Protein AF-0000000084745357 (afdb_homodimer)

InterPro domains:
  IPR002685 Glycosyl transferase, family 15 [PF01793] (7-299)
  IPR002685 Glycosyl transferase, family 15 [PIRSF018153] (13-343)
  IPR002685 Glycosyl transferase, family 15 [PTHR31121] (17-340)
  IPR029044 Nucleotide-diphospho-sugar transferases [G3DSA:3.90.550.10] (4-346)
  IPR029044 Nucleotide-diphospho-sugar transferases [SSF53448] (21-340)

Radius of gyration: 29.24 Å; Cα contacts (8 Å, |Δi|>4): 1306; chains: 2; bounding box: 62×88×60 Å

Organism: Rhizopus delemar (strain RA 99-880 / ATCC MYA-4621 / FGSC 9543 / NRRL 43880) (NCBI:txid246409)

Foldseek 3Di:
DPPPPPFDWDDDPDPQPDQPPADDAQEAAEEEDDQVLQVLVLVALLQCCVQDCVRRQGEYEYEYQDDHDPVSSCSVCNNGSHTYTYYHDDCVLQDDDPLDDQVLLQVQLVVCVVVPPVCSNPPNLLSVQLNLQAPRCVPPVNVRGFKYKAAYGQKHWFFHDPDDVVVVCVVLVAFKEAAFKFADDCQQQVCVLVLVVVLCVVCVVQFDQLPDLFALLVLQDVPSRPDGRRIWGPVSTMMGTSCLCVDPSSNSLSVSVVSVPSSRSGPDGNGVSVGVSCRTHHTLSRYAHQQLIWMDDPPAIRDHPPPPCSCVPTGPDDNVRHCCPPPRTSNVVSCVSSVHDSVVRDDDDD/DPPPPPFDWDDDPDPQPDQPPADDAQEAAEEEDDQVLQVLVLVALLQCCVQDCVRHQGEYEYEYQDFHDPVSSCSVCNNGSHTYTYYHDDCVLQDDDPLDDQVLLQVQLVVCVVVPPVCSNPPNLLSVQLNLQAPRCVPPVNVRGFKYKAAYGQKHWFFHDPDDVVVVCVVLVAFKEAAFKFADDCQQQVCVLVLVVVLCVVCVVQFDQLPDLFALLVLQDVPSRPDGRRIWGPVSTMMGTSCLCVDPSSNSLSVSVVSVPSSRSGPDGNGVSVGVSCRTHHTLSNYAYQQLIWMDDPPATRDHPPPPCSCVPTGPDDNVRHCCPPPRTSNVVSCVSSVHDSVVRDDDDD

Secondary structure (DSSP, 8-state):
------------------GGGS---SEEEEEE--GGGHHHHHHHHHHHIIIIITTT---EEEEESSPPPHHHHHHHHHH-SS-EEEEEPPGGGGS--TTS-HHHHHHHHHHHHHTT-TTTT-HHHHHHHHHHHHTGGGSGGGTT-SEEEE--TTEEE-B---S-HHHHHHHTT--EEES-EEEPPGGG-TTHHHHHHHHHHH-GGGS--TTSTT--HHHH-SSTTSS---EEE-TTSEEEEHHHHTSHHHHHHHHHHHHHTHHHHS---HHHHHHHHHHHH--GGGEEE-TTS-EEETTEEE---SSHHIIIIIB-S-GGG-GGGSTTBSHHHHHHHHT--GGGG-----/------------------GGGS---SEEEEEE--GGGHHHHHHHHHHHIIIIITTT---EEEEESSPPPHHHHHHHHHH-SS-EEEEEPPGGGSS--TTS-HHHHHHHHHHHHHTT-TTTT-HHHHHHHHHHHHTGGGSGGGTT-SEEEE--TTEEE-B---S-HHHHHHHTT--EEES-EEEPPGGG-TTHHHHHHHHHHH-GGGS--TTSTT--HHHH-SSTTSS---EEE-TTSEEEEHHHHTSHHHHHHHHHHHHHTHHHHS---HHHHHHHHHHHH--GGGEEE-TTS-EEETTEEE---SSHHIIIIIB-S-GGG-GGGSTTBSHHHHHHHHT--GGGG-----

Nearest PDB structures (foldseek):
  1s4p-assembly1_B  TM=9.508E-01  e=7.522E-42  Saccharomyces cerevisiae
  1s4n-assembly1_A  TM=9.508E-01  e=8.460E-42  Saccharomyces cerevisiae
  7bop-assembly6_F  TM=9.083E-01  e=1.177E-39  Aspergillus fumigatus A1163
  5a07-assembly1_B  TM=9.280E-01  e=5.493E-35  Saccharomyces cerevisiae S288C
  5a08-assembly1_B  TM=9.053E-01  e=1.978E-33  Saccharomyces cerevisiae S288C

Structure (mmCIF, N/CA/C/O backbone):
data_AF-0000000084745357-model_v1
#
loop_
_entity.id
_entity.type
_entity.pdbx_description
1 polymer 'Uncharacterized protein'
#
loop_
_atom_site.group_PDB
_atom_site.id
_atom_site.type_symbol
_atom_site.label_atom_id
_atom_site.label_alt_id
_atom_site.label_comp_id
_atom_site.label_asym_id
_atom_site.label_entity_id
_atom_site.label_seq_id
_atom_site.pdbx_PDB_ins_code
_atom_site.Cartn_x
_atom_site.Cartn_y
_atom_site.Cartn_z
_atom_site.occupancy
_atom_site.B_iso_or_equiv
_atom_site.auth_seq_id
_atom_site.auth_comp_id
_atom_site.auth_asym_id
_atom_site.auth_atom_id
_atom_site.pdbx_PDB_model_num
ATOM 1 N N . MET A 1 1 ? -33.281 -32.812 -10.891 1 24.47 1 MET A N 1
ATOM 2 C CA . MET A 1 1 ? -33.156 -31.734 -11.875 1 24.47 1 MET A CA 1
ATOM 3 C C . MET A 1 1 ? -32.375 -30.562 -11.297 1 24.47 1 MET A C 1
ATOM 5 O O . MET A 1 1 ? -32.906 -29.797 -10.484 1 24.47 1 MET A O 1
ATOM 9 N N . LEU A 1 2 ? -31.062 -30.672 -11.086 1 25.7 2 LEU A N 1
ATOM 10 C CA . LEU A 1 2 ? -30.219 -29.812 -10.273 1 25.7 2 LEU A CA 1
ATOM 11 C C . LEU A 1 2 ? -30.188 -28.391 -10.836 1 25.7 2 LEU A C 1
ATOM 13 O O . LEU A 1 2 ? -29.875 -28.188 -12.008 1 25.7 2 LEU A O 1
ATOM 17 N N . ARG A 1 3 ? -30.922 -27.406 -10.273 1 32.28 3 ARG A N 1
ATOM 18 C CA . ARG A 1 3 ? -31.078 -26.016 -10.711 1 32.28 3 ARG A CA 1
ATOM 19 C C . ARG A 1 3 ? -29.734 -25.391 -11.047 1 32.28 3 ARG A C 1
ATOM 21 O O . ARG A 1 3 ? -28.812 -25.406 -10.227 1 32.28 3 ARG A O 1
ATOM 28 N N . LYS A 1 4 ? -29.328 -25.203 -12.234 1 35.97 4 LYS A N 1
ATOM 29 C CA . LYS A 1 4 ? -28.203 -24.469 -12.805 1 35.97 4 LYS A CA 1
ATOM 30 C C . LYS A 1 4 ? -28.047 -23.094 -12.156 1 35.97 4 LYS A C 1
ATOM 32 O O . LYS A 1 4 ? -28.891 -22.219 -12.336 1 35.97 4 LYS A O 1
ATOM 37 N N . LYS A 1 5 ? -27.281 -23.109 -10.891 1 45.12 5 LYS A N 1
ATOM 38 C CA . LYS A 1 5 ? -27.125 -21.797 -10.266 1 45.12 5 LYS A CA 1
ATOM 39 C C . LYS A 1 5 ? -26.562 -20.781 -11.25 1 45.12 5 LYS A C 1
ATOM 41 O O . LYS A 1 5 ? -25.484 -20.969 -11.812 1 45.12 5 LYS A O 1
ATOM 46 N N . ASN A 1 6 ? -27.297 -19.812 -11.773 1 35.53 6 ASN A N 1
ATOM 47 C CA . ASN A 1 6 ? -26.969 -18.734 -12.703 1 35.53 6 ASN A CA 1
ATOM 48 C C . ASN A 1 6 ? -26.125 -17.641 -12.039 1 35.53 6 ASN A C 1
ATOM 50 O O . ASN A 1 6 ? -26.594 -16.984 -11.109 1 35.53 6 ASN A O 1
ATOM 54 N N . TYR A 1 7 ? -24.844 -17.734 -12 1 42.81 7 TYR A N 1
ATOM 55 C CA . TYR A 1 7 ? -23.938 -16.734 -11.445 1 42.81 7 TYR A CA 1
ATOM 56 C C . TYR A 1 7 ? -23.922 -15.477 -12.32 1 42.81 7 TYR A C 1
ATOM 58 O O . TYR A 1 7 ? -23.328 -15.477 -13.398 1 42.81 7 TYR A O 1
ATOM 66 N N . THR A 1 8 ? -24.875 -14.633 -12.211 1 40.97 8 THR A N 1
ATOM 67 C CA . THR A 1 8 ? -24.875 -13.375 -12.961 1 40.97 8 THR A CA 1
ATOM 68 C C . THR A 1 8 ? -23.906 -12.383 -12.328 1 40.97 8 THR A C 1
ATOM 70 O O . THR A 1 8 ? -23.656 -12.422 -11.117 1 40.97 8 THR A O 1
ATOM 73 N N . ALA A 1 9 ? -23.219 -11.609 -13.156 1 45.03 9 ALA A N 1
ATOM 74 C CA . ALA A 1 9 ? -22.375 -10.492 -12.719 1 45.03 9 ALA A CA 1
ATOM 75 C C . ALA A 1 9 ? -23.141 -9.578 -11.766 1 45.03 9 ALA A C 1
ATOM 77 O O . ALA A 1 9 ? -24.344 -9.352 -11.938 1 45.03 9 ALA A O 1
ATOM 78 N N . TYR A 1 10 ? -22.453 -9.289 -10.727 1 41.81 10 TYR A N 1
ATOM 79 C CA . TYR A 1 10 ? -23.062 -8.328 -9.812 1 41.81 10 TYR A CA 1
ATOM 80 C C . TYR A 1 10 ? -23.234 -6.969 -10.484 1 41.81 10 TYR A C 1
ATOM 82 O O . TYR A 1 10 ? -22.312 -6.48 -11.141 1 41.81 10 TYR A O 1
ATOM 90 N N . GLN A 1 11 ? -24.453 -6.551 -10.797 1 41.78 11 GLN A N 1
ATOM 91 C CA . GLN A 1 11 ? -24.75 -5.312 -11.508 1 41.78 11 GLN A CA 1
ATOM 92 C C . GLN A 1 11 ? -24.906 -4.148 -10.531 1 41.78 11 GLN A C 1
ATOM 94 O O . GLN A 1 11 ? -25.75 -4.18 -9.641 1 41.78 11 GLN A O 1
ATOM 99 N N . TYR A 1 12 ? -23.75 -3.688 -10.023 1 40.94 12 TYR A N 1
ATOM 100 C CA . TYR A 1 12 ? -24 -2.369 -9.453 1 40.94 12 TYR A CA 1
ATOM 101 C C . TYR A 1 12 ? -23.812 -1.276 -10.5 1 40.94 12 TYR A C 1
ATOM 103 O O . TYR A 1 12 ? -23.016 -1.438 -11.43 1 40.94 12 TYR A O 1
ATOM 111 N N . ASP A 1 13 ? -24.734 -0.299 -10.625 1 40.41 13 ASP A N 1
ATOM 112 C CA . ASP A 1 13 ? -24.734 0.846 -11.531 1 40.41 13 ASP A CA 1
ATOM 113 C C . ASP A 1 13 ? -23.438 1.636 -11.414 1 40.41 13 ASP A C 1
ATOM 115 O O . ASP A 1 13 ? -23.391 2.686 -10.773 1 40.41 13 ASP A O 1
ATOM 119 N N . TYR A 1 14 ? -22.422 0.856 -11.227 1 42.53 14 TYR A N 1
ATOM 120 C CA . TYR A 1 14 ? -21.219 1.679 -11.227 1 42.53 14 TYR A CA 1
ATOM 121 C C . TYR A 1 14 ? -20.797 2.041 -12.648 1 42.53 14 TYR A C 1
ATOM 123 O O . TYR A 1 14 ? -21.062 1.291 -13.586 1 42.53 14 TYR A O 1
ATOM 131 N N . ASP A 1 15 ? -20.641 3.322 -13 1 41.53 15 ASP A N 1
ATOM 132 C CA . ASP A 1 15 ? -20.188 3.809 -14.305 1 41.53 15 ASP A CA 1
ATOM 133 C C . ASP A 1 15 ? -18.969 3.029 -14.781 1 41.53 15 ASP A C 1
ATOM 135 O O . ASP A 1 15 ? -17.828 3.428 -14.531 1 41.53 15 ASP A O 1
ATOM 139 N N . HIS A 1 16 ? -19.078 1.844 -14.906 1 45.94 16 HIS A N 1
ATOM 140 C CA . HIS A 1 16 ? -17.969 1.136 -15.547 1 45.94 16 HIS A CA 1
ATOM 141 C C . HIS A 1 16 ? -17.875 1.487 -17.031 1 45.94 16 HIS A C 1
ATOM 143 O O . HIS A 1 16 ? -18.891 1.687 -17.688 1 45.94 16 HIS A O 1
ATOM 149 N N . PRO A 1 17 ? -16.734 2.053 -17.516 1 44.88 17 PRO A N 1
ATOM 150 C CA . PRO A 1 17 ? -16.656 2.264 -18.953 1 44.88 17 PRO A CA 1
ATOM 151 C C . PRO A 1 17 ? -17.266 1.112 -19.75 1 44.88 17 PRO A C 1
ATOM 153 O O . PRO A 1 17 ? -17.141 -0.049 -19.359 1 44.88 17 PRO A O 1
ATOM 156 N N . LYS A 1 18 ? -18.141 1.463 -20.656 1 44.28 18 LYS A N 1
ATOM 157 C CA . LYS A 1 18 ? -18.75 0.538 -21.594 1 44.28 18 LYS A CA 1
ATOM 158 C C . LYS A 1 18 ? -17.703 -0.309 -22.312 1 44.28 18 LYS A C 1
ATOM 160 O O . LYS A 1 18 ? -16.703 0.218 -22.797 1 44.28 18 LYS A O 1
ATOM 165 N N . ASP A 1 19 ? -17.531 -1.67 -22.125 1 47.41 19 ASP A N 1
ATOM 166 C CA . ASP A 1 19 ? -16.734 -2.816 -22.547 1 47.41 19 ASP A CA 1
ATOM 167 C C . ASP A 1 19 ? -16.266 -2.645 -24 1 47.41 19 ASP A C 1
ATOM 169 O O . ASP A 1 19 ? -15.203 -3.156 -24.375 1 47.41 19 ASP A O 1
ATOM 173 N N . GLY A 1 20 ? -16.953 -1.926 -24.75 1 49.44 20 GLY A N 1
ATOM 174 C CA . GLY A 1 20 ? -16.875 -2.23 -26.172 1 49.44 20 GLY A CA 1
ATOM 175 C C . GLY A 1 20 ? -15.555 -1.825 -26.797 1 49.44 20 GLY A C 1
ATOM 176 O O . GLY A 1 20 ? -15.203 -2.297 -27.875 1 49.44 20 GLY A O 1
ATOM 177 N N . SER A 1 21 ? -14.852 -0.792 -26.266 1 58.69 21 SER A N 1
ATOM 178 C CA . SER A 1 21 ? -13.75 -0.306 -27.094 1 58.69 21 SER A CA 1
ATOM 179 C C . SER A 1 21 ? -12.422 -0.918 -26.656 1 58.69 21 SER A C 1
ATOM 181 O O . SER A 1 21 ? -11.43 -0.851 -27.391 1 58.69 21 SER A O 1
ATOM 183 N N . ILE A 1 22 ? -12.367 -1.578 -25.516 1 68.94 22 ILE A N 1
ATOM 184 C CA . ILE A 1 22 ? -11.078 -2.115 -25.109 1 68.94 22 ILE A CA 1
ATOM 185 C C . ILE A 1 22 ? -10.992 -3.594 -25.484 1 68.94 22 ILE A C 1
ATOM 187 O O . ILE A 1 22 ? -11.875 -4.379 -25.141 1 68.94 22 ILE A O 1
ATOM 191 N N . GLN A 1 23 ? -10.109 -3.945 -26.391 1 80.19 23 GLN A N 1
ATOM 192 C CA . GLN A 1 23 ? -9.859 -5.336 -26.75 1 80.19 23 GLN A CA 1
ATOM 193 C C . GLN A 1 23 ? -9.273 -6.117 -25.578 1 80.19 23 GLN A C 1
ATOM 195 O O . GLN A 1 23 ? -8.211 -5.773 -25.062 1 80.19 23 GLN A O 1
ATOM 200 N N . ARG A 1 24 ? -10.086 -7.004 -25.016 1 90.56 24 ARG A N 1
ATOM 201 C CA . ARG A 1 24 ? -9.656 -7.855 -23.906 1 90.56 24 ARG A CA 1
ATOM 202 C C . ARG A 1 24 ? -9.648 -9.328 -24.312 1 90.56 24 ARG A C 1
ATOM 204 O O . ARG A 1 24 ? -10.406 -9.734 -25.203 1 90.56 24 ARG A O 1
ATOM 211 N N . GLU A 1 25 ? -8.766 -10.047 -23.672 1 95.75 25 GLU A N 1
ATOM 212 C CA . GLU A 1 25 ? -8.844 -11.5 -23.75 1 95.75 25 GLU A CA 1
ATOM 213 C C . GLU A 1 25 ? -9.93 -12.047 -22.828 1 95.75 25 GLU A C 1
ATOM 215 O O . GLU A 1 25 ? -10.477 -11.312 -22.016 1 95.75 25 GLU A O 1
ATOM 220 N N . ASN A 1 26 ? -10.289 -13.273 -23.094 1 97.44 26 ASN A N 1
ATOM 221 C CA . ASN A 1 26 ? -11.25 -13.93 -22.219 1 97.44 26 ASN A CA 1
ATOM 222 C C . ASN A 1 26 ? -10.578 -14.438 -20.938 1 97.44 26 ASN A C 1
ATOM 224 O O . ASN A 1 26 ? -10.25 -15.617 -20.828 1 97.44 26 ASN A O 1
ATOM 228 N N . ALA A 1 27 ? -10.422 -13.516 -19.969 1 98.56 27 ALA A N 1
ATOM 229 C CA . ALA A 1 27 ? -9.633 -13.797 -18.781 1 98.56 27 ALA A CA 1
ATOM 230 C C . ALA A 1 27 ? -10.234 -13.117 -17.547 1 98.56 27 ALA A C 1
ATOM 232 O O . ALA A 1 27 ? -11.125 -12.273 -17.672 1 98.56 27 ALA A O 1
ATOM 233 N N . ALA A 1 28 ? -9.82 -13.562 -16.391 1 98.56 28 ALA A N 1
ATOM 234 C CA . ALA A 1 28 ? -10.312 -12.992 -15.141 1 98.56 28 ALA A CA 1
ATOM 235 C C . ALA A 1 28 ? -9.289 -13.164 -14.016 1 98.56 28 ALA A C 1
ATOM 237 O O . ALA A 1 28 ? -8.422 -14.039 -14.094 1 98.56 28 ALA A O 1
ATOM 238 N N . PHE A 1 29 ? -9.398 -12.266 -13.047 1 98.75 29 PHE A N 1
ATOM 239 C CA . PHE A 1 29 ? -8.789 -12.547 -11.75 1 98.75 29 PHE A CA 1
ATOM 240 C C . PHE A 1 29 ? -9.625 -13.555 -10.969 1 98.75 29 PHE A C 1
ATOM 242 O O . PHE A 1 29 ? -10.852 -13.492 -10.984 1 98.75 29 PHE A O 1
ATOM 249 N N . VAL A 1 30 ? -8.992 -14.484 -10.328 1 98.88 30 VAL A N 1
ATOM 250 C CA . VAL A 1 30 ? -9.711 -15.422 -9.477 1 98.88 30 VAL A CA 1
ATOM 251 C C . VAL A 1 30 ? -9.156 -15.367 -8.062 1 98.88 30 VAL A C 1
ATOM 253 O O . VAL A 1 30 ? -7.938 -15.32 -7.867 1 98.88 30 VAL A O 1
ATOM 256 N N . LEU A 1 31 ? -10.047 -15.305 -7.094 1 98.69 31 LEU A N 1
ATOM 257 C CA . LEU A 1 31 ? -9.68 -15.18 -5.688 1 98.69 31 LEU A CA 1
ATOM 258 C C . LEU A 1 31 ? -10.508 -16.125 -4.824 1 98.69 31 LEU A C 1
ATOM 260 O O . LEU A 1 31 ? -11.734 -16.156 -4.926 1 98.69 31 LEU A O 1
ATOM 264 N N . LEU A 1 32 ? -9.836 -16.906 -4.043 1 98.62 32 LEU A N 1
ATOM 265 C CA . LEU A 1 32 ? -10.477 -17.625 -2.939 1 98.62 32 LEU A CA 1
ATOM 266 C C . LEU A 1 32 ? -10.359 -16.828 -1.641 1 98.62 32 LEU A C 1
ATOM 268 O O . LEU A 1 32 ? -9.266 -16.703 -1.083 1 98.62 32 LEU A O 1
ATOM 272 N N . VAL A 1 33 ? -11.531 -16.312 -1.117 1 98.5 33 VAL A N 1
ATOM 273 C CA . VAL A 1 33 ? -11.484 -15.375 -0.003 1 98.5 33 VAL A CA 1
ATOM 274 C C . VAL A 1 33 ? -12.648 -15.633 0.949 1 98.5 33 VAL A C 1
ATOM 276 O O . VAL A 1 33 ? -13.625 -16.281 0.574 1 98.5 33 VAL A O 1
ATOM 279 N N . ARG A 1 34 ? -12.5 -15.195 2.115 1 98.12 34 ARG A N 1
ATOM 280 C CA . ARG A 1 34 ? -13.555 -15.148 3.119 1 98.12 34 ARG A CA 1
ATOM 281 C C . ARG A 1 34 ? -14.086 -13.727 3.291 1 98.12 34 ARG A C 1
ATOM 283 O O . ARG A 1 34 ? -13.438 -12.766 2.861 1 98.12 34 ARG A O 1
ATOM 290 N N . ASN A 1 35 ? -15.25 -13.617 3.916 1 98.31 35 ASN A N 1
ATOM 291 C CA . ASN A 1 35 ? -15.797 -12.289 4.156 1 98.31 35 ASN A CA 1
ATOM 292 C C . ASN A 1 35 ? -14.859 -11.438 5.008 1 98.31 35 ASN A C 1
ATOM 294 O O . ASN A 1 35 ? -14.742 -10.234 4.785 1 98.31 35 ASN A O 1
ATOM 298 N N . GLU A 1 36 ? -14.141 -12.062 5.949 1 97.5 36 GLU A N 1
ATOM 299 C CA . GLU A 1 36 ? -13.273 -11.344 6.883 1 97.5 36 GLU A CA 1
ATOM 300 C C . GLU A 1 36 ? -12.039 -10.805 6.184 1 97.5 36 GLU A C 1
ATOM 302 O O . GLU A 1 36 ? -11.305 -9.984 6.746 1 97.5 36 GLU A O 1
ATOM 307 N N . ASP A 1 37 ? -11.789 -11.188 4.922 1 98 37 ASP A N 1
ATOM 308 C CA . ASP A 1 37 ? -10.625 -10.742 4.172 1 98 37 ASP A CA 1
ATOM 309 C C . ASP A 1 37 ? -10.883 -9.398 3.494 1 98 37 ASP A C 1
ATOM 311 O O . ASP A 1 37 ? -10 -8.859 2.82 1 98 37 ASP A O 1
ATOM 315 N N . LEU A 1 38 ? -12 -8.828 3.646 1 98.25 38 LEU A N 1
ATOM 316 C CA . LEU A 1 38 ? -12.492 -7.719 2.842 1 98.25 38 LEU A CA 1
ATOM 317 C C . LEU A 1 38 ? -11.516 -6.547 2.877 1 98.25 38 LEU A C 1
ATOM 319 O O . LEU A 1 38 ? -11.109 -6.039 1.83 1 98.25 38 LEU A O 1
ATOM 323 N N . ASN A 1 39 ? -11.102 -6.117 4.023 1 96 39 ASN A N 1
ATOM 324 C CA . ASN A 1 39 ? -10.289 -4.91 4.137 1 96 39 ASN A CA 1
ATOM 325 C C . ASN A 1 39 ? -8.922 -5.098 3.486 1 96 39 ASN A C 1
ATOM 327 O O . ASN A 1 39 ? -8.484 -4.254 2.699 1 96 39 ASN A O 1
ATOM 331 N N . ASP A 1 40 ? -8.273 -6.18 3.766 1 96.88 40 ASP A N 1
ATOM 332 C CA . ASP A 1 40 ? -6.98 -6.469 3.156 1 96.88 40 ASP A CA 1
ATOM 333 C C . ASP A 1 40 ? -7.117 -6.66 1.647 1 96.88 40 ASP A C 1
ATOM 335 O O . ASP A 1 40 ? -6.238 -6.246 0.884 1 96.88 40 ASP A O 1
ATOM 339 N N . LEU A 1 41 ? -8.156 -7.289 1.315 1 98.44 41 LEU A N 1
ATOM 340 C CA . LEU A 1 41 ? -8.414 -7.523 -0.102 1 98.44 41 LEU A CA 1
ATOM 341 C C . LEU A 1 41 ? -8.594 -6.203 -0.847 1 98.44 41 LEU A C 1
ATOM 343 O O . LEU A 1 41 ? -8.086 -6.043 -1.961 1 98.44 41 LEU A O 1
ATOM 347 N N . ARG A 1 42 ? -9.289 -5.262 -0.304 1 98.19 42 ARG A N 1
ATOM 348 C CA . ARG A 1 42 ? -9.547 -3.992 -0.974 1 98.19 42 ARG A CA 1
ATOM 349 C C . ARG A 1 42 ? -8.25 -3.223 -1.209 1 98.19 42 ARG A C 1
ATOM 351 O O . ARG A 1 42 ? -8.102 -2.551 -2.23 1 98.19 42 ARG A O 1
ATOM 358 N N . GLU A 1 43 ? -7.375 -3.326 -0.292 1 97.31 43 GLU A N 1
ATOM 359 C CA . GLU A 1 43 ? -6.066 -2.717 -0.516 1 97.31 43 GLU A CA 1
ATOM 360 C C . GLU A 1 43 ? -5.359 -3.35 -1.71 1 97.31 43 GLU A C 1
ATOM 362 O O . GLU A 1 43 ? -4.801 -2.645 -2.555 1 97.31 43 GLU A O 1
ATOM 367 N N . THR A 1 44 ? -5.398 -4.664 -1.747 1 98.31 44 THR A N 1
ATOM 368 C CA . THR A 1 44 ? -4.797 -5.398 -2.855 1 98.31 44 THR A CA 1
ATOM 369 C C . THR A 1 44 ? -5.465 -5.027 -4.176 1 98.31 44 THR A C 1
ATOM 371 O O . THR A 1 44 ? -4.781 -4.762 -5.168 1 98.31 44 THR A O 1
ATOM 374 N N . MET A 1 45 ? -6.766 -4.996 -4.176 1 98.44 45 MET A N 1
ATOM 375 C CA . MET A 1 45 ? -7.52 -4.668 -5.379 1 98.44 45 MET A CA 1
ATOM 376 C C . MET A 1 45 ? -7.164 -3.271 -5.883 1 98.44 45 MET A C 1
ATOM 378 O O . MET A 1 45 ? -7.008 -3.061 -7.086 1 98.44 45 MET A O 1
ATOM 382 N N . GLN A 1 46 ? -7.062 -2.361 -4.945 1 98.19 46 GLN A N 1
ATOM 383 C CA . GLN A 1 46 ? -6.738 -0.998 -5.352 1 98.19 46 GLN A CA 1
ATOM 384 C C . GLN A 1 46 ? -5.379 -0.939 -6.039 1 98.19 46 GLN A C 1
ATOM 386 O O . GLN A 1 46 ? -5.219 -0.267 -7.059 1 98.19 46 GLN A O 1
ATOM 391 N N . MET A 1 47 ? -4.426 -1.628 -5.52 1 97.69 47 MET A N 1
ATOM 392 C CA . MET A 1 47 ? -3.102 -1.658 -6.137 1 97.69 47 MET A CA 1
ATOM 393 C C . MET A 1 47 ? -3.162 -2.295 -7.52 1 97.69 47 MET A C 1
ATOM 395 O O . MET A 1 47 ? -2.535 -1.804 -8.461 1 97.69 47 MET A O 1
ATOM 399 N N . LEU A 1 48 ? -3.904 -3.363 -7.594 1 98.12 48 LEU A N 1
ATOM 400 C CA . LEU A 1 48 ? -4.031 -4.059 -8.867 1 98.12 48 LEU A CA 1
ATOM 401 C C . LEU A 1 48 ? -4.703 -3.172 -9.906 1 98.12 48 LEU A C 1
ATOM 403 O O . LEU A 1 48 ? -4.281 -3.135 -11.062 1 98.12 48 LEU A O 1
ATOM 407 N N . GLU A 1 49 ? -5.773 -2.471 -9.492 1 97.69 49 GLU A N 1
ATOM 408 C CA . GLU A 1 49 ? -6.43 -1.5 -10.367 1 97.69 49 GLU A CA 1
ATOM 409 C C . GLU A 1 49 ? -5.453 -0.415 -10.812 1 97.69 49 GLU A C 1
ATOM 411 O O . GLU A 1 49 ? -5.387 -0.084 -12 1 97.69 49 GLU A O 1
ATOM 416 N N . ASP A 1 50 ? -4.664 0.02 -9.906 1 97.5 50 ASP A N 1
ATOM 417 C CA . ASP A 1 50 ? -3.734 1.112 -10.18 1 97.5 50 ASP A CA 1
ATOM 418 C C . ASP A 1 50 ? -2.637 0.669 -11.148 1 97.5 50 ASP A C 1
ATOM 420 O O . ASP A 1 50 ? -2.283 1.404 -12.07 1 97.5 50 ASP A O 1
ATOM 424 N N . ARG A 1 51 ? -2.119 -0.531 -10.875 1 97.44 51 ARG A N 1
ATOM 425 C CA . ARG A 1 51 ? -0.976 -1.015 -11.648 1 97.44 51 ARG A CA 1
ATOM 426 C C . ARG A 1 51 ? -1.405 -1.482 -13.031 1 97.44 51 ARG A C 1
ATOM 428 O O . ARG A 1 51 ? -0.63 -1.404 -13.984 1 97.44 51 ARG A O 1
ATOM 435 N N . PHE A 1 52 ? -2.65 -1.918 -13.156 1 96.44 52 PHE A N 1
ATOM 436 C CA . PHE A 1 52 ? -2.971 -2.654 -14.375 1 96.44 52 PHE A CA 1
ATOM 437 C C . PHE A 1 52 ? -4.43 -2.449 -14.758 1 96.44 52 PHE A C 1
ATOM 439 O O . PHE A 1 52 ? -4.727 -1.894 -15.82 1 96.44 52 PHE A O 1
ATOM 446 N N . ASN A 1 53 ? -5.441 -2.748 -13.922 1 97.5 53 ASN A N 1
ATOM 447 C CA . ASN A 1 53 ? -6.746 -3.189 -14.398 1 97.5 53 ASN A CA 1
ATOM 448 C C . ASN A 1 53 ? -7.668 -2.008 -14.695 1 97.5 53 ASN A C 1
ATOM 450 O O . ASN A 1 53 ? -8.695 -2.164 -15.359 1 97.5 53 ASN A O 1
ATOM 454 N N . LYS A 1 54 ? -7.301 -0.865 -14.188 1 94.56 54 LYS A N 1
ATOM 455 C CA . LYS A 1 54 ? -8.094 0.304 -14.555 1 94.56 54 LYS A CA 1
ATOM 456 C C . LYS A 1 54 ? -8.07 0.539 -16.062 1 94.56 54 LYS A C 1
ATOM 458 O O . LYS A 1 54 ? -8.992 1.138 -16.625 1 94.56 54 LYS A O 1
ATOM 463 N N . LYS A 1 55 ? -7.086 0.011 -16.688 1 91.75 55 LYS A N 1
ATOM 464 C CA . LYS A 1 55 ? -6.898 0.194 -18.125 1 91.75 55 LYS A CA 1
ATOM 465 C C . LYS A 1 55 ? -7.656 -0.867 -18.922 1 91.75 55 LYS A C 1
ATOM 467 O O . LYS A 1 55 ? -8.047 -0.63 -20.062 1 91.75 55 LYS A O 1
ATOM 472 N N . TYR A 1 56 ? -7.891 -2.023 -18.344 1 94.81 56 TYR A N 1
ATOM 473 C CA . TYR A 1 56 ? -8.344 -3.143 -19.156 1 94.81 56 TYR A CA 1
ATOM 474 C C . TYR A 1 56 ? -9.688 -3.666 -18.672 1 94.81 56 TYR A C 1
ATOM 476 O O . TYR A 1 56 ? -10.391 -4.371 -19.391 1 94.81 56 TYR A O 1
ATOM 484 N N . HIS A 1 57 ? -10.047 -3.48 -17.406 1 96.25 57 HIS A N 1
ATOM 485 C CA . HIS A 1 57 ? -11.359 -3.752 -16.844 1 96.25 57 HIS A CA 1
ATOM 486 C C . HIS A 1 57 ? -11.672 -5.242 -16.875 1 96.25 57 HIS A C 1
ATOM 488 O O . HIS A 1 57 ? -12.789 -5.641 -17.203 1 96.25 57 HIS A O 1
ATOM 494 N N . TYR A 1 58 ? -10.688 -6.062 -16.641 1 97.56 58 TYR A N 1
ATOM 495 C CA . TYR A 1 58 ? -10.93 -7.492 -16.516 1 97.56 58 TYR A CA 1
ATOM 496 C C . TYR A 1 58 ? -11.805 -7.797 -15.305 1 97.56 58 TYR A C 1
ATOM 498 O O . TYR A 1 58 ? -11.75 -7.086 -14.297 1 97.56 58 TYR A O 1
ATOM 506 N N . PRO A 1 59 ? -12.539 -8.852 -15.352 1 97.75 59 PRO A N 1
ATOM 507 C CA . PRO A 1 59 ? -13.445 -9.195 -14.25 1 97.75 59 PRO A CA 1
ATOM 508 C C . PRO A 1 59 ? -12.719 -9.875 -13.086 1 97.75 59 PRO A C 1
ATOM 510 O O . PRO A 1 59 ? -11.633 -10.43 -13.266 1 97.75 59 PRO A O 1
ATOM 513 N N . TYR A 1 60 ? -13.383 -9.773 -11.93 1 98.5 60 TYR A N 1
ATOM 514 C CA . TYR A 1 60 ? -13 -10.5 -10.727 1 98.5 60 TYR A CA 1
ATOM 515 C C . TYR A 1 60 ? -13.977 -11.633 -10.438 1 98.5 60 TYR A C 1
ATOM 517 O O . TYR A 1 60 ? -15.195 -11.422 -10.438 1 98.5 60 TYR A O 1
ATOM 525 N N . VAL A 1 61 ? -13.453 -12.805 -10.227 1 98.75 61 VAL A N 1
ATOM 526 C CA . VAL A 1 61 ? -14.242 -13.93 -9.734 1 98.75 61 VAL A CA 1
ATOM 527 C C . VAL A 1 61 ? -13.867 -14.234 -8.289 1 98.75 61 VAL A C 1
ATOM 529 O O . VAL A 1 61 ? -12.773 -14.742 -8.016 1 98.75 61 VAL A O 1
ATOM 532 N N . PHE A 1 62 ? -14.805 -13.953 -7.406 1 98.8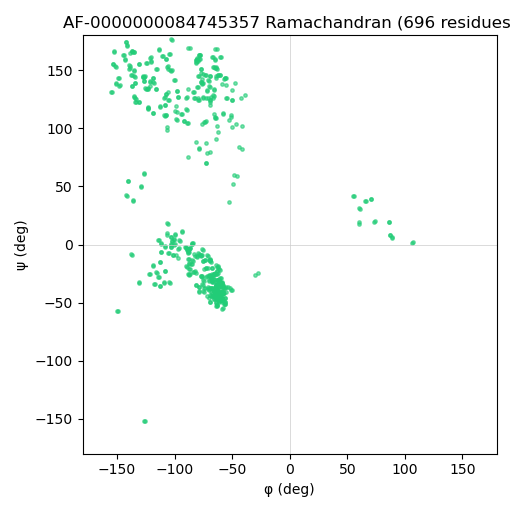1 62 PHE A N 1
ATOM 533 C CA . PHE A 1 62 ? -14.609 -14.25 -5.992 1 98.81 62 PHE A CA 1
ATOM 534 C C . PHE A 1 62 ? -15.258 -15.586 -5.629 1 98.81 62 PHE A C 1
ATOM 536 O O . PHE A 1 62 ? -16.438 -15.797 -5.891 1 98.81 62 PHE A O 1
ATOM 543 N N . LEU A 1 63 ? -14.508 -16.438 -5.047 1 98.75 63 LEU A N 1
ATOM 544 C CA . LEU A 1 63 ? -15.008 -17.734 -4.586 1 98.75 63 LEU A CA 1
ATOM 545 C C . LEU A 1 63 ? -14.852 -17.859 -3.072 1 98.75 63 LEU A C 1
ATOM 547 O O . LEU A 1 63 ? -13.875 -17.375 -2.498 1 98.75 63 LEU A O 1
ATOM 551 N N . ASN A 1 64 ? -15.781 -18.484 -2.422 1 98.38 64 ASN A N 1
ATOM 552 C CA . ASN A 1 64 ? -15.844 -18.656 -0.974 1 98.38 64 ASN A CA 1
ATOM 553 C C . ASN A 1 64 ? -16.531 -19.969 -0.587 1 98.38 64 ASN A C 1
ATOM 555 O O . ASN A 1 64 ? -17.438 -20.422 -1.274 1 98.38 64 ASN A O 1
ATOM 559 N N . ASN A 1 65 ? -16.016 -20.578 0.477 1 97.12 65 ASN A N 1
ATOM 560 C CA . ASN A 1 65 ? -16.688 -21.781 0.954 1 97.12 65 ASN A CA 1
ATOM 561 C C . ASN A 1 65 ? -17.953 -21.422 1.748 1 97.12 65 ASN A C 1
ATOM 563 O O . ASN A 1 65 ? -18.734 -22.312 2.092 1 97.12 65 ASN A O 1
ATOM 567 N N . GLU A 1 66 ? -18.156 -20.188 2.045 1 97.12 66 GLU A N 1
ATOM 568 C CA . GLU A 1 66 ? -19.359 -19.641 2.678 1 97.12 66 GLU A CA 1
ATOM 569 C C . GLU A 1 66 ? -20.016 -18.578 1.802 1 97.12 66 GLU A C 1
ATOM 571 O O . GLU A 1 66 ? -19.375 -18.031 0.897 1 97.12 66 GLU A O 1
ATOM 576 N N . PRO A 1 67 ? -21.312 -18.312 2.09 1 97.5 67 PRO A N 1
ATOM 577 C CA . PRO A 1 67 ? -21.938 -17.234 1.321 1 97.5 67 PRO A CA 1
ATOM 578 C C . PRO A 1 67 ? -21.297 -15.867 1.569 1 97.5 67 PRO A C 1
ATOM 580 O O . PRO A 1 67 ? -20.922 -15.555 2.705 1 97.5 67 PRO A O 1
ATOM 583 N N . PHE A 1 68 ? -21.219 -15.078 0.551 1 98.12 68 PHE A N 1
ATOM 584 C CA . PHE A 1 68 ? -20.719 -13.711 0.686 1 98.12 68 PHE A CA 1
ATOM 585 C C . PHE A 1 68 ? -21.797 -12.812 1.298 1 98.12 68 PHE A C 1
ATOM 587 O O . PHE A 1 68 ? -22.984 -12.938 0.977 1 98.12 68 PHE A O 1
ATOM 594 N N . ASP A 1 69 ? -21.391 -11.953 2.166 1 96.75 69 ASP A N 1
ATOM 595 C CA . ASP A 1 69 ? -22.359 -11.008 2.703 1 96.75 69 ASP A CA 1
ATOM 596 C C . ASP A 1 69 ? -22.484 -9.773 1.813 1 96.75 69 ASP A C 1
ATOM 598 O O . ASP A 1 69 ? -21.734 -9.633 0.845 1 96.75 69 ASP A O 1
ATOM 602 N N . ASP A 1 70 ? -23.453 -8.945 2.041 1 96.88 70 ASP A N 1
ATOM 603 C CA . ASP A 1 70 ? -23.766 -7.789 1.207 1 96.88 70 ASP A CA 1
ATOM 604 C C . ASP A 1 70 ? -22.625 -6.773 1.229 1 96.88 70 ASP A C 1
ATOM 606 O O . ASP A 1 70 ? -22.297 -6.18 0.2 1 96.88 70 ASP A O 1
ATOM 610 N N . LYS A 1 71 ? -22.031 -6.605 2.33 1 96.25 71 LYS A N 1
ATOM 611 C CA . LYS A 1 71 ? -20.938 -5.648 2.439 1 96.25 71 LYS A CA 1
ATOM 612 C C . LYS A 1 71 ? -19.766 -6.043 1.543 1 96.25 71 LYS A C 1
ATOM 614 O O . LYS A 1 71 ? -19.203 -5.203 0.838 1 96.25 71 LYS A O 1
ATOM 619 N N . PHE A 1 72 ? -19.438 -7.312 1.64 1 98.12 72 PHE A N 1
ATOM 620 C CA . PHE A 1 72 ? -18.328 -7.805 0.816 1 98.12 72 PHE A CA 1
ATOM 621 C C . PHE A 1 72 ? -18.594 -7.52 -0.659 1 98.12 72 PHE A C 1
ATOM 623 O O . PHE A 1 72 ? -17.734 -6.977 -1.353 1 98.12 72 PHE A O 1
ATOM 630 N N . ARG A 1 73 ? -19.766 -7.867 -1.141 1 97.75 73 ARG A N 1
ATOM 631 C CA . ARG A 1 73 ? -20.125 -7.699 -2.545 1 97.75 73 ARG A CA 1
ATOM 632 C C . ARG A 1 73 ? -20.109 -6.227 -2.941 1 97.75 73 ARG A C 1
ATOM 634 O O . ARG A 1 73 ? -19.547 -5.859 -3.975 1 97.75 73 ARG A O 1
ATOM 641 N N . GLU A 1 74 ? -20.672 -5.391 -2.123 1 96.56 74 GLU A N 1
ATOM 642 C CA . GLU A 1 74 ? -20.781 -3.967 -2.418 1 96.56 74 GLU A CA 1
ATOM 643 C C . GLU A 1 74 ? -19.391 -3.314 -2.5 1 96.56 74 GLU A C 1
ATOM 645 O O . GLU A 1 74 ? -19.094 -2.609 -3.463 1 96.56 74 GLU A O 1
ATOM 650 N N . TYR A 1 75 ? -18.578 -3.607 -1.549 1 97.19 75 TYR A N 1
ATOM 651 C CA . TYR A 1 75 ? -17.297 -2.922 -1.431 1 97.19 75 TYR A CA 1
ATOM 652 C C . TYR A 1 75 ? -16.312 -3.424 -2.477 1 97.19 75 TYR A C 1
ATOM 654 O O . TYR A 1 75 ? -15.469 -2.662 -2.969 1 97.19 75 TYR A O 1
ATOM 662 N N . THR A 1 76 ? -16.359 -4.684 -2.803 1 98.31 76 THR A N 1
ATOM 663 C CA . THR A 1 76 ? -15.469 -5.188 -3.836 1 98.31 76 THR A CA 1
ATOM 664 C C . THR A 1 76 ? -15.938 -4.746 -5.219 1 98.31 76 THR A C 1
ATOM 666 O O . THR A 1 76 ? -15.125 -4.344 -6.059 1 98.31 76 THR A O 1
ATOM 669 N N . THR A 1 77 ? -17.219 -4.77 -5.457 1 97.75 77 THR A N 1
ATOM 670 C CA . THR A 1 77 ? -17.75 -4.301 -6.734 1 97.75 77 THR A CA 1
ATOM 671 C C . THR A 1 77 ? -17.5 -2.807 -6.906 1 97.75 77 THR A C 1
ATOM 673 O O . THR A 1 77 ? -17.156 -2.35 -7.996 1 97.75 77 THR A O 1
ATOM 676 N N . GLY A 1 78 ? -17.688 -2.096 -5.852 1 95.69 78 GLY A N 1
ATOM 677 C CA . GLY A 1 78 ? -17.516 -0.652 -5.898 1 95.69 78 GLY A CA 1
ATOM 678 C C . GLY A 1 78 ? -16.109 -0.237 -6.316 1 95.69 78 GLY A C 1
ATOM 679 O O . GLY A 1 78 ? -15.938 0.782 -6.988 1 95.69 78 GLY A O 1
ATOM 680 N N . LEU A 1 79 ? -15.148 -1.004 -5.941 1 96.31 79 LEU A N 1
ATOM 681 C CA . LEU A 1 79 ? -13.75 -0.663 -6.203 1 96.31 79 LEU A CA 1
ATOM 682 C C . LEU A 1 79 ? -13.305 -1.218 -7.551 1 96.31 79 LEU A C 1
ATOM 684 O O . LEU A 1 79 ? -12.289 -0.784 -8.094 1 96.31 79 LEU A O 1
ATOM 688 N N . SER A 1 80 ? -14 -2.205 -8.102 1 96.69 80 SER A N 1
ATOM 689 C CA . SER A 1 80 ? -13.602 -2.9 -9.32 1 96.69 80 SER A CA 1
ATOM 690 C C . SER A 1 80 ? -13.961 -2.09 -10.562 1 96.69 80 SER A C 1
ATOM 692 O O . SER A 1 80 ? -15.055 -1.525 -10.648 1 96.69 80 SER A O 1
ATOM 694 N N . SER A 1 81 ? -13.008 -2.025 -11.492 1 95.44 81 SER A N 1
ATOM 695 C CA . SER A 1 81 ? -13.312 -1.43 -12.789 1 95.44 81 SER A CA 1
ATOM 696 C C . SER A 1 81 ? -14.008 -2.432 -13.711 1 95.44 81 SER A C 1
ATOM 698 O O . SER A 1 81 ? -14.672 -2.043 -14.672 1 95.44 81 SER A O 1
ATOM 700 N N . GLY A 1 82 ? -13.828 -3.746 -13.5 1 95.56 82 GLY A N 1
ATOM 701 C CA . GLY A 1 82 ? -14.461 -4.805 -14.266 1 95.56 82 GLY A CA 1
ATOM 702 C C . GLY A 1 82 ? -15.633 -5.449 -13.547 1 95.56 82 GLY A C 1
ATOM 703 O O . GLY A 1 82 ? -15.906 -5.133 -12.391 1 95.56 82 GLY A O 1
ATOM 704 N N . LYS A 1 83 ? -16.266 -6.34 -14.234 1 95.12 83 LYS A N 1
ATOM 705 C CA . LYS A 1 83 ? -17.375 -7.09 -13.648 1 95.12 83 LYS A CA 1
ATOM 706 C C . LYS A 1 83 ? -16.906 -7.945 -12.477 1 95.12 83 LYS A C 1
ATOM 708 O O . LYS A 1 83 ? -15.742 -8.352 -12.43 1 95.12 83 LYS A O 1
ATOM 713 N N . THR A 1 84 ? -17.828 -8.156 -11.547 1 98 84 THR A N 1
ATOM 714 C CA . THR A 1 84 ? -17.516 -9.023 -10.414 1 98 84 THR A CA 1
ATOM 715 C C . THR A 1 84 ? -18.484 -10.195 -10.352 1 98 84 THR A C 1
ATOM 717 O O . THR A 1 84 ? -19.672 -10.047 -10.609 1 98 84 THR A O 1
ATOM 720 N N . TYR A 1 85 ? -17.906 -11.344 -10.102 1 98.12 85 TYR A N 1
ATOM 721 C CA . TYR A 1 85 ? -18.672 -12.57 -9.898 1 98.12 85 TYR A CA 1
ATOM 722 C C . TYR A 1 85 ? -18.438 -13.133 -8.5 1 98.12 85 TYR A C 1
ATOM 724 O O . TYR A 1 85 ? -17.312 -13.109 -8 1 98.12 85 TYR A O 1
ATOM 732 N N . TYR A 1 86 ? -19.531 -13.609 -7.914 1 98.44 86 TYR A N 1
ATOM 733 C CA . TYR A 1 86 ? -19.453 -14.195 -6.582 1 98.44 86 TYR A CA 1
ATOM 734 C C . TYR A 1 86 ? -19.984 -15.625 -6.586 1 98.44 86 TYR A C 1
ATOM 736 O O . TYR A 1 86 ? -21.141 -15.867 -6.961 1 98.44 86 TYR A O 1
ATOM 744 N N . GLY A 1 87 ? -19.094 -16.562 -6.246 1 98.31 87 GLY A N 1
ATOM 745 C CA . GLY A 1 87 ? -19.484 -17.969 -6.246 1 98.31 87 GLY A CA 1
ATOM 746 C C . GLY A 1 87 ? -19.188 -18.672 -4.934 1 98.31 87 GLY A C 1
ATOM 747 O O . GLY A 1 87 ? -18.188 -18.375 -4.277 1 98.31 87 GLY A O 1
ATOM 748 N N . GLN A 1 88 ? -20.031 -19.562 -4.566 1 97.5 88 GLN A N 1
ATOM 749 C CA . GLN A 1 88 ? -19.828 -20.438 -3.422 1 97.5 88 GLN A CA 1
ATOM 750 C C . GLN A 1 88 ? -19.344 -21.812 -3.863 1 97.5 88 GLN A C 1
ATOM 752 O O . GLN A 1 88 ? -19.828 -22.344 -4.867 1 97.5 88 GLN A O 1
ATOM 757 N N . LEU A 1 89 ? -18.469 -22.344 -3.107 1 97.62 89 LEU A N 1
ATOM 758 C CA . LEU A 1 89 ? -17.969 -23.688 -3.412 1 97.62 89 LEU A CA 1
ATOM 759 C C . LEU A 1 89 ? -19.016 -24.75 -3.107 1 97.62 89 LEU A C 1
ATOM 761 O O . LEU A 1 89 ? -19.75 -24.641 -2.125 1 97.62 89 LEU A O 1
ATOM 765 N N . THR A 1 90 ? -19.047 -25.797 -3.887 1 95 90 THR A N 1
ATOM 766 C CA . THR A 1 90 ? -19.891 -26.953 -3.578 1 95 90 THR A CA 1
ATOM 767 C C . THR A 1 90 ? -19.25 -27.828 -2.512 1 95 90 THR A C 1
ATOM 769 O O . THR A 1 90 ? -18.031 -27.75 -2.285 1 95 90 THR A O 1
ATOM 772 N N . PRO A 1 91 ? -20.016 -28.656 -1.927 1 92.25 91 PRO A N 1
ATOM 773 C CA . PRO A 1 91 ? -19.438 -29.547 -0.918 1 92.25 91 PRO A CA 1
ATOM 774 C C . PRO A 1 91 ? -18.312 -30.422 -1.48 1 92.25 91 PRO A C 1
ATOM 776 O O . PRO A 1 91 ? -17.328 -30.672 -0.799 1 92.25 91 PRO A O 1
ATOM 779 N N . GLU A 1 92 ? -18.438 -30.875 -2.668 1 92.56 92 GLU A N 1
ATOM 780 C CA . GLU A 1 92 ? -17.438 -31.719 -3.301 1 92.56 92 GLU A CA 1
ATOM 781 C C . GLU A 1 92 ? -16.094 -31 -3.396 1 92.56 92 GLU A C 1
ATOM 783 O O . GLU A 1 92 ? -15.039 -31.641 -3.295 1 92.56 92 GLU A O 1
ATOM 788 N N . MET A 1 93 ? -16.094 -29.719 -3.488 1 95.62 93 MET A N 1
ATOM 789 C CA . MET A 1 93 ? -14.891 -28.922 -3.691 1 95.62 93 MET A CA 1
ATOM 790 C C . MET A 1 93 ? -14.203 -28.625 -2.363 1 95.62 93 MET A C 1
ATOM 792 O O . MET A 1 93 ? -13.031 -28.25 -2.34 1 95.62 93 MET A O 1
ATOM 796 N N . TRP A 1 94 ? -14.984 -28.828 -1.278 1 96.31 94 TRP A N 1
ATOM 797 C CA . TRP A 1 94 ? -14.461 -28.359 0.006 1 96.31 94 TRP A CA 1
ATOM 798 C C . TRP A 1 94 ? -14.828 -29.344 1.12 1 96.31 94 TRP A C 1
ATOM 800 O O . TRP A 1 94 ? -15.367 -28.938 2.154 1 96.31 94 TRP A O 1
ATOM 810 N N . THR A 1 95 ? -14.727 -30.578 0.923 1 94.88 95 THR A N 1
ATOM 811 C CA . THR A 1 95 ? -14.945 -31.625 1.922 1 94.88 95 THR A CA 1
ATOM 812 C C . THR A 1 95 ? -13.938 -32.75 1.75 1 94.88 95 THR A C 1
ATOM 814 O O . THR A 1 95 ? -13.156 -32.75 0.796 1 94.88 95 THR A O 1
ATOM 817 N N . TYR A 1 96 ? -13.977 -33.656 2.752 1 97.25 96 TYR A N 1
ATOM 818 C CA . TYR A 1 96 ? -13.188 -34.875 2.625 1 97.25 96 TYR A CA 1
ATOM 819 C C . TYR A 1 96 ? -13.805 -35.812 1.594 1 97.25 96 TYR A C 1
ATOM 821 O O . TYR A 1 96 ? -14.992 -36.125 1.668 1 97.25 96 TYR A O 1
ATOM 829 N N . PRO A 1 97 ? -12.977 -36.188 0.659 1 96.81 97 PRO A N 1
ATOM 830 C CA . PRO A 1 97 ? -13.492 -37.25 -0.184 1 96.81 97 PRO A CA 1
ATOM 831 C C . PRO A 1 97 ? -13.719 -38.562 0.592 1 96.81 97 PRO A C 1
ATOM 833 O O . PRO A 1 97 ? -13.164 -38.75 1.682 1 96.81 97 PRO A O 1
ATOM 836 N N . ASP A 1 98 ? -14.406 -39.5 -0.033 1 96.38 98 ASP A N 1
ATOM 837 C CA . ASP A 1 98 ? -14.828 -40.719 0.656 1 96.38 98 ASP A CA 1
ATOM 838 C C . ASP A 1 98 ? -13.648 -41.656 0.911 1 96.38 98 ASP A C 1
ATOM 840 O O . ASP A 1 98 ? -13.688 -42.469 1.828 1 96.38 98 ASP A O 1
ATOM 844 N N . TRP A 1 99 ? -12.625 -41.5 0.203 1 97.75 99 TRP A N 1
ATOM 845 C CA . TRP A 1 99 ? -11.508 -42.438 0.315 1 97.75 99 TRP A CA 1
ATOM 846 C C . TRP A 1 99 ? -10.5 -41.969 1.351 1 97.75 99 TRP A C 1
ATOM 848 O O . TRP A 1 99 ? -9.5 -42.625 1.615 1 97.75 99 TRP A O 1
ATOM 858 N N . ILE A 1 100 ? -10.703 -40.812 1.961 1 98.31 100 ILE A N 1
ATOM 859 C CA . ILE A 1 100 ? -9.789 -40.281 2.953 1 98.31 100 ILE A CA 1
ATOM 860 C C . ILE A 1 100 ? -10.172 -40.781 4.344 1 98.31 100 ILE A C 1
ATOM 862 O O . ILE A 1 100 ? -11.336 -40.656 4.746 1 98.31 100 ILE A O 1
ATOM 866 N N . ASP A 1 101 ? -9.297 -41.344 5.055 1 98.31 101 ASP A N 1
ATOM 867 C CA . ASP A 1 101 ? -9.43 -41.656 6.477 1 98.31 101 ASP A CA 1
ATOM 868 C C . ASP A 1 101 ? -9.258 -40.406 7.324 1 98.31 101 ASP A C 1
ATOM 870 O O . ASP A 1 101 ? -8.133 -39.938 7.555 1 98.31 101 ASP A O 1
ATOM 874 N N . GLN A 1 102 ? -10.336 -39.906 7.805 1 97.94 102 GLN A N 1
ATOM 875 C CA . GLN A 1 102 ? -10.336 -38.625 8.477 1 97.94 102 GLN A CA 1
ATOM 876 C C . GLN A 1 102 ? -9.578 -38.688 9.797 1 97.94 102 GLN A C 1
ATOM 878 O O . GLN A 1 102 ? -9 -37.688 10.242 1 97.94 102 GLN A O 1
ATOM 883 N N . GLU A 1 103 ? -9.562 -39.844 10.414 1 98.19 103 GLU A N 1
ATOM 884 C CA . GLU A 1 103 ? -8.789 -40 11.641 1 98.19 103 GLU A CA 1
ATOM 885 C C . GLU A 1 103 ? -7.289 -39.969 11.359 1 98.19 103 GLU A C 1
ATOM 887 O O . GLU A 1 103 ? -6.531 -39.312 12.094 1 98.19 103 GLU A O 1
ATOM 892 N N . LYS A 1 104 ? -6.93 -40.688 10.359 1 98.19 104 LYS A N 1
ATOM 893 C CA . LYS A 1 104 ? -5.531 -40.625 9.945 1 98.19 104 LYS A CA 1
ATOM 894 C C . LYS A 1 104 ? -5.121 -39.219 9.586 1 98.19 104 LYS A C 1
ATOM 896 O O . LYS A 1 104 ? -4.031 -38.75 9.953 1 98.19 104 LYS A O 1
ATOM 901 N N . ALA A 1 105 ? -5.953 -38.531 8.906 1 98.44 105 ALA A N 1
ATOM 902 C CA . ALA A 1 105 ? -5.699 -37.125 8.523 1 98.44 105 ALA A CA 1
ATOM 903 C C . ALA A 1 105 ? -5.555 -36.25 9.758 1 98.44 105 ALA A C 1
ATOM 905 O O . ALA A 1 105 ? -4.625 -35.438 9.844 1 98.44 105 ALA A O 1
ATOM 906 N N . ARG A 1 106 ? -6.441 -36.375 10.695 1 98.25 106 ARG A N 1
ATOM 907 C CA . ARG A 1 106 ? -6.41 -35.594 11.922 1 98.25 106 ARG A CA 1
ATOM 908 C C . ARG A 1 106 ? -5.102 -35.812 12.68 1 98.25 106 ARG A C 1
ATOM 910 O O . ARG A 1 106 ? -4.453 -34.844 13.094 1 98.25 106 ARG A O 1
ATOM 917 N N . LEU A 1 107 ? -4.742 -37.062 12.82 1 98.25 107 LEU A N 1
ATOM 918 C CA . LEU A 1 107 ? -3.529 -37.406 13.547 1 98.25 107 LEU A CA 1
ATOM 919 C C . LEU A 1 107 ? -2.297 -36.844 12.859 1 98.25 107 LEU A C 1
ATOM 921 O O . LEU A 1 107 ? -1.354 -36.406 13.523 1 98.25 107 LEU A O 1
ATOM 925 N N . SER A 1 108 ? -2.303 -36.875 11.602 1 97.81 108 SER A N 1
ATOM 926 C CA . SER A 1 108 ? -1.198 -36.312 10.836 1 97.81 108 SER A CA 1
ATOM 927 C C . SER A 1 108 ? -1.092 -34.781 11.055 1 97.81 108 SER A C 1
ATOM 929 O O . SER A 1 108 ? 0.005 -34.281 11.25 1 97.81 108 SER A O 1
ATOM 931 N N . ARG A 1 109 ? -2.195 -34.094 11.094 1 98.06 109 ARG A N 1
ATOM 932 C CA . ARG A 1 109 ? -2.197 -32.656 11.352 1 98.06 109 ARG A CA 1
ATOM 933 C C . ARG A 1 109 ? -1.649 -32.344 12.734 1 98.06 109 ARG A C 1
ATOM 935 O O . ARG A 1 109 ? -0.854 -31.422 12.906 1 98.06 109 ARG A O 1
ATOM 942 N N . GLU A 1 110 ? -2.035 -33.125 13.648 1 98.12 110 GLU A N 1
ATOM 943 C CA . GLU A 1 110 ? -1.565 -32.938 15.016 1 98.12 110 GLU A CA 1
ATOM 944 C C . GLU A 1 110 ? -0.055 -33.125 15.117 1 98.12 110 GLU A C 1
ATOM 946 O O . GLU A 1 110 ? 0.634 -32.375 15.781 1 98.12 110 GLU A O 1
ATOM 951 N N . LYS A 1 111 ? 0.383 -34.156 14.508 1 97.88 111 LYS A N 1
ATOM 952 C CA . LYS A 1 111 ? 1.815 -34.438 14.5 1 97.88 111 LYS A CA 1
ATOM 953 C C . LYS A 1 111 ? 2.598 -33.312 13.844 1 97.88 111 LYS A C 1
ATOM 955 O O . LYS A 1 111 ? 3.594 -32.844 14.391 1 97.88 111 LYS A O 1
ATOM 960 N N . MET A 1 112 ? 2.182 -32.844 12.734 1 97.81 112 MET A N 1
ATOM 961 C CA . MET A 1 112 ? 2.859 -31.766 12.008 1 97.81 112 MET A CA 1
ATOM 962 C C . MET A 1 112 ? 2.828 -30.469 12.805 1 97.81 112 MET A C 1
ATOM 964 O O . MET A 1 112 ? 3.801 -29.719 12.805 1 97.81 112 MET A O 1
ATOM 968 N N . ASN A 1 113 ? 1.701 -30.25 13.414 1 97.44 113 ASN A N 1
ATOM 969 C CA . ASN A 1 113 ? 1.615 -29.094 14.297 1 97.44 113 ASN A CA 1
ATOM 970 C C . ASN A 1 113 ? 2.645 -29.172 15.422 1 97.44 113 ASN A C 1
ATOM 972 O O . ASN A 1 113 ? 3.328 -28.188 15.711 1 97.44 113 ASN A O 1
ATOM 976 N N . ALA A 1 114 ? 2.752 -30.312 16.047 1 97.62 114 ALA A N 1
ATOM 977 C CA . ALA A 1 114 ? 3.688 -30.531 17.141 1 97.62 114 ALA A CA 1
ATOM 978 C C . ALA A 1 114 ? 5.133 -30.359 16.688 1 97.62 114 ALA A C 1
ATOM 980 O O . ALA A 1 114 ? 5.984 -29.906 17.438 1 97.62 114 ALA A O 1
ATOM 981 N N . GLU A 1 115 ? 5.379 -30.656 15.461 1 96.75 115 GLU A N 1
ATOM 982 C CA . GLU A 1 115 ? 6.727 -30.578 14.898 1 96.75 115 GLU A CA 1
ATOM 983 C C . GLU A 1 115 ? 7.02 -29.172 14.352 1 96.75 115 GLU A C 1
ATOM 985 O O . GLU A 1 115 ? 8.109 -28.922 13.836 1 96.75 115 GLU A O 1
ATOM 990 N N . GLY A 1 116 ? 6.043 -28.297 14.32 1 95 116 GLY A N 1
ATOM 991 C CA . GLY A 1 116 ? 6.254 -26.922 13.938 1 95 116 GLY A CA 1
ATOM 992 C C . GLY A 1 116 ? 6.18 -26.703 12.438 1 95 116 GLY A C 1
ATOM 993 O O . GLY A 1 116 ? 6.723 -25.719 11.922 1 95 116 GLY A O 1
ATOM 994 N N . VAL A 1 117 ? 5.586 -27.609 11.758 1 93.38 117 VAL A N 1
ATOM 995 C CA . VAL A 1 117 ? 5.406 -27.438 10.32 1 93.38 117 VAL A CA 1
ATOM 996 C C . VAL A 1 117 ? 4.457 -26.266 10.055 1 93.38 117 VAL A C 1
ATOM 998 O O . VAL A 1 117 ? 3.379 -26.188 10.641 1 93.38 117 VAL A O 1
ATOM 1001 N N . ILE A 1 118 ? 4.902 -25.328 9.195 1 91 118 ILE A N 1
ATOM 1002 C CA . ILE A 1 118 ? 4.102 -24.141 8.875 1 91 118 ILE A CA 1
ATOM 1003 C C . ILE A 1 118 ? 2.721 -24.578 8.391 1 91 118 ILE A C 1
ATOM 1005 O O . ILE A 1 118 ? 2.605 -25.406 7.477 1 91 118 ILE A O 1
ATOM 1009 N N . TYR A 1 119 ? 1.657 -24.094 8.984 1 92.19 119 TYR A N 1
ATOM 1010 C CA . TYR A 1 119 ? 0.257 -24.391 8.703 1 92.19 119 TYR A CA 1
ATOM 1011 C C . TYR A 1 119 ? -0.034 -25.875 8.906 1 92.19 119 TYR A C 1
ATOM 1013 O O . TYR A 1 119 ? -1.018 -26.391 8.375 1 92.19 119 TYR A O 1
ATOM 1021 N N . GLY A 1 120 ? 0.768 -26.562 9.578 1 95 120 GLY A N 1
ATOM 1022 C CA . GLY A 1 120 ? 0.667 -28 9.742 1 95 120 GLY A CA 1
ATOM 1023 C C . GLY A 1 120 ? -0.604 -28.438 10.445 1 95 120 GLY A C 1
ATOM 1024 O O . GLY A 1 120 ? -1.125 -29.531 10.18 1 95 120 GLY A O 1
ATOM 1025 N N . GLY A 1 121 ? -1.098 -27.594 11.312 1 96.19 121 GLY A N 1
ATOM 1026 C CA . GLY A 1 121 ? -2.27 -27.969 12.086 1 96.19 121 GLY A CA 1
ATOM 1027 C C . GLY A 1 121 ? -3.568 -27.469 11.484 1 96.19 121 GLY A C 1
ATOM 1028 O O . GLY A 1 121 ? -4.648 -27.75 12.008 1 96.19 121 GLY A O 1
ATOM 1029 N N . LEU A 1 122 ? -3.551 -26.844 10.359 1 96.5 122 LEU A N 1
ATOM 1030 C CA . LEU A 1 122 ? -4.715 -26.141 9.844 1 96.5 122 LEU A CA 1
ATOM 1031 C C . LEU A 1 122 ? -5.465 -26.984 8.828 1 96.5 122 LEU A C 1
ATOM 1033 O O . LEU A 1 122 ? -5.012 -27.156 7.688 1 96.5 122 LEU A O 1
ATOM 1037 N N . GLU A 1 123 ? -6.586 -27.484 9.195 1 97.44 123 GLU A N 1
ATOM 1038 C CA . GLU A 1 123 ? -7.422 -28.297 8.32 1 97.44 123 GLU A CA 1
ATOM 1039 C C . GLU A 1 123 ? -7.883 -27.5 7.098 1 97.44 123 GLU A C 1
ATOM 1041 O O . GLU A 1 123 ? -7.898 -28.016 5.98 1 97.44 123 GLU A O 1
ATOM 1046 N N . SER A 1 124 ? -8.273 -26.25 7.34 1 96.19 124 SER A N 1
ATOM 1047 C CA . SER A 1 124 ? -8.75 -25.406 6.246 1 96.19 124 SER A CA 1
ATOM 1048 C C . SER A 1 124 ? -7.68 -25.234 5.176 1 96.19 124 SER A C 1
ATOM 1050 O O . SER A 1 124 ? -7.996 -25.109 3.99 1 96.19 124 SER A O 1
ATOM 1052 N N . TYR A 1 125 ? -6.496 -25.219 5.664 1 97.25 125 TYR A N 1
ATOM 1053 C CA . TYR A 1 125 ? -5.391 -25.078 4.723 1 97.25 125 TYR A CA 1
ATOM 1054 C C . TYR A 1 125 ? -5.316 -26.281 3.791 1 97.25 125 TYR A C 1
ATOM 1056 O O . TYR A 1 125 ? -4.996 -26.141 2.607 1 97.25 125 TYR A O 1
ATOM 1064 N N . ARG A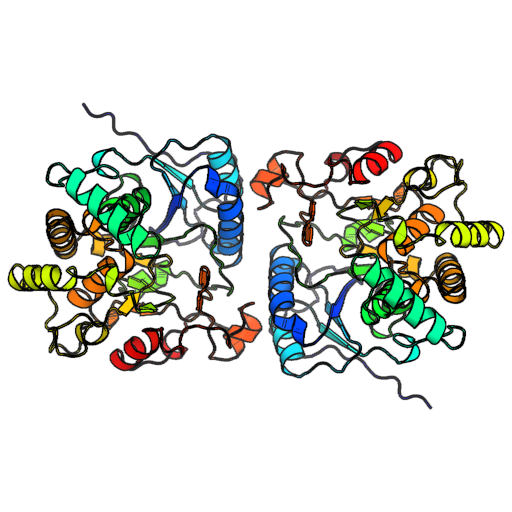 1 126 ? -5.605 -27.531 4.27 1 98 126 ARG A N 1
ATOM 1065 C CA . ARG A 1 126 ? -5.621 -28.734 3.432 1 98 126 ARG A CA 1
ATOM 1066 C C . ARG A 1 126 ? -6.699 -28.625 2.359 1 98 126 ARG A C 1
ATOM 1068 O O . ARG A 1 126 ? -6.453 -28.953 1.193 1 98 126 ARG A O 1
ATOM 1075 N N . HIS A 1 127 ? -7.836 -28.172 2.781 1 98 127 HIS A N 1
ATOM 1076 C CA . HIS A 1 127 ? -8.93 -28 1.836 1 98 127 HIS A CA 1
ATOM 1077 C C . HIS A 1 127 ? -8.57 -26.969 0.762 1 98 127 HIS A C 1
ATOM 1079 O O . HIS A 1 127 ? -8.859 -27.172 -0.419 1 98 127 HIS A O 1
ATOM 1085 N N . MET A 1 128 ? -7.973 -25.922 1.191 1 98.12 128 MET A N 1
ATOM 1086 C CA . MET A 1 128 ? -7.578 -24.875 0.251 1 98.12 128 MET A CA 1
ATOM 1087 C C . MET A 1 128 ? -6.605 -25.406 -0.789 1 98.12 128 MET A C 1
ATOM 1089 O O . MET A 1 128 ? -6.777 -25.188 -1.987 1 98.12 128 MET A O 1
ATOM 1093 N N . CYS A 1 129 ? -5.613 -26.156 -0.351 1 98.44 129 CYS A N 1
ATOM 1094 C CA . CYS A 1 129 ? -4.605 -26.703 -1.254 1 98.44 129 CYS A CA 1
ATOM 1095 C C . CYS A 1 129 ? -5.234 -27.656 -2.26 1 98.44 129 CYS A C 1
ATOM 1097 O O . CYS A 1 129 ? -4.91 -27.625 -3.449 1 98.44 129 CYS A O 1
ATOM 1099 N N . ARG A 1 130 ? -6.102 -28.5 -1.829 1 98.62 130 ARG A N 1
ATOM 1100 C CA . ARG A 1 130 ? -6.805 -29.422 -2.715 1 98.62 130 ARG A CA 1
ATOM 1101 C C . ARG A 1 130 ? -7.676 -28.672 -3.711 1 98.62 130 ARG A C 1
ATOM 1103 O O . ARG A 1 130 ? -7.676 -28.984 -4.906 1 98.62 130 ARG A O 1
ATOM 1110 N N . PHE A 1 131 ? -8.367 -27.672 -3.186 1 98.69 131 PHE A N 1
ATOM 1111 C CA . PHE A 1 131 ? -9.242 -26.859 -4.023 1 98.69 131 PHE A CA 1
ATOM 1112 C C . PHE A 1 131 ? -8.445 -26.156 -5.117 1 98.69 131 PHE A C 1
ATOM 1114 O O . PHE A 1 131 ? -8.812 -26.234 -6.297 1 98.69 131 PHE A O 1
ATOM 1121 N N . GLN A 1 132 ? -7.348 -25.5 -4.75 1 98.69 132 GLN A N 1
ATOM 1122 C CA . GLN A 1 132 ? -6.52 -24.766 -5.691 1 98.69 132 GLN A CA 1
ATOM 1123 C C . GLN A 1 132 ? -5.875 -25.688 -6.711 1 98.69 132 GLN A C 1
ATOM 1125 O O . GLN A 1 132 ? -5.602 -25.297 -7.844 1 98.69 132 GLN A O 1
ATOM 1130 N N . SER A 1 133 ? -5.703 -26.938 -6.324 1 98.75 133 SER A N 1
ATOM 1131 C CA . SER A 1 133 ? -5.02 -27.891 -7.195 1 98.75 133 SER A CA 1
ATOM 1132 C C . SER A 1 133 ? -5.992 -28.547 -8.172 1 98.75 133 SER A C 1
ATOM 1134 O O . SER A 1 133 ? -5.605 -28.938 -9.273 1 98.75 133 SER A O 1
ATOM 1136 N N . GLY A 1 134 ? -7.281 -28.594 -7.754 1 98.5 134 GLY A N 1
ATOM 1137 C CA . GLY A 1 134 ? -8.086 -29.5 -8.57 1 98.5 134 GLY A CA 1
ATOM 1138 C C . GLY A 1 134 ? -9.445 -28.922 -8.914 1 98.5 134 GLY A C 1
ATOM 1139 O O . GLY A 1 134 ? -10.164 -29.484 -9.75 1 98.5 134 GLY A O 1
ATOM 1140 N N . PHE A 1 135 ? -9.828 -27.797 -8.328 1 98.44 135 PHE A N 1
ATOM 1141 C CA . PHE A 1 135 ? -11.266 -27.562 -8.414 1 98.44 135 PHE A CA 1
ATOM 1142 C C . PHE A 1 135 ? -11.562 -26.156 -8.891 1 98.44 135 PHE A C 1
ATOM 1144 O O . PHE A 1 135 ? -12.586 -25.906 -9.523 1 98.44 135 PHE A O 1
ATOM 1151 N N . PHE A 1 136 ? -10.719 -25.125 -8.562 1 98.44 136 PHE A N 1
ATOM 1152 C CA . PHE A 1 136 ? -11.109 -23.75 -8.852 1 98.44 136 PHE A CA 1
ATOM 1153 C C . PHE A 1 136 ? -11.391 -23.578 -10.336 1 98.44 136 PHE A C 1
ATOM 1155 O O . PHE A 1 136 ? -12.336 -22.875 -10.711 1 98.44 136 PHE A O 1
ATOM 1162 N N . PHE A 1 137 ? -10.656 -24.219 -11.258 1 98.38 137 PHE A N 1
ATOM 1163 C CA . PHE A 1 137 ? -10.773 -24.047 -12.695 1 98.38 137 PHE A CA 1
ATOM 1164 C C . PHE A 1 137 ? -11.969 -24.828 -13.242 1 98.38 137 PHE A C 1
ATOM 1166 O O . PHE A 1 137 ? -12.312 -24.703 -14.422 1 98.38 137 PHE A O 1
ATOM 1173 N N . ARG A 1 138 ? -12.562 -25.609 -12.414 1 97.06 138 ARG A N 1
ATOM 1174 C CA . ARG A 1 138 ? -13.742 -26.375 -12.789 1 97.06 138 ARG A CA 1
ATOM 1175 C C . ARG A 1 138 ? -15.016 -25.719 -12.258 1 97.06 138 ARG A C 1
ATOM 1177 O O . ARG A 1 138 ? -16.125 -26.156 -12.555 1 97.06 138 ARG A O 1
ATOM 1184 N N . HIS A 1 139 ? -14.859 -24.734 -11.43 1 97.62 139 HIS A N 1
ATOM 1185 C CA . HIS A 1 139 ? -16.031 -24 -10.953 1 97.62 139 HIS A CA 1
ATOM 1186 C C . HIS A 1 139 ? -16.828 -23.422 -12.117 1 97.62 139 HIS A C 1
ATOM 1188 O O . HIS A 1 139 ? -16.25 -22.922 -13.078 1 97.62 139 HIS A O 1
ATOM 1194 N N . PRO A 1 140 ? -18.156 -23.422 -12.023 1 97.25 140 PRO A N 1
ATOM 1195 C CA . PRO A 1 140 ? -18.984 -22.938 -13.133 1 97.25 140 PRO A CA 1
ATOM 1196 C C . PRO A 1 140 ? -18.641 -21.516 -13.57 1 97.25 140 PRO A C 1
ATOM 1198 O O . PRO A 1 140 ? -18.641 -21.219 -14.766 1 97.25 140 PRO A O 1
ATOM 1201 N N . LEU A 1 141 ? -18.297 -20.656 -12.664 1 97.75 141 LEU A N 1
ATOM 1202 C CA . LEU A 1 141 ? -17.984 -19.266 -12.984 1 97.75 141 LEU A CA 1
ATOM 1203 C C . LEU A 1 141 ? -16.703 -19.172 -13.805 1 97.75 141 LEU A C 1
ATOM 1205 O O . LEU A 1 141 ? -16.5 -18.219 -14.555 1 97.75 141 LEU A O 1
ATOM 1209 N N . MET A 1 142 ? -15.836 -20.172 -13.664 1 98.25 142 MET A N 1
ATOM 1210 C CA . MET A 1 142 ? -14.531 -20.125 -14.328 1 98.25 142 MET A CA 1
ATOM 1211 C C . MET A 1 142 ? -14.617 -20.703 -15.734 1 98.25 142 MET A C 1
ATOM 1213 O O . MET A 1 142 ? -13.719 -20.5 -16.547 1 98.25 142 MET A O 1
ATOM 1217 N N . LYS A 1 143 ? -15.672 -21.359 -16.078 1 96.88 143 LYS A N 1
ATOM 1218 C CA . LYS A 1 143 ? -15.812 -22.094 -17.344 1 96.88 143 LYS A CA 1
ATOM 1219 C C . LYS A 1 143 ? -15.812 -21.141 -18.531 1 96.88 143 LYS A C 1
ATOM 1221 O O . LYS A 1 143 ? -15.469 -21.531 -19.641 1 96.88 143 LYS A O 1
ATOM 1226 N N . GLN A 1 144 ? -16.172 -19.984 -18.344 1 96.25 144 GLN A N 1
ATOM 1227 C CA . GLN A 1 144 ? -16.344 -19.031 -19.453 1 96.25 144 GLN A CA 1
ATOM 1228 C C . GLN A 1 144 ? -15 -18.422 -19.844 1 96.25 144 GLN A C 1
ATOM 1230 O O . GLN A 1 144 ? -14.906 -17.734 -20.859 1 96.25 144 GLN A O 1
ATOM 1235 N N . PHE A 1 145 ? -13.953 -18.656 -19.047 1 98.31 145 PHE A N 1
ATOM 1236 C CA . PHE A 1 145 ? -12.703 -17.938 -19.281 1 98.31 145 PHE A CA 1
ATOM 1237 C C . PHE A 1 145 ? -11.648 -18.859 -19.875 1 98.31 145 PHE A C 1
ATOM 1239 O O . PHE A 1 145 ? -11.734 -20.078 -19.75 1 98.31 145 PHE A O 1
ATOM 1246 N N . ASP A 1 146 ? -10.648 -18.234 -20.516 1 98.56 146 ASP A N 1
ATOM 1247 C CA . ASP A 1 146 ? -9.531 -18.969 -21.109 1 98.56 146 ASP A CA 1
ATOM 1248 C C . ASP A 1 146 ? -8.273 -18.844 -20.25 1 98.56 146 ASP A C 1
ATOM 1250 O O . ASP A 1 146 ? -7.434 -19.734 -20.25 1 98.56 146 ASP A O 1
ATOM 1254 N N . TYR A 1 147 ? -8.102 -17.672 -19.578 1 98.81 147 TYR A N 1
ATOM 1255 C CA . TYR A 1 147 ? -6.949 -17.406 -18.734 1 98.81 147 TYR A CA 1
ATOM 1256 C C . TYR A 1 147 ? -7.383 -16.875 -17.375 1 98.81 147 TYR A C 1
ATOM 1258 O O . TYR A 1 147 ? -8.492 -16.359 -17.234 1 98.81 147 TYR A O 1
ATOM 1266 N N . TYR A 1 148 ? -6.52 -17.078 -16.422 1 98.81 148 TYR A N 1
ATOM 1267 C CA . TYR A 1 148 ? -6.781 -16.516 -15.102 1 98.81 148 TYR A CA 1
ATOM 1268 C C . TYR A 1 148 ? -5.504 -15.953 -14.484 1 98.81 148 TYR A C 1
ATOM 1270 O O . TYR A 1 148 ? -4.398 -16.328 -14.883 1 98.81 148 TYR A O 1
ATOM 1278 N N . TRP A 1 149 ? -5.645 -15.031 -13.633 1 98.88 149 TRP A N 1
ATOM 1279 C CA . TRP A 1 149 ? -4.637 -14.531 -12.711 1 98.88 149 TRP A CA 1
ATOM 1280 C C . TRP A 1 149 ? -5.082 -14.727 -11.266 1 98.88 149 TRP A C 1
ATOM 1282 O O . TRP A 1 149 ? -6.051 -14.117 -10.812 1 98.88 149 TRP A O 1
ATOM 1292 N N . ARG A 1 150 ? -4.375 -15.594 -10.555 1 98.81 150 ARG A N 1
ATOM 1293 C CA . ARG A 1 150 ? -4.684 -15.805 -9.148 1 98.81 150 ARG A CA 1
ATOM 1294 C C . ARG A 1 150 ? -4.188 -14.641 -8.297 1 98.81 150 ARG A C 1
ATOM 1296 O O . ARG A 1 150 ? -3.014 -14.273 -8.359 1 98.81 150 ARG A O 1
ATOM 1303 N N . VAL A 1 151 ? -5.086 -14.062 -7.508 1 98.38 151 VAL A N 1
ATOM 1304 C CA . VAL A 1 151 ? -4.773 -12.945 -6.613 1 98.38 151 VAL A CA 1
ATOM 1305 C C . VAL A 1 151 ? -5.215 -13.289 -5.191 1 98.38 151 VAL A C 1
ATOM 1307 O O . VAL A 1 151 ? -6.25 -13.93 -4.996 1 98.38 151 VAL A O 1
ATOM 1310 N N . GLU A 1 152 ? -4.434 -12.922 -4.281 1 97.44 152 GLU A N 1
ATOM 1311 C CA . GLU A 1 152 ? -4.738 -13.125 -2.869 1 97.44 152 GLU A CA 1
ATOM 1312 C C . GLU A 1 152 ? -4.793 -11.805 -2.117 1 97.44 152 GLU A C 1
ATOM 1314 O O . GLU A 1 152 ? -4.258 -10.797 -2.582 1 97.44 152 GLU A O 1
ATOM 1319 N N . PRO A 1 153 ? -5.504 -11.812 -0.958 1 97.31 153 PRO A N 1
ATOM 1320 C CA . PRO A 1 153 ? -5.332 -10.656 -0.078 1 97.31 153 PRO A CA 1
ATOM 1321 C C . PRO A 1 153 ? -3.928 -10.578 0.518 1 97.31 153 PRO A C 1
ATOM 1323 O O . PRO A 1 153 ? -3.172 -11.547 0.462 1 97.31 153 PRO A O 1
ATOM 1326 N N . HIS A 1 154 ? -3.512 -9.477 0.998 1 96.25 154 HIS A N 1
ATOM 1327 C CA . HIS A 1 154 ? -2.266 -9.266 1.725 1 96.25 154 HIS A CA 1
ATOM 1328 C C . HIS A 1 154 ? -1.066 -9.305 0.783 1 96.25 154 HIS A C 1
ATOM 1330 O O . HIS A 1 154 ? 0.046 -9.633 1.202 1 96.25 154 HIS A O 1
ATOM 1336 N N . VAL A 1 155 ? -1.305 -9.109 -0.484 1 98.12 155 VAL A N 1
ATOM 1337 C CA . VAL A 1 155 ? -0.186 -9.039 -1.419 1 98.12 155 VAL A CA 1
ATOM 1338 C C . VAL A 1 155 ? -0.04 -7.617 -1.949 1 98.12 155 VAL A C 1
ATOM 1340 O O . VAL A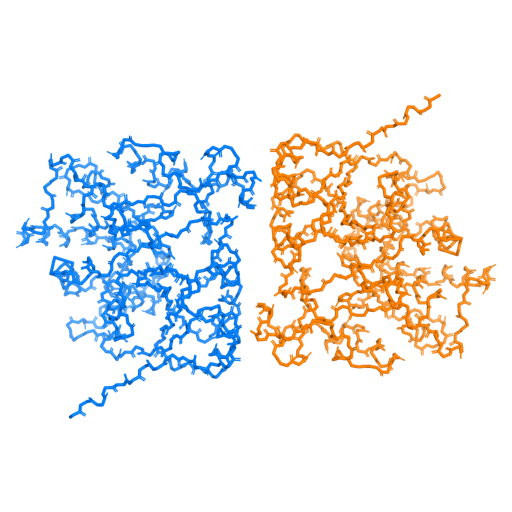 1 155 ? -0.944 -6.793 -1.79 1 98.12 155 VAL A O 1
ATOM 1343 N N . LYS A 1 156 ? 1.127 -7.32 -2.512 1 97.75 156 LYS A N 1
ATOM 1344 C CA . LYS A 1 156 ? 1.373 -6.012 -3.113 1 97.75 156 LYS A CA 1
ATOM 1345 C C . LYS A 1 156 ? 1.889 -6.152 -4.543 1 97.75 156 LYS A C 1
ATOM 1347 O O . LYS A 1 156 ? 2.668 -7.059 -4.84 1 97.75 156 LYS A O 1
ATOM 1352 N N . PHE A 1 157 ? 1.475 -5.246 -5.359 1 97.88 157 PHE A N 1
ATOM 1353 C CA . PHE A 1 157 ? 1.996 -5.016 -6.703 1 97.88 157 PHE A CA 1
ATOM 1354 C C . PHE A 1 157 ? 2.717 -3.676 -6.777 1 97.88 157 PHE A C 1
ATOM 1356 O O . PHE A 1 157 ? 2.09 -2.619 -6.668 1 97.88 157 PHE A O 1
ATOM 1363 N N . ASN A 1 158 ? 3.992 -3.729 -7.105 1 97.06 158 ASN A N 1
ATOM 1364 C CA . ASN A 1 158 ? 4.793 -2.535 -6.852 1 97.06 158 ASN A CA 1
ATOM 1365 C C . ASN A 1 158 ? 5.242 -1.876 -8.156 1 97.06 158 ASN A C 1
ATOM 1367 O O . ASN A 1 158 ? 5.883 -0.823 -8.133 1 97.06 158 ASN A O 1
ATOM 1371 N N . CYS A 1 159 ? 4.984 -2.518 -9.281 1 97.62 159 CYS A N 1
ATOM 1372 C CA . CYS A 1 159 ? 5.438 -1.976 -10.562 1 97.62 159 CYS A CA 1
ATOM 1373 C C . CYS A 1 159 ? 4.262 -1.733 -11.5 1 97.62 159 CYS A C 1
ATOM 1375 O O . CYS A 1 159 ? 3.35 -2.559 -11.586 1 97.62 159 CYS A O 1
ATOM 1377 N N . ASP A 1 160 ? 4.309 -0.654 -12.211 1 96.19 160 ASP A N 1
ATOM 1378 C CA . ASP A 1 160 ? 3.305 -0.404 -13.234 1 96.19 160 ASP A CA 1
ATOM 1379 C C . ASP A 1 160 ? 3.406 -1.431 -14.367 1 96.19 160 ASP A C 1
ATOM 1381 O O . ASP A 1 160 ? 4.508 -1.763 -14.812 1 96.19 160 ASP A O 1
ATOM 1385 N N . ILE A 1 161 ? 2.299 -1.933 -14.719 1 95.12 161 ILE A N 1
ATOM 1386 C CA . ILE A 1 161 ? 2.205 -2.885 -15.82 1 95.12 161 ILE A CA 1
ATOM 1387 C C . ILE A 1 161 ? 1.563 -2.213 -17.031 1 95.12 161 ILE A C 1
ATOM 1389 O O . ILE A 1 161 ? 0.35 -1.995 -17.062 1 95.12 161 ILE A O 1
ATOM 1393 N N . ASP A 1 162 ? 2.279 -1.991 -18.094 1 90.88 162 ASP A N 1
ATOM 1394 C CA . ASP A 1 162 ? 1.806 -1.189 -19.219 1 90.88 162 ASP A CA 1
ATOM 1395 C C . ASP A 1 162 ? 1.455 -2.074 -20.422 1 90.88 162 ASP A C 1
ATOM 1397 O O . ASP A 1 162 ? 1.49 -1.621 -21.562 1 90.88 162 ASP A O 1
ATOM 1401 N N . TYR A 1 163 ? 1.274 -3.301 -20.188 1 93.69 163 TYR A N 1
ATOM 1402 C CA . TYR A 1 163 ? 0.817 -4.25 -21.203 1 93.69 163 TYR A CA 1
ATOM 1403 C C . TYR A 1 163 ? -0.24 -5.188 -20.625 1 93.69 163 TYR A C 1
ATOM 1405 O O . TYR A 1 163 ? -0.497 -5.176 -19.422 1 93.69 163 TYR A O 1
ATOM 1413 N N . ASP A 1 164 ? -0.886 -5.871 -21.5 1 96.19 164 ASP A N 1
ATOM 1414 C CA . ASP A 1 164 ? -1.886 -6.844 -21.078 1 96.19 164 ASP A CA 1
ATOM 1415 C C . ASP A 1 164 ? -1.271 -8.234 -20.922 1 96.19 164 ASP A C 1
ATOM 1417 O O . ASP A 1 164 ? -1.001 -8.906 -21.922 1 96.19 164 ASP A O 1
ATOM 1421 N N . PRO A 1 165 ? -1.087 -8.695 -19.688 1 97.56 165 PRO A N 1
ATOM 1422 C CA . PRO A 1 165 ? -0.453 -10 -19.484 1 97.56 165 PRO A CA 1
ATOM 1423 C C . PRO A 1 165 ? -1.253 -11.141 -20.109 1 97.56 165 PRO A C 1
ATOM 1425 O O . PRO A 1 165 ? -0.672 -12.125 -20.578 1 97.56 165 PRO A O 1
ATOM 1428 N N . PHE A 1 166 ? -2.564 -11 -20.172 1 98.25 166 PHE A N 1
ATOM 1429 C CA . PHE A 1 166 ? -3.385 -12.047 -20.781 1 98.25 166 PHE A CA 1
ATOM 1430 C C . PHE A 1 166 ? -3.176 -12.094 -22.281 1 98.25 166 PHE A C 1
ATOM 1432 O O . PHE A 1 166 ? -3.184 -13.164 -22.891 1 98.25 166 PHE A O 1
ATOM 1439 N N . ARG A 1 167 ? -3.018 -10.969 -22.875 1 96.31 167 ARG A N 1
ATOM 1440 C CA . ARG A 1 167 ? -2.689 -10.93 -24.297 1 96.31 167 ARG A CA 1
ATOM 1441 C C . ARG A 1 167 ? -1.336 -11.578 -24.562 1 96.31 167 ARG A C 1
ATOM 1443 O O . ARG A 1 167 ? -1.174 -12.312 -25.547 1 96.31 167 ARG A O 1
ATOM 1450 N N . VAL A 1 168 ? -0.388 -11.328 -23.703 1 96.25 168 VAL A N 1
ATOM 1451 C CA . VAL A 1 168 ? 0.935 -11.93 -23.812 1 96.25 168 VAL A CA 1
ATOM 1452 C C . VAL A 1 168 ? 0.817 -13.453 -23.75 1 96.25 168 VAL A C 1
ATOM 1454 O O . VAL A 1 168 ? 1.429 -14.172 -24.531 1 96.25 168 VAL A O 1
ATOM 1457 N N . MET A 1 169 ? 0.014 -13.922 -22.812 1 98.19 169 MET A N 1
ATOM 1458 C CA . MET A 1 169 ? -0.212 -15.359 -22.688 1 98.19 169 MET A CA 1
ATOM 1459 C C . MET A 1 169 ? -0.723 -15.938 -24 1 98.19 169 MET A C 1
ATOM 1461 O O . MET A 1 169 ? -0.232 -16.969 -24.469 1 98.19 169 MET A O 1
ATOM 1465 N N . LYS A 1 170 ? -1.653 -15.281 -24.562 1 96.69 170 LYS A N 1
ATOM 1466 C CA . LYS A 1 170 ? -2.283 -15.766 -25.797 1 96.69 170 LYS A CA 1
ATOM 1467 C C . LYS A 1 170 ? -1.321 -15.68 -26.969 1 96.69 170 LYS A C 1
ATOM 1469 O O . LYS A 1 170 ? -1.107 -16.672 -27.672 1 96.69 170 LYS A O 1
ATOM 1474 N N . GLU A 1 171 ? -0.69 -14.57 -27.172 1 95.75 171 GLU A N 1
ATOM 1475 C CA . GLU A 1 171 ? 0.132 -14.312 -28.344 1 95.75 171 GLU A CA 1
ATOM 1476 C C . GLU A 1 171 ? 1.383 -15.188 -28.344 1 95.75 171 GLU A C 1
ATOM 1478 O O . GLU A 1 171 ? 1.859 -15.602 -29.406 1 95.75 171 GLU A O 1
ATOM 1483 N N . LYS A 1 172 ? 1.877 -15.508 -27.172 1 95.94 172 LYS A N 1
ATOM 1484 C CA . LYS A 1 172 ? 3.1 -16.297 -27.094 1 95.94 172 LYS A CA 1
ATOM 1485 C C . LYS A 1 172 ? 2.785 -17.766 -26.812 1 95.94 172 LYS A C 1
ATOM 1487 O O . LYS A 1 172 ? 3.693 -18.578 -26.594 1 95.94 172 LYS A O 1
ATOM 1492 N N . ASP A 1 173 ? 1.527 -18.094 -26.766 1 96.5 173 ASP A N 1
ATOM 1493 C CA . ASP A 1 173 ? 1.055 -19.438 -26.5 1 96.5 173 ASP A CA 1
ATOM 1494 C C . ASP A 1 173 ? 1.608 -19.969 -25.188 1 96.5 173 ASP A C 1
ATOM 1496 O O . ASP A 1 173 ? 2.098 -21.094 -25.109 1 96.5 173 ASP A O 1
ATOM 1500 N N . LEU A 1 174 ? 1.621 -19.094 -24.188 1 98.38 174 LEU A N 1
ATOM 1501 C CA . LEU A 1 174 ? 2.059 -19.453 -22.844 1 98.38 174 LEU A CA 1
ATOM 1502 C C . LEU A 1 174 ? 0.973 -20.234 -22.109 1 98.38 174 LEU A C 1
ATOM 1504 O O . LEU A 1 174 ? -0.215 -20.062 -22.391 1 98.38 174 LEU A O 1
ATOM 1508 N N . LYS A 1 175 ? 1.445 -21.109 -21.188 1 98.81 175 LYS A N 1
ATOM 1509 C CA . LYS A 1 175 ? 0.503 -21.906 -20.406 1 98.81 175 LYS A CA 1
ATOM 1510 C C . LYS A 1 175 ? 0.591 -21.547 -18.922 1 98.81 175 LYS A C 1
ATOM 1512 O O . LYS A 1 175 ? -0.364 -21.75 -18.172 1 98.81 175 LYS A O 1
ATOM 1517 N N . TYR A 1 176 ? 1.727 -21.016 -18.5 1 98.88 176 TYR A N 1
ATOM 1518 C CA . TYR A 1 176 ? 1.934 -20.734 -17.078 1 98.88 176 TYR A CA 1
ATOM 1519 C C . TYR A 1 176 ? 2.887 -19.562 -16.906 1 98.88 176 TYR A C 1
ATOM 1521 O O . TYR A 1 176 ? 3.871 -19.438 -17.625 1 98.88 176 TYR A O 1
ATOM 1529 N N . GLY A 1 177 ? 2.555 -18.719 -15.969 1 98.81 177 GLY A N 1
ATOM 1530 C CA . GLY A 1 177 ? 3.4 -17.594 -15.602 1 98.81 177 GLY A CA 1
ATOM 1531 C C . GLY A 1 177 ? 3.549 -17.422 -14.102 1 98.81 177 GLY A C 1
ATOM 1532 O O . GLY A 1 177 ? 2.598 -17.641 -13.352 1 98.81 177 GLY A O 1
ATOM 1533 N N . PHE A 1 178 ? 4.797 -16.969 -13.695 1 98.69 178 PHE A N 1
ATOM 1534 C CA . PHE A 1 178 ? 5.074 -16.844 -12.273 1 98.69 178 PHE A CA 1
ATOM 1535 C C . PHE A 1 178 ? 5.844 -15.555 -11.992 1 98.69 178 PHE A C 1
ATOM 1537 O O . PHE A 1 178 ? 6.352 -14.914 -12.914 1 98.69 178 PHE A O 1
ATOM 1544 N N . ALA A 1 179 ? 5.867 -15.18 -10.703 1 98.19 179 ALA A N 1
ATOM 1545 C CA . ALA A 1 179 ? 6.637 -14.016 -10.289 1 98.19 179 ALA A CA 1
ATOM 1546 C C . ALA A 1 179 ? 7.754 -14.406 -9.328 1 98.19 179 ALA A C 1
ATOM 1548 O O . ALA A 1 179 ? 8.82 -13.789 -9.32 1 98.19 179 ALA A O 1
ATOM 1549 N N . ILE A 1 180 ? 7.469 -15.43 -8.5 1 98.5 180 ILE A N 1
ATOM 1550 C CA . ILE A 1 180 ? 8.43 -15.891 -7.504 1 98.5 180 ILE A CA 1
ATOM 1551 C C . ILE A 1 180 ? 8.5 -17.422 -7.527 1 98.5 180 ILE A C 1
ATOM 1553 O O . ILE A 1 180 ? 7.48 -18.094 -7.719 1 98.5 180 ILE A O 1
ATOM 1557 N N . SER A 1 181 ? 9.633 -17.938 -7.422 1 98.5 181 SER A N 1
ATOM 1558 C CA . SER A 1 181 ? 9.844 -19.359 -7.18 1 98.5 181 SER A CA 1
ATOM 1559 C C . SER A 1 181 ? 10.742 -19.594 -5.973 1 98.5 181 SER A C 1
ATOM 1561 O O . SER A 1 181 ? 11.648 -18.797 -5.707 1 98.5 181 SER A O 1
ATOM 1563 N N . LEU A 1 182 ? 10.461 -20.641 -5.238 1 97.69 182 LEU A N 1
ATOM 1564 C CA . LEU A 1 182 ? 11.117 -20.906 -3.961 1 97.69 182 LEU A CA 1
ATOM 1565 C C . LEU A 1 182 ? 11.367 -22.391 -3.779 1 97.69 182 LEU A C 1
ATOM 1567 O O . LEU A 1 182 ? 10.891 -23.203 -4.57 1 97.69 182 LEU A O 1
ATOM 1571 N N . THR A 1 183 ? 12.062 -22.625 -2.701 1 97.38 183 THR A N 1
ATOM 1572 C CA . THR A 1 183 ? 12.242 -24.016 -2.266 1 97.38 183 THR A CA 1
ATOM 1573 C C . THR A 1 183 ? 11.234 -24.375 -1.172 1 97.38 183 THR A C 1
ATOM 1575 O O . THR A 1 183 ? 11.062 -23.609 -0.214 1 97.38 183 THR A O 1
ATOM 1578 N N . GLU A 1 184 ? 10.617 -25.484 -1.354 1 95.38 184 GLU A N 1
ATOM 1579 C CA . GLU A 1 184 ? 9.656 -25.984 -0.376 1 95.38 184 GLU A CA 1
ATOM 1580 C C . GLU A 1 184 ? 10.359 -26.609 0.82 1 95.38 184 GLU A C 1
ATOM 1582 O O . GLU A 1 184 ? 11.523 -27 0.726 1 95.38 184 GLU A O 1
ATOM 1587 N N . TYR A 1 185 ? 9.594 -26.703 1.933 1 93.94 185 TYR A N 1
ATOM 1588 C CA . TYR A 1 185 ? 10.047 -27.516 3.062 1 93.94 185 TYR A CA 1
ATOM 1589 C C . TYR A 1 185 ? 9.773 -28.984 2.82 1 93.94 185 TYR A C 1
ATOM 1591 O O . TYR A 1 185 ? 8.625 -29.391 2.6 1 93.94 185 TYR A O 1
ATOM 1599 N N . GLY A 1 186 ? 10.773 -29.766 2.93 1 95.19 186 GLY A N 1
ATOM 1600 C CA . GLY A 1 186 ? 10.664 -31.172 2.611 1 95.19 186 GLY A CA 1
ATOM 1601 C C . GLY A 1 186 ? 9.648 -31.906 3.465 1 95.19 186 GLY A C 1
ATOM 1602 O O . GLY A 1 186 ? 8.969 -32.812 2.988 1 95.19 186 GLY A O 1
ATOM 1603 N N . ASN A 1 187 ? 9.492 -31.484 4.672 1 96.06 187 ASN A N 1
ATOM 1604 C CA . ASN A 1 187 ? 8.609 -32.188 5.602 1 96.06 187 ASN A CA 1
ATOM 1605 C C . ASN A 1 187 ? 7.141 -31.891 5.309 1 96.06 187 ASN A C 1
ATOM 1607 O O . ASN A 1 187 ? 6.25 -32.5 5.895 1 96.06 187 ASN A O 1
ATOM 1611 N N . THR A 1 188 ? 6.824 -31.031 4.367 1 97.25 188 THR A N 1
ATOM 1612 C CA . THR A 1 188 ? 5.445 -30.766 3.982 1 97.25 188 THR A CA 1
ATOM 1613 C C . THR A 1 188 ? 4.98 -31.75 2.914 1 97.25 188 THR A C 1
ATOM 1615 O O . THR A 1 188 ? 3.781 -31.953 2.725 1 97.25 188 THR A O 1
ATOM 1618 N N . VAL A 1 189 ? 6.008 -32.344 2.223 1 97.81 189 VAL A N 1
ATOM 1619 C CA . VAL A 1 189 ? 5.625 -33.156 1.067 1 97.81 189 VAL A CA 1
ATOM 1620 C C . VAL A 1 189 ? 6.492 -34.406 0.999 1 97.81 189 VAL A C 1
ATOM 1622 O O . VAL A 1 189 ? 7.059 -34.719 -0.051 1 97.81 189 VAL A O 1
ATOM 1625 N N . PRO A 1 190 ? 6.547 -35.156 2.006 1 97 190 PRO A N 1
ATOM 1626 C CA . PRO A 1 190 ? 7.527 -36.25 2.039 1 97 190 PRO A CA 1
ATOM 1627 C C . PRO A 1 190 ? 7.254 -37.312 0.991 1 97 190 PRO A C 1
ATOM 1629 O O . PRO A 1 190 ? 8.18 -37.969 0.52 1 97 190 PRO A O 1
ATOM 1632 N N . THR A 1 191 ? 6.012 -37.562 0.584 1 98.25 191 THR A N 1
ATOM 1633 C CA . THR A 1 191 ? 5.734 -38.656 -0.328 1 98.25 191 THR A CA 1
ATOM 1634 C C . THR A 1 191 ? 5.234 -38.156 -1.673 1 98.25 191 THR A C 1
ATOM 1636 O O . THR A 1 191 ? 4.816 -38.938 -2.529 1 98.25 191 THR A O 1
ATOM 1639 N N . LEU A 1 192 ? 5.203 -36.844 -1.863 1 98.75 192 LEU A N 1
ATOM 1640 C CA . LEU A 1 192 ? 4.645 -36.25 -3.082 1 98.75 192 LEU A CA 1
ATOM 1641 C C . LEU A 1 192 ? 5.383 -36.781 -4.312 1 98.75 192 LEU A C 1
ATOM 1643 O O . LEU A 1 192 ? 4.754 -37.25 -5.266 1 98.75 192 LEU A O 1
ATOM 1647 N N . TRP A 1 193 ? 6.695 -36.75 -4.234 1 98.75 193 TRP A N 1
ATOM 1648 C CA . TRP A 1 193 ? 7.461 -37.094 -5.426 1 98.75 193 TRP A CA 1
ATOM 1649 C C . TRP A 1 193 ? 7.332 -38.594 -5.734 1 98.75 193 TRP A C 1
ATOM 1651 O O . TRP A 1 193 ? 7.258 -38.969 -6.898 1 98.75 193 TRP A O 1
ATOM 1661 N N . ASP A 1 194 ? 7.324 -39.438 -4.746 1 98.62 194 ASP A N 1
ATOM 1662 C CA . ASP A 1 194 ? 7.109 -40.875 -4.984 1 98.62 194 ASP A CA 1
ATOM 1663 C C . ASP A 1 194 ? 5.773 -41.094 -5.684 1 98.62 194 ASP A C 1
ATOM 1665 O O . ASP A 1 194 ? 5.68 -41.938 -6.586 1 98.62 194 ASP A O 1
ATOM 1669 N N . THR A 1 195 ? 4.793 -40.406 -5.242 1 98.81 195 THR A N 1
ATOM 1670 C CA . THR A 1 195 ? 3.48 -40.5 -5.871 1 98.81 195 THR A CA 1
ATOM 1671 C C . THR A 1 195 ? 3.535 -40 -7.312 1 98.81 195 THR A C 1
ATOM 1673 O O . THR A 1 195 ? 2.908 -40.562 -8.203 1 98.81 195 THR A O 1
ATOM 1676 N N . VAL A 1 196 ? 4.289 -38.938 -7.547 1 98.88 196 VAL A N 1
ATOM 1677 C CA . VAL A 1 196 ? 4.457 -38.375 -8.883 1 98.88 196 VAL A CA 1
ATOM 1678 C C . VAL A 1 196 ? 5.172 -39.375 -9.773 1 98.88 196 VAL A C 1
ATOM 1680 O O . VAL A 1 196 ? 4.809 -39.562 -10.938 1 98.88 196 VAL A O 1
ATOM 1683 N N . LYS A 1 197 ? 6.137 -40.062 -9.258 1 98.56 197 LYS A N 1
ATOM 1684 C CA . LYS A 1 197 ? 6.84 -41.094 -10.023 1 98.56 197 LYS A CA 1
ATOM 1685 C C . LYS A 1 197 ? 5.887 -42.188 -10.477 1 98.56 197 LYS A C 1
ATOM 1687 O O . LYS A 1 197 ? 5.988 -42.688 -11.602 1 98.56 197 LYS A O 1
ATOM 1692 N N . GLU A 1 198 ? 5.031 -42.562 -9.633 1 98.75 198 GLU A N 1
ATOM 1693 C CA . GLU A 1 198 ? 4.012 -43.562 -10.008 1 98.75 198 GLU A CA 1
ATOM 1694 C C . GLU A 1 198 ? 3.16 -43.031 -11.164 1 98.75 198 GLU A C 1
ATOM 1696 O O . GLU A 1 198 ? 2.842 -43.781 -12.086 1 98.75 198 GLU A O 1
ATOM 1701 N N . PHE A 1 199 ? 2.77 -41.844 -11.141 1 98.69 199 PHE A N 1
ATOM 1702 C CA . PHE A 1 199 ? 1.994 -41.219 -12.211 1 98.69 199 PHE A CA 1
ATOM 1703 C C . PHE A 1 199 ? 2.758 -41.25 -13.531 1 98.69 199 PHE A C 1
ATOM 1705 O O . PHE A 1 199 ? 2.193 -41.625 -14.57 1 98.69 199 PHE A O 1
ATOM 1712 N N . ILE A 1 200 ? 4.055 -40.875 -13.43 1 98.25 200 ILE A N 1
ATOM 1713 C CA . ILE A 1 200 ? 4.895 -40.844 -14.625 1 98.25 200 ILE A CA 1
ATOM 1714 C C . ILE A 1 200 ? 4.91 -42.25 -15.258 1 98.25 200 ILE A C 1
ATOM 1716 O O . ILE A 1 200 ? 4.82 -42.375 -16.484 1 98.25 200 ILE A O 1
ATOM 1720 N N . GLN A 1 201 ? 4.977 -43.25 -14.43 1 97.94 201 GLN A N 1
ATOM 1721 C CA . GLN A 1 201 ? 4.996 -44.625 -14.914 1 97.94 201 GLN A CA 1
ATOM 1722 C C . GLN A 1 201 ? 3.654 -45 -15.523 1 97.94 201 GLN A C 1
ATOM 1724 O O . GLN A 1 201 ? 3.607 -45.688 -16.547 1 97.94 201 GLN A O 1
ATOM 1729 N N . GLN A 1 202 ? 2.664 -44.562 -14.977 1 98.31 202 GLN A N 1
ATOM 1730 C CA . GLN A 1 202 ? 1.318 -44.938 -15.391 1 98.31 202 GLN A CA 1
ATOM 1731 C C . GLN A 1 202 ? 0.892 -44.188 -16.641 1 98.31 202 GLN A C 1
ATOM 1733 O O . GLN A 1 202 ? 0.147 -44.719 -17.469 1 98.31 202 GLN A O 1
ATOM 1738 N N . TYR A 1 203 ? 1.282 -42.969 -16.75 1 98.19 203 TYR A N 1
ATOM 1739 C CA . TYR A 1 203 ? 0.836 -42.094 -17.844 1 98.19 203 TYR A CA 1
ATOM 1740 C C . TYR A 1 203 ? 2.023 -41.469 -18.562 1 98.19 203 TYR A C 1
ATOM 1742 O O . TYR A 1 203 ? 2.113 -40.25 -18.688 1 98.19 203 TYR A O 1
ATOM 1750 N N . PRO A 1 204 ? 2.902 -42.25 -19.141 1 97.44 204 PRO A N 1
ATOM 1751 C CA . PRO A 1 204 ? 4.078 -41.688 -19.828 1 97.44 204 PRO A CA 1
ATOM 1752 C C . PRO A 1 204 ? 3.709 -40.812 -21 1 97.44 204 PRO A C 1
ATOM 1754 O O . PRO A 1 204 ? 4.484 -39.906 -21.375 1 97.44 204 PRO A O 1
ATOM 1757 N N . GLN A 1 205 ? 2.465 -40.938 -21.547 1 97.31 205 GLN A N 1
ATOM 1758 C CA . GLN A 1 205 ? 2.043 -40.156 -22.719 1 97.31 205 GLN A CA 1
ATOM 1759 C C . GLN A 1 205 ? 1.842 -38.688 -22.344 1 97.31 205 GLN A C 1
ATOM 1761 O O . GLN A 1 205 ? 1.79 -37.812 -23.234 1 97.31 205 GLN A O 1
ATOM 1766 N N . HIS A 1 206 ? 1.649 -38.406 -21.031 1 97.94 206 HIS A N 1
ATOM 1767 C CA . HIS A 1 206 ? 1.383 -37.031 -20.578 1 97.94 206 HIS A CA 1
ATOM 1768 C C . HIS A 1 206 ? 2.68 -36.281 -20.281 1 97.94 206 HIS A C 1
ATOM 1770 O O . HIS A 1 206 ? 2.66 -35.094 -20 1 97.94 206 HIS A O 1
ATOM 1776 N N . ILE A 1 207 ? 3.871 -37 -20.359 1 97.69 207 ILE A N 1
ATOM 1777 C CA . ILE A 1 207 ? 5.117 -36.469 -19.812 1 97.69 207 ILE A CA 1
ATOM 1778 C C . ILE A 1 207 ? 6.051 -36.062 -20.953 1 97.69 207 ILE A C 1
ATOM 1780 O O . ILE A 1 207 ? 6.289 -36.875 -21.875 1 97.69 207 ILE A O 1
ATOM 1784 N N . ILE A 1 208 ? 6.496 -34.875 -20.906 1 97 208 ILE A N 1
ATOM 1785 C CA . ILE A 1 208 ? 7.602 -34.5 -21.797 1 97 208 ILE A CA 1
ATOM 1786 C C . ILE A 1 208 ? 8.875 -35.219 -21.328 1 97 208 ILE A C 1
ATOM 1788 O O . ILE A 1 208 ? 9.289 -35.062 -20.172 1 97 208 ILE A O 1
ATOM 1792 N N . PRO A 1 209 ? 9.461 -35.938 -22.203 1 94.88 209 PRO A N 1
ATOM 1793 C CA . PRO A 1 209 ? 10.641 -36.719 -21.781 1 94.88 209 PRO A CA 1
ATOM 1794 C C . PRO A 1 209 ? 11.727 -35.844 -21.156 1 94.88 209 PRO A C 1
ATOM 1796 O O . PRO A 1 209 ? 12 -34.75 -21.656 1 94.88 209 PRO A O 1
ATOM 1799 N N . ALA A 1 210 ? 12.336 -36.406 -20.172 1 91.81 210 ALA A N 1
ATOM 1800 C CA . ALA A 1 210 ? 13.328 -35.656 -19.406 1 91.81 210 ALA A CA 1
ATOM 1801 C C . ALA A 1 210 ? 14.531 -35.281 -20.266 1 91.81 210 ALA A C 1
ATOM 1803 O O . ALA A 1 210 ? 15.195 -34.281 -20.016 1 91.81 210 ALA A O 1
ATOM 1804 N N . ASN A 1 211 ? 14.797 -36.031 -21.297 1 92.19 211 ASN A N 1
ATOM 1805 C CA . ASN A 1 211 ? 15.969 -35.812 -22.141 1 92.19 211 ASN A CA 1
ATOM 1806 C C . ASN A 1 211 ? 15.656 -34.844 -23.266 1 92.19 211 ASN A C 1
ATOM 1808 O O . ASN A 1 211 ? 16.547 -34.438 -24.016 1 92.19 211 ASN A O 1
ATOM 1812 N N . SER A 1 212 ? 14.406 -34.5 -23.281 1 94.69 212 SER A N 1
ATOM 1813 C CA . SER A 1 212 ? 14.047 -33.469 -24.281 1 94.69 212 SER A CA 1
ATOM 1814 C C . SER A 1 212 ? 14.633 -32.125 -23.922 1 94.69 212 SER A C 1
ATOM 1816 O O . SER A 1 212 ? 14.664 -31.734 -22.75 1 94.69 212 SER A O 1
ATOM 1818 N N . SER A 1 213 ? 15.016 -31.359 -24.969 1 95.06 213 SER A N 1
ATOM 1819 C CA . SER A 1 213 ? 15.555 -30.016 -24.766 1 95.06 213 SER A CA 1
ATOM 1820 C C . SER A 1 213 ? 14.469 -29.062 -24.281 1 95.06 213 SER A C 1
ATOM 1822 O O . SER A 1 213 ? 14.773 -27.984 -23.766 1 95.06 213 SER A O 1
ATOM 1824 N N . ASP A 1 214 ? 13.281 -29.516 -24.406 1 96.5 214 ASP A N 1
ATOM 1825 C CA . ASP A 1 214 ? 12.164 -28.656 -24.031 1 96.5 214 ASP A CA 1
ATOM 1826 C C . ASP A 1 214 ? 11.688 -28.953 -22.609 1 96.5 214 ASP A C 1
ATOM 1828 O O . ASP A 1 214 ? 10.844 -28.234 -22.078 1 96.5 214 ASP A O 1
ATOM 1832 N N . SER A 1 215 ? 12.289 -29.922 -22 1 97.19 215 SER A N 1
ATOM 1833 C CA . SER A 1 215 ? 11.773 -30.406 -20.719 1 97.19 215 SER A CA 1
ATOM 1834 C C . SER A 1 215 ? 12.156 -29.453 -19.578 1 97.19 215 SER A C 1
ATOM 1836 O O . SER A 1 215 ? 13.258 -28.922 -19.547 1 97.19 215 SER A O 1
ATOM 1838 N N . LEU A 1 216 ? 11.281 -29.375 -18.609 1 98.25 216 LEU A N 1
ATOM 1839 C CA . LEU A 1 216 ? 11.531 -28.594 -17.391 1 98.25 216 LEU A CA 1
ATOM 1840 C C . LEU A 1 216 ? 11.891 -29.516 -16.234 1 98.25 216 LEU A C 1
ATOM 1842 O O . LEU A 1 216 ? 12.055 -29.047 -15.102 1 98.25 216 LEU A O 1
ATOM 1846 N N . MET A 1 217 ? 12.062 -30.766 -16.469 1 97.31 217 MET A N 1
ATOM 1847 C CA . MET A 1 217 ? 12.32 -31.766 -15.438 1 97.31 217 MET A CA 1
ATOM 1848 C C . MET A 1 217 ? 13.586 -31.406 -14.656 1 97.31 217 MET A C 1
ATOM 1850 O O . MET A 1 217 ? 13.633 -31.578 -13.438 1 97.31 217 MET A O 1
ATOM 1854 N N . ARG A 1 218 ? 14.523 -30.859 -15.32 1 97.31 218 ARG A N 1
ATOM 1855 C CA . ARG A 1 218 ? 15.805 -30.547 -14.688 1 97.31 218 ARG A CA 1
ATOM 1856 C C . ARG A 1 218 ? 15.672 -29.344 -13.75 1 97.31 218 ARG A C 1
ATOM 1858 O O . ARG A 1 218 ? 16.562 -29.078 -12.953 1 97.31 218 ARG A O 1
ATOM 1865 N N . TRP A 1 219 ? 14.617 -28.656 -13.852 1 98.38 219 TRP A N 1
ATOM 1866 C CA . TRP A 1 219 ? 14.375 -27.562 -12.922 1 98.38 219 TRP A CA 1
ATOM 1867 C C . TRP A 1 219 ? 13.969 -28.078 -11.547 1 98.38 219 TRP A C 1
ATOM 1869 O O . TRP A 1 219 ? 14.352 -27.516 -10.523 1 98.38 219 TRP A O 1
ATOM 1879 N N . ILE A 1 220 ? 13.281 -29.234 -11.484 1 98.31 220 ILE A N 1
ATOM 1880 C CA . ILE A 1 220 ? 12.719 -29.672 -10.211 1 98.31 220 ILE A CA 1
ATOM 1881 C C . ILE A 1 220 ? 13.453 -30.922 -9.734 1 98.31 220 ILE A C 1
ATOM 1883 O O . ILE A 1 220 ? 13.078 -31.516 -8.719 1 98.31 220 ILE A O 1
ATOM 1887 N N . THR A 1 221 ? 14.438 -31.391 -10.492 1 97.31 221 THR A N 1
ATOM 1888 C CA . THR A 1 221 ? 15.258 -32.531 -10.086 1 97.31 221 THR A CA 1
ATOM 1889 C C . THR A 1 221 ? 16.734 -32.281 -10.391 1 97.31 221 THR A C 1
ATOM 1891 O O . THR A 1 221 ? 17.062 -31.672 -11.414 1 97.31 221 THR A O 1
ATOM 1894 N N . ASN A 1 222 ? 17.531 -32.812 -9.516 1 95.12 222 ASN A N 1
ATOM 1895 C CA . ASN A 1 222 ? 18.969 -32.688 -9.719 1 95.12 222 ASN A CA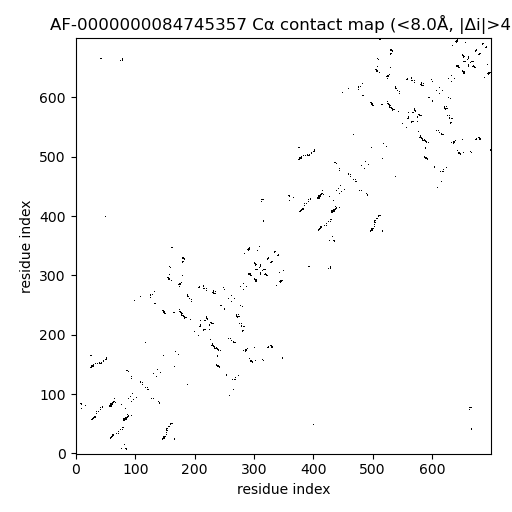 1
ATOM 1896 C C . ASN A 1 222 ? 19.594 -34 -10.117 1 95.12 222 ASN A C 1
ATOM 1898 O O . ASN A 1 222 ? 20.812 -34.094 -10.344 1 95.12 222 ASN A O 1
ATOM 1902 N N . ASP A 1 223 ? 18.812 -35.062 -10.195 1 94.25 223 ASP A N 1
ATOM 1903 C CA . ASP A 1 223 ? 19.312 -36.406 -10.422 1 94.25 223 ASP A CA 1
ATOM 1904 C C . ASP A 1 223 ? 18.453 -37.156 -11.453 1 94.25 223 ASP A C 1
ATOM 1906 O O . ASP A 1 223 ? 18.109 -38.312 -11.258 1 94.25 223 ASP A O 1
ATOM 1910 N N . GLU A 1 224 ? 18.016 -36.438 -12.43 1 87.69 224 GLU A N 1
ATOM 1911 C CA . GLU A 1 224 ? 17.297 -36.969 -13.578 1 87.69 224 GLU A CA 1
ATOM 1912 C C . GLU A 1 224 ? 16 -37.656 -13.148 1 87.69 224 GLU A C 1
ATOM 1914 O O . GLU A 1 224 ? 15.648 -38.719 -13.664 1 87.69 224 GLU A O 1
ATOM 1919 N N . GLY A 1 225 ? 15.469 -37.156 -12.125 1 92 225 GLY A N 1
ATOM 1920 C CA . GLY A 1 225 ? 14.125 -37.594 -11.773 1 92 225 GLY A CA 1
ATOM 1921 C C . GLY A 1 225 ? 14.094 -38.5 -10.562 1 92 225 GLY A C 1
ATOM 1922 O O . GLY A 1 225 ? 13.023 -38.875 -10.094 1 92 225 GLY A O 1
ATOM 1923 N N . ALA A 1 226 ? 15.156 -38.75 -9.969 1 94 226 ALA A N 1
ATOM 1924 C CA . ALA A 1 226 ? 15.18 -39.656 -8.828 1 94 226 ALA A CA 1
ATOM 1925 C C . ALA A 1 226 ? 14.586 -39 -7.586 1 94 226 ALA A C 1
ATOM 1927 O O . ALA A 1 226 ? 13.914 -39.688 -6.785 1 94 226 ALA A O 1
ATOM 1928 N N . SER A 1 227 ? 14.875 -37.75 -7.48 1 97 227 SER A N 1
ATOM 1929 C CA . SER A 1 227 ? 14.336 -37.031 -6.332 1 97 227 SER A CA 1
ATOM 1930 C C . SER A 1 227 ? 13.852 -35.625 -6.734 1 97 227 SER A C 1
ATOM 1932 O O . SER A 1 227 ? 14.281 -35.094 -7.75 1 97 227 SER A O 1
ATOM 1934 N N . TYR A 1 228 ? 12.898 -35.219 -5.984 1 98.19 228 TYR A N 1
ATOM 1935 C CA . TYR A 1 228 ? 12.398 -33.875 -6.094 1 98.19 228 TYR A CA 1
ATOM 1936 C C . TYR A 1 228 ? 13.281 -32.906 -5.309 1 98.19 228 TYR A C 1
ATOM 1938 O O . TYR A 1 228 ? 13.586 -33.125 -4.137 1 98.19 228 TYR A O 1
ATOM 1946 N N . ASN A 1 229 ? 13.781 -31.844 -5.941 1 98.25 229 ASN A N 1
ATOM 1947 C CA . ASN A 1 229 ? 14.68 -30.906 -5.266 1 98.25 229 ASN A CA 1
ATOM 1948 C C . ASN A 1 229 ? 13.898 -29.828 -4.52 1 98.25 229 ASN A C 1
ATOM 1950 O O . ASN A 1 229 ? 14.492 -28.875 -4.004 1 98.25 229 ASN A O 1
ATOM 1954 N N . LEU A 1 230 ? 12.508 -29.781 -4.586 1 98.38 230 LEU A N 1
ATOM 1955 C CA . LEU A 1 230 ? 11.594 -28.969 -3.781 1 98.38 230 LEU A CA 1
ATOM 1956 C C . LEU A 1 230 ? 11.383 -27.594 -4.406 1 98.38 230 LEU A C 1
ATOM 1958 O O . LEU A 1 230 ? 10.734 -26.734 -3.811 1 98.38 230 LEU A O 1
ATOM 1962 N N . CYS A 1 231 ? 11.891 -27.375 -5.621 1 98.56 231 CYS A N 1
ATOM 1963 C CA . CYS A 1 231 ? 11.641 -26.125 -6.316 1 98.56 231 CYS A CA 1
ATOM 1964 C C . CYS A 1 231 ? 10.18 -26.016 -6.738 1 98.56 231 CYS A C 1
ATOM 1966 O O . CYS A 1 231 ? 9.586 -26.984 -7.199 1 98.56 231 CYS A O 1
ATOM 1968 N N . HIS A 1 232 ? 9.617 -24.859 -6.512 1 98.69 232 HIS A N 1
ATOM 1969 C CA . HIS A 1 232 ? 8.258 -24.625 -6.977 1 98.69 232 HIS A CA 1
ATOM 1970 C C . HIS A 1 232 ? 8.023 -23.156 -7.285 1 98.69 232 HIS A C 1
ATOM 1972 O O . HIS A 1 232 ? 8.734 -22.281 -6.766 1 98.69 232 HIS A O 1
ATOM 1978 N N . PHE A 1 233 ? 7.09 -22.891 -8.203 1 98.75 233 PHE A N 1
ATOM 1979 C CA . PHE A 1 233 ? 6.527 -21.547 -8.367 1 98.75 233 PHE A CA 1
ATOM 1980 C C . PHE A 1 233 ? 5.613 -21.203 -7.195 1 98.75 233 PHE A C 1
ATOM 1982 O O . PHE A 1 233 ? 4.781 -22.016 -6.789 1 98.75 233 PHE A O 1
ATOM 1989 N N . TRP A 1 234 ? 5.781 -20.047 -6.645 1 97.94 234 TRP A N 1
ATOM 1990 C CA . TRP A 1 234 ? 4.883 -19.594 -5.586 1 97.94 234 TRP A CA 1
ATOM 1991 C C . TRP A 1 234 ? 3.521 -19.219 -6.16 1 97.94 234 TRP A C 1
ATOM 1993 O O . TRP A 1 234 ? 3.371 -18.141 -6.754 1 97.94 234 TRP A O 1
ATOM 2003 N N . SER A 1 235 ? 2.566 -20 -5.945 1 96.88 235 SER A N 1
ATOM 2004 C CA . SER A 1 235 ? 1.353 -20.016 -6.754 1 96.88 235 SER A CA 1
ATOM 2005 C C . SER A 1 235 ? 0.349 -18.969 -6.262 1 96.88 235 SER A C 1
ATOM 2007 O O . SER A 1 235 ? -0.733 -18.828 -6.832 1 96.88 235 SER A O 1
ATOM 2009 N N . ASN A 1 236 ? 0.735 -18.219 -5.223 1 96.31 236 ASN A N 1
ATOM 2010 C CA . ASN A 1 236 ? -0.15 -17.125 -4.844 1 96.31 236 ASN A CA 1
ATOM 2011 C C . ASN A 1 236 ? -0.16 -16.016 -5.898 1 96.31 236 ASN A C 1
ATOM 2013 O O . ASN A 1 236 ? -1.003 -15.117 -5.855 1 96.31 236 ASN A O 1
ATOM 2017 N N . PHE A 1 237 ? 0.766 -16.062 -6.754 1 97.5 237 PHE A N 1
ATOM 2018 C CA . PHE A 1 237 ? 0.771 -15.359 -8.031 1 97.5 237 PHE A CA 1
ATOM 2019 C C . PHE A 1 237 ? 0.938 -16.344 -9.188 1 97.5 237 PHE A C 1
ATOM 2021 O O . PHE A 1 237 ? 1.986 -16.984 -9.32 1 97.5 237 PHE A O 1
ATOM 2028 N N . GLU A 1 238 ? 0.023 -16.469 -10.047 1 98.25 238 GLU A N 1
ATOM 2029 C CA . GLU A 1 238 ? 0.152 -17.234 -11.281 1 98.25 238 GLU A CA 1
ATOM 2030 C C . GLU A 1 238 ? -0.811 -16.734 -12.352 1 98.25 238 GLU A C 1
ATOM 2032 O O . GLU A 1 238 ? -1.947 -16.359 -12.047 1 98.25 238 GLU A O 1
ATOM 2037 N N . ILE A 1 239 ? -0.406 -16.516 -13.438 1 98.75 239 ILE A N 1
ATOM 2038 C CA . ILE A 1 239 ? -1.175 -16.266 -14.656 1 98.75 239 ILE A CA 1
ATOM 2039 C C . ILE A 1 239 ? -1.071 -17.484 -15.586 1 98.75 239 ILE A C 1
ATOM 2041 O O . ILE A 1 239 ? 0.023 -17.844 -16.016 1 98.75 239 ILE A O 1
ATOM 2045 N N . ALA A 1 240 ? -2.256 -18.062 -15.867 1 98.88 240 ALA A N 1
ATOM 2046 C CA . ALA A 1 240 ? -2.135 -19.344 -16.547 1 98.88 240 ALA A CA 1
ATOM 2047 C C . ALA A 1 240 ? -3.359 -19.625 -17.406 1 98.88 240 ALA A C 1
ATOM 2049 O O . ALA A 1 240 ? -4.363 -18.922 -17.328 1 98.88 240 ALA A O 1
ATOM 2050 N N . SER A 1 241 ? -3.182 -20.594 -18.234 1 98.69 241 SER A N 1
ATOM 2051 C CA . SER A 1 241 ? -4.223 -21.062 -19.156 1 98.69 241 SER A CA 1
ATOM 2052 C C . SER A 1 241 ? -5.152 -22.047 -18.453 1 98.69 241 SER A C 1
ATOM 2054 O O . SER A 1 241 ? -4.699 -23.047 -17.875 1 98.69 241 SER A O 1
ATOM 2056 N N . LEU A 1 242 ? -6.395 -21.797 -18.609 1 98.81 242 LEU A N 1
ATOM 2057 C CA . LEU A 1 242 ? -7.371 -22.719 -18.031 1 98.81 242 LEU A CA 1
ATOM 2058 C C . LEU A 1 242 ? -7.496 -23.984 -18.875 1 98.81 242 LEU A C 1
ATOM 2060 O O . LEU A 1 242 ? -7.793 -25.047 -18.344 1 98.81 242 LEU A O 1
ATOM 2064 N N . SER A 1 243 ? -7.215 -23.875 -20.141 1 98.5 243 SER A N 1
ATOM 2065 C CA . SER A 1 243 ? -7.254 -25.047 -21 1 98.5 243 SER A CA 1
ATOM 2066 C C . SER A 1 243 ? -6.199 -26.078 -20.594 1 98.5 243 SER A C 1
ATOM 2068 O O . SER A 1 243 ? -6.422 -27.281 -20.688 1 98.5 243 SER A O 1
ATOM 2070 N N . TRP A 1 244 ? -5.09 -25.609 -20.141 1 98.69 244 TRP A N 1
ATOM 2071 C CA . TRP A 1 244 ? -4.059 -26.531 -19.656 1 98.69 244 TRP A CA 1
ATOM 2072 C C . TRP A 1 244 ? -4.527 -27.266 -18.406 1 98.69 244 TRP A C 1
ATOM 2074 O O . TRP A 1 244 ? -4.406 -28.484 -18.328 1 98.69 244 TRP A O 1
ATOM 2084 N N . LEU A 1 245 ? -5.125 -26.578 -17.484 1 98.69 245 LEU A N 1
ATOM 2085 C CA . LEU A 1 245 ? -5.59 -27.203 -16.25 1 98.69 245 LEU A CA 1
ATOM 2086 C C . LEU A 1 245 ? -6.762 -28.141 -16.516 1 98.69 245 LEU A C 1
ATOM 2088 O O . LEU A 1 245 ? -6.957 -29.109 -15.789 1 98.69 245 LEU A O 1
ATOM 2092 N N . ARG A 1 246 ? -7.473 -27.859 -17.562 1 98.62 246 ARG A N 1
ATOM 2093 C CA . ARG A 1 246 ? -8.633 -28.688 -17.906 1 98.62 246 ARG A CA 1
ATOM 2094 C C . ARG A 1 246 ? -8.234 -29.828 -18.828 1 98.62 246 ARG A C 1
ATOM 2096 O O . ARG A 1 246 ? -9.078 -30.641 -19.219 1 98.62 246 ARG A O 1
ATOM 2103 N N . SER A 1 247 ? -7.043 -29.922 -19.234 1 98.62 247 SER A N 1
ATOM 2104 C CA . SER A 1 247 ? -6.582 -30.984 -20.125 1 98.62 247 SER A CA 1
ATOM 2105 C C . SER A 1 247 ? -6.672 -32.344 -19.438 1 98.62 247 SER A C 1
ATOM 2107 O O . SER A 1 247 ? -6.633 -32.438 -18.219 1 98.62 247 SER A O 1
ATOM 2109 N N . GLN A 1 248 ? -6.699 -33.344 -20.281 1 98.56 248 GLN A N 1
ATOM 2110 C CA . GLN A 1 248 ? -6.715 -34.688 -19.75 1 98.56 248 GLN A CA 1
ATOM 2111 C C . GLN A 1 248 ? -5.445 -35 -18.953 1 98.56 248 GLN A C 1
ATOM 2113 O O . GLN A 1 248 ? -5.496 -35.656 -17.922 1 98.56 248 GLN A O 1
ATOM 2118 N N . ALA A 1 249 ? -4.355 -34.562 -19.391 1 98.81 249 ALA A N 1
ATOM 2119 C CA . ALA A 1 249 ? -3.08 -34.781 -18.734 1 98.81 249 ALA A CA 1
ATOM 2120 C C . ALA A 1 249 ? -3.102 -34.25 -17.297 1 98.81 249 ALA A C 1
ATOM 2122 O O . ALA A 1 249 ? -2.771 -34.969 -16.359 1 98.81 249 ALA A O 1
ATOM 2123 N N . TYR A 1 250 ? -3.529 -33 -17.156 1 98.88 250 TYR A N 1
ATOM 2124 C CA . TYR A 1 250 ? -3.543 -32.406 -15.82 1 98.88 250 TYR A CA 1
ATOM 2125 C C . TYR A 1 250 ? -4.574 -33.094 -14.93 1 98.88 250 TYR A C 1
ATOM 2127 O O . TYR A 1 250 ? -4.32 -33.344 -13.742 1 98.88 250 TYR A O 1
ATOM 2135 N N . LEU A 1 251 ? -5.727 -33.375 -15.461 1 98.88 251 LEU A N 1
ATOM 2136 C CA . LEU A 1 251 ? -6.785 -34 -14.672 1 98.88 251 LEU A CA 1
ATOM 2137 C C . LEU A 1 251 ? -6.367 -35.406 -14.203 1 98.88 251 LEU A C 1
ATOM 2139 O O . LEU A 1 251 ? -6.637 -35.781 -13.062 1 98.88 251 LEU A O 1
ATOM 2143 N N . ASP A 1 252 ? -5.691 -36.156 -15.094 1 98.88 252 ASP A N 1
ATOM 2144 C CA . ASP A 1 252 ? -5.168 -37.438 -14.68 1 98.88 252 ASP A CA 1
ATOM 2145 C C . ASP A 1 252 ? -4.152 -37.281 -13.547 1 98.88 252 ASP A C 1
ATOM 2147 O O . ASP A 1 252 ? -4.156 -38.062 -12.602 1 98.88 252 ASP A O 1
ATOM 2151 N N . TYR A 1 253 ? -3.35 -36.344 -13.703 1 98.88 253 TYR A N 1
ATOM 2152 C CA . TYR A 1 253 ? -2.34 -36.031 -12.695 1 98.88 253 TYR A CA 1
ATOM 2153 C C . TYR A 1 253 ? -2.986 -35.719 -11.359 1 98.88 253 TYR A C 1
ATOM 2155 O O . TYR A 1 253 ? -2.674 -36.344 -10.344 1 98.88 253 TYR A O 1
ATOM 2163 N N . PHE A 1 254 ? -3.908 -34.75 -11.344 1 98.81 254 PHE A N 1
ATOM 2164 C CA . PHE A 1 254 ? -4.582 -34.344 -10.109 1 98.81 254 PHE A CA 1
ATOM 2165 C C . PHE A 1 254 ? -5.309 -35.531 -9.492 1 98.81 254 PHE A C 1
ATOM 2167 O O . PHE A 1 254 ? -5.223 -35.781 -8.281 1 98.81 254 PHE A O 1
ATOM 2174 N N . ASN A 1 255 ? -6.051 -36.25 -10.312 1 98.69 255 ASN A N 1
ATOM 2175 C CA . ASN A 1 255 ? -6.812 -37.375 -9.805 1 98.69 255 ASN A CA 1
ATOM 2176 C C . ASN A 1 255 ? -5.902 -38.406 -9.141 1 98.69 255 ASN A C 1
ATOM 2178 O O . ASN A 1 255 ? -6.25 -38.969 -8.094 1 98.69 255 ASN A O 1
ATOM 2182 N N . HIS A 1 256 ? -4.789 -38.625 -9.773 1 98.75 256 HIS A N 1
ATOM 2183 C CA . HIS A 1 256 ? -3.818 -39.562 -9.203 1 98.75 256 HIS A CA 1
ATOM 2184 C C . HIS A 1 256 ? -3.352 -39.094 -7.828 1 98.75 256 HIS A C 1
ATOM 2186 O O . HIS A 1 256 ? -3.34 -39.875 -6.871 1 98.75 256 HIS A O 1
ATOM 2192 N N . LEU A 1 257 ? -3.006 -37.812 -7.699 1 98.88 257 LEU A N 1
ATOM 2193 C CA . LEU A 1 257 ? -2.561 -37.25 -6.434 1 98.88 257 LEU A CA 1
ATOM 2194 C C . LEU A 1 257 ? -3.691 -37.25 -5.41 1 98.88 257 LEU A C 1
ATOM 2196 O O . LEU A 1 257 ? -3.48 -37.594 -4.242 1 98.88 257 LEU A O 1
ATOM 2200 N N . ASP A 1 258 ? -4.84 -36.844 -5.895 1 98.62 258 ASP A N 1
ATOM 2201 C CA . ASP A 1 258 ? -5.996 -36.75 -5.008 1 98.62 258 ASP A CA 1
ATOM 2202 C C . ASP A 1 258 ? -6.305 -38.094 -4.367 1 98.62 258 ASP A C 1
ATOM 2204 O O . ASP A 1 258 ? -6.574 -38.188 -3.166 1 98.62 258 ASP A O 1
ATOM 2208 N N . LYS A 1 259 ? -6.23 -39.156 -5.125 1 98.44 259 LYS A N 1
ATOM 2209 C CA . LYS A 1 259 ? -6.523 -40.5 -4.645 1 98.44 259 LYS A CA 1
ATOM 2210 C C . LYS A 1 259 ? -5.496 -40.938 -3.611 1 98.44 259 LYS A C 1
ATOM 2212 O O . LYS A 1 259 ? -5.828 -41.688 -2.684 1 98.44 259 LYS A O 1
ATOM 2217 N N . ALA A 1 260 ? -4.305 -40.5 -3.75 1 98.5 260 ALA A N 1
ATOM 2218 C CA . ALA A 1 260 ? -3.238 -40.875 -2.826 1 98.5 260 ALA A CA 1
ATOM 2219 C C . ALA A 1 260 ? -3.451 -40.219 -1.456 1 98.5 260 ALA A C 1
ATOM 2221 O O . ALA A 1 260 ? -2.953 -40.719 -0.446 1 98.5 260 ALA A O 1
ATOM 2222 N N . GLY A 1 261 ? -4.137 -39.094 -1.441 1 98.38 261 GLY A N 1
ATOM 2223 C CA . GLY A 1 261 ? -4.602 -38.531 -0.191 1 98.38 261 GLY A CA 1
ATOM 2224 C C . GLY A 1 261 ? -3.59 -37.594 0.448 1 98.38 261 GLY A C 1
ATOM 2225 O O . GLY A 1 261 ? -3.809 -37.094 1.555 1 98.38 261 GLY A O 1
ATOM 2226 N N . GLY A 1 262 ? -2.479 -37.25 -0.168 1 98.38 262 GLY A N 1
ATOM 2227 C CA . GLY A 1 262 ? -1.392 -36.469 0.406 1 98.38 262 GLY A CA 1
ATOM 2228 C C . GLY A 1 262 ? -1.798 -35.062 0.779 1 98.38 262 GLY A C 1
ATOM 2229 O O . GLY A 1 262 ? -1.127 -34.406 1.58 1 98.38 262 GLY A O 1
ATOM 2230 N N . PHE A 1 263 ? -2.871 -34.531 0.26 1 98.5 263 PHE A N 1
ATOM 2231 C CA . PHE A 1 263 ? -3.391 -33.219 0.657 1 98.5 263 PHE A CA 1
ATOM 2232 C C . PHE A 1 263 ? -3.812 -33.25 2.121 1 98.5 263 PHE A C 1
ATOM 2234 O O . PHE A 1 263 ? -3.721 -32.219 2.807 1 98.5 263 PHE A O 1
ATOM 2241 N N . PHE A 1 264 ? -4.281 -34.375 2.602 1 98.5 264 PHE A N 1
ATOM 2242 C CA . PHE A 1 264 ? -4.852 -34.469 3.941 1 98.5 264 PHE A CA 1
ATOM 2243 C C . PHE A 1 264 ? -3.928 -35.25 4.875 1 98.5 264 PHE A C 1
ATOM 2245 O O . PHE A 1 264 ? -3.859 -34.938 6.07 1 98.5 264 PHE A O 1
ATOM 2252 N N . TYR A 1 265 ? -3.209 -36.219 4.312 1 98.31 265 TYR A N 1
ATOM 2253 C CA . TYR A 1 265 ? -2.344 -37.062 5.152 1 98.31 265 TYR A CA 1
ATOM 2254 C C . TYR A 1 265 ? -1.001 -36.375 5.379 1 98.31 265 TYR A C 1
ATOM 2256 O O . TYR A 1 265 ? -0.259 -36.75 6.293 1 98.31 265 TYR A O 1
ATOM 2264 N N . GLU A 1 266 ? -0.661 -35.5 4.496 1 97.88 266 GLU A N 1
ATOM 2265 C CA . GLU A 1 266 ? 0.472 -34.594 4.582 1 97.88 266 GLU A CA 1
ATOM 2266 C C . GLU A 1 266 ? 0.032 -33.156 4.371 1 97.88 266 GLU A C 1
ATOM 2268 O O . GLU A 1 266 ? -1.028 -32.719 4.852 1 97.88 266 GLU A O 1
ATOM 2273 N N . ARG A 1 267 ? 0.834 -32.312 3.893 1 97.88 267 ARG A N 1
ATOM 2274 C CA . ARG A 1 267 ? 0.506 -30.922 3.586 1 97.88 267 ARG A CA 1
ATOM 2275 C C . ARG A 1 267 ? 0.926 -30.562 2.166 1 97.88 267 ARG A C 1
ATOM 2277 O O . ARG A 1 267 ? 1.622 -29.562 1.951 1 97.88 267 ARG A O 1
ATOM 2284 N N . TRP A 1 268 ? 0.49 -31.469 1.247 1 98.44 268 TRP A N 1
ATOM 2285 C CA . TRP A 1 268 ? 0.792 -31.156 -0.145 1 98.44 268 TRP A CA 1
ATOM 2286 C C . TRP A 1 268 ? 0.2 -29.812 -0.537 1 98.44 268 TRP A C 1
ATOM 2288 O O . TRP A 1 268 ? -1.021 -29.656 -0.586 1 98.44 268 TRP A O 1
ATOM 2298 N N . GLY A 1 269 ? 1.104 -28.859 -0.795 1 98.06 269 GLY A N 1
ATOM 2299 C CA . GLY A 1 269 ? 0.645 -27.547 -1.204 1 98.06 269 GLY A CA 1
ATOM 2300 C C . GLY A 1 269 ? 0.306 -27.453 -2.68 1 98.06 269 GLY A C 1
ATOM 2301 O O . GLY A 1 269 ? 0.831 -28.234 -3.486 1 98.06 269 GLY A O 1
ATOM 2302 N N . ASP A 1 270 ? -0.516 -26.516 -3.021 1 98.38 270 ASP A N 1
ATOM 2303 C CA . ASP A 1 270 ? -0.872 -26.328 -4.426 1 98.38 270 ASP A CA 1
ATOM 2304 C C . ASP A 1 270 ? 0.322 -25.828 -5.23 1 98.38 270 ASP A C 1
ATOM 2306 O O . ASP A 1 270 ? 0.424 -26.094 -6.43 1 98.38 270 ASP A O 1
ATOM 2310 N N . ALA A 1 271 ? 1.238 -25.094 -4.59 1 98.56 271 ALA A N 1
ATOM 2311 C CA . ALA A 1 271 ? 2.398 -24.562 -5.297 1 98.56 271 ALA A CA 1
ATOM 2312 C C . ALA A 1 271 ? 3.281 -25.672 -5.836 1 98.56 271 ALA A C 1
ATOM 2314 O O . ALA A 1 271 ? 3.537 -25.75 -7.039 1 98.56 271 ALA A O 1
ATOM 2315 N N . PRO A 1 272 ? 3.691 -26.641 -4.961 1 98.62 272 PRO A N 1
ATOM 2316 C CA . PRO A 1 272 ? 4.461 -27.75 -5.516 1 98.62 272 PRO A CA 1
ATOM 2317 C C . PRO A 1 272 ? 3.66 -28.578 -6.52 1 98.62 272 PRO A C 1
ATOM 2319 O O . PRO A 1 272 ? 4.211 -29.031 -7.523 1 98.62 272 PRO A O 1
ATOM 2322 N N . VAL A 1 273 ? 2.412 -28.734 -6.285 1 98.81 273 VAL A N 1
ATOM 2323 C CA . VAL A 1 273 ? 1.579 -29.547 -7.168 1 98.81 273 VAL A CA 1
ATOM 2324 C C . VAL A 1 273 ? 1.518 -28.906 -8.555 1 98.81 273 VAL A C 1
ATOM 2326 O O . VAL A 1 273 ? 1.77 -29.578 -9.562 1 98.81 273 VAL A O 1
ATOM 2329 N N . HIS A 1 274 ? 1.207 -27.578 -8.617 1 98.81 274 HIS A N 1
ATOM 2330 C CA . HIS A 1 274 ? 1.176 -26.875 -9.891 1 98.81 274 HIS A CA 1
ATOM 2331 C C . HIS A 1 274 ? 2.543 -26.906 -10.562 1 98.81 274 HIS A C 1
ATOM 2333 O O . HIS A 1 274 ? 2.639 -27.094 -11.781 1 98.81 274 HIS A O 1
ATOM 2339 N N . SER A 1 275 ? 3.562 -26.734 -9.82 1 98.81 275 SER A N 1
ATOM 2340 C CA . SER A 1 275 ? 4.914 -26.641 -10.359 1 98.81 275 SER A CA 1
ATOM 2341 C C . SER A 1 275 ? 5.367 -27.953 -10.969 1 98.81 275 SER A C 1
ATOM 2343 O O . SER A 1 275 ? 5.945 -27.969 -12.062 1 98.81 275 SER A O 1
ATOM 2345 N N . ILE A 1 276 ? 5.094 -29.016 -10.273 1 98.81 276 ILE A N 1
ATOM 2346 C CA . ILE A 1 276 ? 5.465 -30.328 -10.773 1 98.81 276 ILE A CA 1
ATOM 2347 C C . ILE A 1 276 ? 4.691 -30.641 -12.055 1 98.81 276 ILE A C 1
ATOM 2349 O O . ILE A 1 276 ? 5.266 -31.109 -13.039 1 98.81 276 ILE A O 1
ATOM 2353 N N . ALA A 1 277 ? 3.42 -30.312 -12.086 1 98.94 277 ALA A N 1
ATOM 2354 C CA . ALA A 1 277 ? 2.631 -30.516 -13.297 1 98.94 277 ALA A CA 1
ATOM 2355 C C . ALA A 1 277 ? 3.223 -29.734 -14.469 1 98.94 277 ALA A C 1
ATOM 2357 O O . ALA A 1 277 ? 3.365 -30.266 -15.57 1 98.94 277 ALA A O 1
ATOM 2358 N N . ALA A 1 278 ? 3.547 -28.484 -14.227 1 98.88 278 ALA A N 1
ATOM 2359 C CA . ALA A 1 278 ? 4.156 -27.656 -15.266 1 98.88 278 ALA A CA 1
ATOM 2360 C C . ALA A 1 278 ? 5.465 -28.266 -15.758 1 98.88 278 ALA A C 1
ATOM 2362 O O . ALA A 1 278 ? 5.703 -28.359 -16.969 1 98.88 278 ALA A O 1
ATOM 2363 N N . ALA A 1 279 ? 6.25 -28.75 -14.836 1 98.62 279 ALA A N 1
ATOM 2364 C CA . ALA A 1 279 ? 7.559 -29.297 -15.172 1 98.62 279 ALA A CA 1
ATOM 2365 C C . ALA A 1 279 ? 7.414 -30.578 -15.984 1 98.62 279 ALA A C 1
ATOM 2367 O O . ALA A 1 279 ? 8.25 -30.875 -16.844 1 98.62 279 ALA A O 1
ATOM 2368 N N . LEU A 1 280 ? 6.371 -31.328 -15.734 1 98.44 280 LEU A N 1
ATOM 2369 C CA . LEU A 1 280 ? 6.164 -32.594 -16.391 1 98.44 280 LEU A CA 1
ATOM 2370 C C . LEU A 1 280 ? 5.562 -32.406 -17.781 1 98.44 280 LEU A C 1
ATOM 2372 O O . LEU A 1 280 ? 5.883 -33.156 -18.703 1 98.44 280 LEU A O 1
ATOM 2376 N N . MET A 1 281 ? 4.715 -31.422 -17.953 1 98.62 281 MET A N 1
ATOM 2377 C CA . MET A 1 281 ? 3.783 -31.469 -19.078 1 98.62 281 MET A CA 1
ATOM 2378 C C . MET A 1 281 ? 4.004 -30.297 -20.016 1 98.62 281 MET A C 1
ATOM 2380 O O . MET A 1 281 ? 3.492 -30.297 -21.141 1 98.62 281 MET A O 1
ATOM 2384 N N . LEU A 1 282 ? 4.688 -29.25 -19.531 1 98.69 282 LEU A N 1
ATOM 2385 C CA . LEU A 1 282 ? 4.855 -28.062 -20.359 1 98.69 282 LEU A CA 1
ATOM 2386 C C . LEU A 1 282 ? 6.285 -27.969 -20.891 1 98.69 282 LEU A C 1
ATOM 2388 O O . LEU A 1 282 ? 7.219 -28.469 -20.25 1 98.69 282 LEU A O 1
ATOM 2392 N N . LYS A 1 283 ? 6.391 -27.312 -22.016 1 98.19 283 LYS A N 1
ATOM 2393 C CA . LYS A 1 283 ? 7.695 -26.969 -22.578 1 98.19 283 LYS A CA 1
ATOM 2394 C C . LYS A 1 283 ? 8.266 -25.719 -21.922 1 98.19 283 LYS A C 1
ATOM 2396 O O . LYS A 1 283 ? 7.516 -24.875 -21.422 1 98.19 283 LYS A O 1
ATOM 2401 N N . LYS A 1 284 ? 9.594 -25.594 -22.047 1 97.94 284 LYS A N 1
ATOM 2402 C CA . LYS A 1 284 ? 10.281 -24.391 -21.578 1 97.94 284 LYS A CA 1
ATOM 2403 C C . LYS A 1 284 ? 9.648 -23.125 -22.141 1 97.94 284 LYS A C 1
ATOM 2405 O O . LYS A 1 284 ? 9.469 -22.141 -21.422 1 97.94 284 LYS A O 1
ATOM 2410 N N . SER A 1 285 ? 9.219 -23.172 -23.375 1 97.81 285 SER A N 1
ATOM 2411 C CA . SER A 1 285 ? 8.711 -22 -24.078 1 97.81 285 SER A CA 1
ATOM 2412 C C . SER A 1 285 ? 7.297 -21.641 -23.625 1 97.81 285 SER A C 1
ATOM 2414 O O . SER A 1 285 ? 6.785 -20.578 -23.953 1 97.81 285 SER A O 1
ATOM 2416 N N . GLU A 1 286 ? 6.688 -22.516 -22.844 1 98.56 286 GLU A N 1
ATOM 2417 C CA . GLU A 1 286 ? 5.297 -22.312 -22.453 1 98.56 286 GLU A CA 1
ATOM 2418 C C . GLU A 1 286 ? 5.195 -21.734 -21.047 1 98.56 286 GLU A C 1
ATOM 2420 O O . GLU A 1 286 ? 4.094 -21.469 -20.562 1 98.56 286 GLU A O 1
ATOM 2425 N N . VAL A 1 287 ? 6.316 -21.5 -20.391 1 98.75 287 VAL A N 1
ATOM 2426 C CA . VAL A 1 287 ? 6.367 -20.922 -19.047 1 98.75 287 VAL A CA 1
ATOM 2427 C C . VAL A 1 287 ? 7.066 -19.562 -19.094 1 98.75 287 VAL A C 1
ATOM 2429 O O . VAL A 1 287 ? 8.117 -19.422 -19.734 1 98.75 287 VAL A O 1
ATOM 2432 N N . HIS A 1 288 ? 6.453 -18.594 -18.438 1 98.62 288 HIS A N 1
ATOM 2433 C CA . HIS A 1 288 ? 6.969 -17.234 -18.5 1 98.62 288 HIS A CA 1
ATOM 2434 C C . HIS A 1 288 ? 7.223 -16.672 -17.109 1 98.62 288 HIS A C 1
ATOM 2436 O O . HIS A 1 288 ? 6.395 -16.844 -16.203 1 98.62 288 HIS A O 1
ATOM 2442 N N . PHE A 1 289 ? 8.367 -16.078 -16.969 1 98.44 289 PHE A N 1
ATOM 2443 C CA . PHE A 1 289 ? 8.703 -15.305 -15.781 1 98.44 289 PHE A CA 1
ATOM 2444 C C . PHE A 1 289 ? 8.258 -13.859 -15.93 1 98.44 289 PHE A C 1
ATOM 2446 O O . PHE A 1 289 ? 8.875 -13.086 -16.672 1 98.44 289 PHE A O 1
ATOM 2453 N N . PHE A 1 290 ? 7.191 -13.531 -15.25 1 98.31 290 PHE A N 1
ATOM 2454 C CA . PHE A 1 290 ? 6.746 -12.148 -15.281 1 98.31 290 PHE A CA 1
ATOM 2455 C C . PHE A 1 290 ? 7.68 -11.258 -14.461 1 98.31 290 PHE A C 1
ATOM 2457 O O . PHE A 1 290 ? 7.254 -10.633 -13.492 1 98.31 290 PHE A O 1
ATOM 2464 N N . TYR A 1 291 ? 8.82 -11.086 -14.969 1 97.81 291 TYR A N 1
ATOM 2465 C CA . TYR A 1 291 ? 9.977 -10.445 -14.344 1 97.81 291 TYR A CA 1
ATOM 2466 C C . TYR A 1 291 ? 9.695 -8.977 -14.055 1 97.81 291 TYR A C 1
ATOM 2468 O O . TYR A 1 291 ? 10.109 -8.453 -13.023 1 97.81 291 TYR A O 1
ATOM 2476 N N . ASP A 1 292 ? 8.961 -8.352 -14.883 1 97.38 292 ASP A N 1
ATOM 2477 C CA . ASP A 1 292 ? 8.82 -6.898 -14.797 1 97.38 292 ASP A CA 1
ATOM 2478 C C . ASP A 1 292 ? 7.602 -6.516 -13.961 1 97.38 292 ASP A C 1
ATOM 2480 O O . ASP A 1 292 ? 7.164 -5.363 -13.984 1 97.38 292 ASP A O 1
ATOM 2484 N N . MET A 1 293 ? 7.059 -7.578 -13.289 1 96.94 293 MET A N 1
ATOM 2485 C CA . MET A 1 293 ? 5.969 -7.332 -12.352 1 96.94 293 MET A CA 1
ATOM 2486 C C . MET A 1 293 ? 6.449 -7.453 -10.914 1 96.94 293 MET A C 1
ATOM 2488 O O . MET A 1 293 ? 6.77 -8.547 -10.445 1 96.94 293 MET A O 1
ATOM 2492 N N . GLY A 1 294 ? 6.707 -6.34 -10.195 1 97.38 294 GLY A N 1
ATOM 2493 C CA . GLY A 1 294 ? 7 -6.422 -8.773 1 97.38 294 GLY A CA 1
ATOM 2494 C C . GLY A 1 294 ? 5.887 -7.066 -7.973 1 97.38 294 GLY A C 1
ATOM 2495 O O . GLY A 1 294 ? 4.707 -6.828 -8.234 1 97.38 294 GLY A O 1
ATOM 2496 N N . TYR A 1 295 ? 6.285 -7.91 -7.055 1 98.25 295 TYR A N 1
ATOM 2497 C CA . TYR A 1 295 ? 5.309 -8.68 -6.293 1 98.25 295 TYR A CA 1
ATOM 2498 C C . TYR A 1 295 ? 5.812 -8.953 -4.879 1 98.25 295 TYR A C 1
ATOM 2500 O O . TYR A 1 295 ? 6.988 -9.258 -4.68 1 98.25 295 TYR A O 1
ATOM 2508 N N . TYR A 1 296 ? 4.875 -8.773 -3.932 1 98.19 296 TYR A N 1
ATOM 2509 C CA . TYR A 1 296 ? 5.215 -9.039 -2.539 1 98.19 296 TYR A CA 1
ATOM 2510 C C . TYR A 1 296 ? 4.133 -9.867 -1.86 1 98.19 296 TYR A C 1
ATOM 2512 O O . TYR A 1 296 ? 2.943 -9.578 -1.988 1 98.19 296 TYR A O 1
ATOM 2520 N N . HIS A 1 297 ? 4.453 -10.891 -1.317 1 97.5 297 HIS A N 1
ATOM 2521 C CA . HIS A 1 297 ? 3.697 -11.656 -0.332 1 97.5 297 HIS A CA 1
ATOM 2522 C C . HIS A 1 297 ? 4.559 -12 0.878 1 97.5 297 HIS A C 1
ATOM 2524 O O . HIS A 1 297 ? 5.605 -12.633 0.738 1 97.5 297 HIS A O 1
ATOM 2530 N N . ASN A 1 298 ? 4.18 -11.633 2.016 1 95.38 298 ASN A N 1
ATOM 2531 C CA . ASN A 1 298 ? 4.996 -11.766 3.219 1 95.38 298 ASN A CA 1
ATOM 2532 C C . ASN A 1 298 ? 5.559 -13.18 3.361 1 95.38 298 ASN A C 1
ATOM 2534 O O . ASN A 1 298 ? 4.809 -14.156 3.328 1 95.38 298 ASN A O 1
ATOM 2538 N N . PRO A 1 299 ? 6.73 -13.25 3.465 1 94.75 299 PRO A N 1
ATOM 2539 C CA . PRO A 1 299 ? 7.766 -12.234 3.65 1 94.75 299 PRO A CA 1
ATOM 2540 C C . PRO A 1 299 ? 8.594 -12 2.393 1 94.75 299 PRO A C 1
ATOM 2542 O O . PRO A 1 299 ? 9.609 -11.297 2.439 1 94.75 299 PRO A O 1
ATOM 2545 N N . PHE A 1 300 ? 8.211 -12.547 1.245 1 96.75 300 PHE A N 1
ATOM 2546 C CA . PHE A 1 300 ? 9.109 -12.539 0.097 1 96.75 300 PHE A CA 1
ATOM 2547 C C . PHE A 1 300 ? 8.656 -11.516 -0.938 1 96.75 300 PHE A C 1
ATOM 2549 O O . PHE A 1 300 ? 7.465 -11.227 -1.052 1 96.75 300 PHE A O 1
ATOM 2556 N N . LYS A 1 301 ? 9.688 -11.047 -1.62 1 96.81 301 LYS A N 1
ATOM 2557 C CA . LYS A 1 301 ? 9.445 -10.016 -2.629 1 96.81 301 LYS A CA 1
ATOM 2558 C C . LYS A 1 301 ? 10.242 -10.297 -3.9 1 96.81 301 LYS A C 1
ATOM 2560 O O . LYS A 1 301 ? 11.375 -10.781 -3.836 1 96.81 301 LYS A O 1
ATOM 2565 N N . HIS A 1 302 ? 9.562 -10.117 -4.992 1 98 302 HIS A N 1
ATOM 2566 C CA . HIS A 1 302 ? 10.242 -9.984 -6.277 1 98 302 HIS A CA 1
ATOM 2567 C C . HIS A 1 302 ? 10.234 -8.531 -6.75 1 98 302 HIS A C 1
ATOM 2569 O O . HIS A 1 302 ? 9.18 -7.895 -6.789 1 98 302 HIS A O 1
ATOM 2575 N N . CYS A 1 303 ? 11.367 -7.992 -7.023 1 97.69 303 CYS A N 1
ATOM 2576 C CA . CYS A 1 303 ? 11.539 -6.664 -7.605 1 97.69 303 CYS A CA 1
ATOM 2577 C C . CYS A 1 303 ? 12.562 -6.695 -8.742 1 97.69 303 CYS A C 1
ATOM 2579 O O . CYS A 1 303 ? 13.711 -7.082 -8.531 1 97.69 303 CYS A O 1
ATOM 2581 N N . PRO A 1 304 ? 12.18 -6.281 -9.953 1 97 304 PRO A N 1
ATOM 2582 C CA . PRO A 1 304 ? 13.133 -6.309 -11.062 1 97 304 PRO A CA 1
ATOM 2583 C C . PRO A 1 304 ? 14.359 -5.434 -10.812 1 97 304 PRO A C 1
ATOM 2585 O O . PRO A 1 304 ? 14.242 -4.367 -10.203 1 97 304 PRO A O 1
ATOM 2588 N N . THR A 1 305 ? 15.453 -5.875 -11.297 1 93.69 305 THR A N 1
ATOM 2589 C CA . THR A 1 305 ? 16.703 -5.172 -11.023 1 93.69 305 THR A CA 1
ATOM 2590 C C . THR A 1 305 ? 17.281 -4.57 -12.297 1 93.69 305 THR A C 1
ATOM 2592 O O . THR A 1 305 ? 18.031 -3.59 -12.242 1 93.69 305 THR A O 1
ATOM 2595 N N . GLU A 1 306 ? 16.953 -5.223 -13.484 1 92.62 306 GLU A N 1
ATOM 2596 C CA . GLU A 1 306 ? 17.438 -4.777 -14.789 1 92.62 306 GLU A CA 1
ATOM 2597 C C . GLU A 1 306 ? 16.328 -4.789 -15.82 1 92.62 306 GLU A C 1
ATOM 2599 O O . GLU A 1 306 ? 15.438 -5.645 -15.781 1 92.62 306 GLU A O 1
ATOM 2604 N N . PRO A 1 307 ? 16.375 -3.918 -16.766 1 94.25 307 PRO A N 1
ATOM 2605 C CA . PRO A 1 307 ? 17.203 -2.705 -16.828 1 94.25 307 PRO A CA 1
ATOM 2606 C C . PRO A 1 307 ? 16.891 -1.736 -15.68 1 94.25 307 PRO A C 1
ATOM 2608 O O . PRO A 1 307 ? 15.805 -1.79 -15.102 1 94.25 307 PRO A O 1
ATOM 2611 N N . GLU A 1 308 ? 17.734 -0.889 -15.438 1 91.88 308 GLU A N 1
ATOM 2612 C CA . GLU A 1 308 ? 17.688 -0.03 -14.258 1 91.88 308 GLU A CA 1
ATOM 2613 C C . GLU A 1 308 ? 16.422 0.84 -14.266 1 91.88 308 GLU A C 1
ATOM 2615 O O . GLU A 1 308 ? 15.844 1.103 -13.211 1 91.88 308 GLU A O 1
ATOM 2620 N N . TRP A 1 309 ? 16.016 1.275 -15.391 1 92.62 309 TRP A N 1
ATOM 2621 C CA . TRP A 1 309 ? 14.883 2.189 -15.477 1 92.62 309 TRP A CA 1
ATOM 2622 C C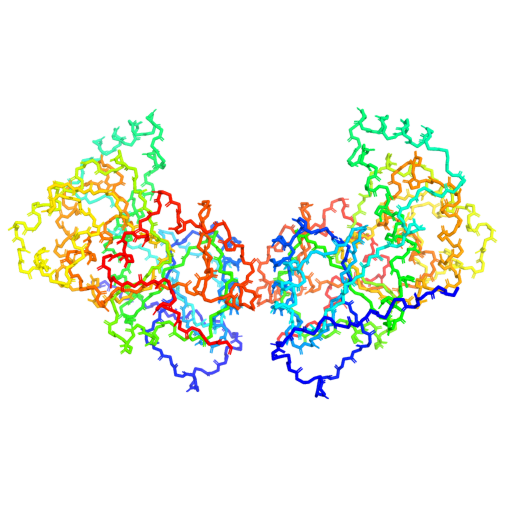 . TRP A 1 309 ? 13.609 1.527 -14.961 1 92.62 309 TRP A C 1
ATOM 2624 O O . TRP A 1 309 ? 12.672 2.213 -14.547 1 92.62 309 TRP A O 1
ATOM 2634 N N . LEU A 1 310 ? 13.578 0.224 -15.023 1 94.44 310 LEU A N 1
ATOM 2635 C CA . LEU A 1 310 ? 12.391 -0.489 -14.578 1 94.44 310 LEU A CA 1
ATOM 2636 C C . LEU A 1 310 ? 12.141 -0.262 -13.086 1 94.44 310 LEU A C 1
ATOM 2638 O O . LEU A 1 310 ? 11.062 0.184 -12.695 1 94.44 310 LEU A O 1
ATOM 2642 N N . SER A 1 311 ? 13.133 -0.492 -12.266 1 94.75 311 SER A N 1
ATOM 2643 C CA . SER A 1 311 ? 13 -0.303 -10.828 1 94.75 311 SER A CA 1
ATOM 2644 C C . SER A 1 311 ? 12.891 1.177 -10.469 1 94.75 311 SER A C 1
ATOM 2646 O O . SER A 1 311 ? 12.203 1.544 -9.516 1 94.75 311 SER A O 1
ATOM 2648 N N . VAL A 1 312 ? 13.523 2.023 -11.258 1 94.62 312 VAL A N 1
ATOM 2649 C CA . VAL A 1 312 ? 13.625 3.447 -10.953 1 94.62 312 VAL A CA 1
ATOM 2650 C C . VAL A 1 312 ? 12.312 4.148 -11.312 1 94.62 312 VAL A C 1
ATOM 2652 O O . VAL A 1 312 ? 11.797 4.945 -10.531 1 94.62 312 VAL A O 1
ATOM 2655 N N . GLU A 1 313 ? 11.734 3.746 -12.469 1 93.81 313 GLU A N 1
ATOM 2656 C CA . GLU A 1 313 ? 10.664 4.566 -13.031 1 93.81 313 GLU A CA 1
ATOM 2657 C C . GLU A 1 313 ? 9.312 3.883 -12.883 1 93.81 313 GLU A C 1
ATOM 2659 O O . GLU A 1 313 ? 8.273 4.551 -12.836 1 93.81 313 GLU A O 1
ATOM 2664 N N . LYS A 1 314 ? 9.391 2.547 -12.75 1 94.5 314 LYS A N 1
ATOM 2665 C CA . LYS A 1 314 ? 8.117 1.845 -12.867 1 94.5 314 LYS A CA 1
ATOM 2666 C C . LYS A 1 314 ? 7.715 1.214 -11.531 1 94.5 314 LYS A C 1
ATOM 2668 O O . LYS A 1 314 ? 6.562 0.818 -11.344 1 94.5 314 LYS A O 1
ATOM 2673 N N . CYS A 1 315 ? 8.648 1.103 -10.594 1 97.12 315 CYS A N 1
ATOM 2674 C CA . CYS A 1 315 ? 8.391 0.325 -9.391 1 97.12 315 CYS A CA 1
ATOM 2675 C C . CYS A 1 315 ? 8.617 1.169 -8.141 1 97.12 315 CYS A C 1
ATOM 2677 O O . CYS A 1 315 ? 9.367 2.146 -8.172 1 97.12 315 CYS A O 1
ATOM 2679 N N . SER A 1 316 ? 7.965 0.781 -7.035 1 97.5 316 SER A N 1
ATOM 2680 C CA . SER A 1 316 ? 8.227 1.398 -5.742 1 97.5 316 SER A CA 1
ATOM 2681 C C . SER A 1 316 ? 9.047 0.477 -4.844 1 97.5 316 SER A C 1
ATOM 2683 O O . SER A 1 316 ? 9.469 0.874 -3.754 1 97.5 316 SER A O 1
ATOM 2685 N N . CYS A 1 317 ? 9.273 -0.753 -5.266 1 96.81 317 CYS A N 1
ATOM 2686 C CA . CYS A 1 317 ? 10 -1.724 -4.461 1 96.81 317 CYS A CA 1
ATOM 2687 C C . CYS A 1 317 ? 11.508 -1.506 -4.574 1 96.81 317 CYS A C 1
ATOM 2689 O O . CYS A 1 317 ? 11.977 -0.861 -5.512 1 96.81 317 CYS A O 1
ATOM 2691 N N . ASP A 1 318 ? 12.203 -2.02 -3.639 1 94.38 318 ASP A N 1
ATOM 2692 C CA . ASP A 1 318 ? 13.664 -2.002 -3.609 1 94.38 318 ASP A CA 1
ATOM 2693 C C . ASP A 1 318 ? 14.242 -3.234 -4.301 1 94.38 318 ASP A C 1
ATOM 2695 O O . ASP A 1 318 ? 14.125 -4.352 -3.793 1 94.38 318 ASP A O 1
ATOM 2699 N N . PRO A 1 319 ? 14.945 -3.076 -5.355 1 94.62 319 PRO A N 1
ATOM 2700 C CA . PRO A 1 319 ? 15.484 -4.234 -6.074 1 94.62 319 PRO A CA 1
ATOM 2701 C C . PRO A 1 319 ? 16.469 -5.047 -5.238 1 94.62 319 PRO A C 1
ATOM 2703 O O . PRO A 1 319 ? 16.641 -6.246 -5.469 1 94.62 319 PRO A O 1
ATOM 2706 N N . THR A 1 320 ? 17.062 -4.453 -4.246 1 93.38 320 THR A N 1
ATOM 2707 C CA . THR A 1 320 ? 18.062 -5.141 -3.436 1 93.38 320 THR A CA 1
ATOM 2708 C C . THR A 1 320 ? 17.391 -6.133 -2.486 1 93.38 320 THR A C 1
ATOM 2710 O O . THR A 1 320 ? 18.062 -7 -1.916 1 93.38 320 THR A O 1
ATOM 2713 N N . ASP A 1 321 ? 16.141 -6.008 -2.35 1 93.06 321 ASP A N 1
ATOM 2714 C CA . ASP A 1 321 ? 15.398 -6.875 -1.441 1 93.06 321 ASP A CA 1
ATOM 2715 C C . ASP A 1 321 ? 14.711 -8.008 -2.201 1 93.06 321 ASP A C 1
ATOM 2717 O O . ASP A 1 321 ? 13.922 -8.758 -1.626 1 93.06 321 ASP A O 1
ATOM 2721 N N . SER A 1 322 ? 14.977 -8.164 -3.414 1 96.38 322 SER A N 1
ATOM 2722 C CA . SER A 1 322 ? 14.367 -9.211 -4.23 1 96.38 322 SER A CA 1
ATOM 2723 C C . SER A 1 322 ? 14.875 -10.594 -3.832 1 96.38 322 SER A C 1
ATOM 2725 O O . SER A 1 322 ? 16.062 -10.773 -3.578 1 96.38 322 SER A O 1
ATOM 2727 N N . ILE A 1 323 ? 14.055 -11.547 -3.814 1 97.19 323 ILE A N 1
ATOM 2728 C CA . ILE A 1 323 ? 14.375 -12.891 -3.367 1 97.19 323 ILE A CA 1
ATOM 2729 C C . ILE A 1 323 ? 15.086 -13.656 -4.488 1 97.19 323 ILE A C 1
ATOM 2731 O O . ILE A 1 323 ? 15.68 -14.711 -4.25 1 97.19 323 ILE A O 1
ATOM 2735 N N . ASP A 1 324 ? 15.125 -13.141 -5.629 1 94.5 324 ASP A N 1
ATOM 2736 C CA . ASP A 1 324 ? 15.469 -13.883 -6.84 1 94.5 324 ASP A CA 1
ATOM 2737 C C . ASP A 1 324 ? 16.875 -14.469 -6.742 1 94.5 324 ASP A C 1
ATOM 2739 O O . ASP A 1 324 ? 17.125 -15.562 -7.258 1 94.5 324 ASP A O 1
ATOM 2743 N N . LYS A 1 325 ? 17.734 -13.773 -6.055 1 90.44 325 LYS A N 1
ATOM 2744 C CA . LYS A 1 325 ? 19.125 -14.227 -6 1 90.44 325 LYS A CA 1
ATOM 2745 C C . LYS A 1 325 ? 19.438 -14.898 -4.668 1 90.44 325 LYS A C 1
ATOM 2747 O O . LYS A 1 325 ? 20.562 -15.312 -4.422 1 90.44 325 LYS A O 1
ATOM 2752 N N . ASN A 1 326 ? 18.469 -14.953 -3.879 1 93 326 ASN A N 1
ATOM 2753 C CA . ASN A 1 326 ? 18.609 -15.656 -2.611 1 93 326 ASN A CA 1
ATOM 2754 C C . ASN A 1 326 ? 18.797 -17.156 -2.822 1 93 326 ASN A C 1
ATOM 2756 O O . ASN A 1 326 ? 18.281 -17.719 -3.793 1 93 326 ASN A O 1
ATOM 2760 N N . SER A 1 327 ? 19.453 -17.828 -1.906 1 92.56 327 SER A N 1
ATOM 2761 C CA . SER A 1 327 ? 19.734 -19.266 -2.016 1 92.56 327 SER A CA 1
ATOM 2762 C C . SER A 1 327 ? 18.438 -20.078 -1.924 1 92.56 327 SER A C 1
ATOM 2764 O O . SER A 1 327 ? 18.391 -21.219 -2.381 1 92.56 327 SER A O 1
ATOM 2766 N N . TRP A 1 328 ? 17.469 -19.422 -1.38 1 94.75 328 TRP A N 1
ATOM 2767 C CA . TRP A 1 328 ? 16.203 -20.125 -1.219 1 94.75 328 TRP A CA 1
ATOM 2768 C C . TRP A 1 328 ? 15.367 -20.031 -2.49 1 94.75 328 TRP A C 1
ATOM 2770 O O . TRP A 1 328 ? 14.352 -20.734 -2.623 1 94.75 328 TRP A O 1
ATOM 2780 N N . SER A 1 329 ? 15.75 -19.172 -3.361 1 97.19 329 SER A N 1
ATOM 2781 C CA . SER A 1 329 ? 15.031 -19 -4.621 1 97.19 329 SER A CA 1
ATOM 2782 C C . SER A 1 329 ? 15.391 -20.078 -5.625 1 97.19 329 SER A C 1
ATOM 2784 O O . SER A 1 329 ? 16.547 -20.531 -5.676 1 97.19 329 SER A O 1
ATOM 2786 N N . CYS A 1 330 ? 14.406 -20.484 -6.426 1 98.25 330 CYS A N 1
ATOM 2787 C CA . CYS A 1 330 ? 14.625 -21.422 -7.516 1 98.25 330 CYS A CA 1
ATOM 2788 C C . CYS A 1 330 ? 14.68 -20.703 -8.859 1 98.25 330 CYS A C 1
ATOM 2790 O O . CYS A 1 330 ? 14.75 -21.344 -9.906 1 98.25 330 CYS A O 1
ATOM 2792 N N . THR A 1 331 ? 14.586 -19.391 -8.82 1 98 331 THR A N 1
ATOM 2793 C CA . THR A 1 331 ? 14.5 -18.609 -10.055 1 98 331 THR A CA 1
ATOM 2794 C C . THR A 1 331 ? 15.805 -18.672 -10.836 1 98 331 THR A C 1
ATOM 2796 O O . THR A 1 331 ? 15.789 -18.781 -12.062 1 98 331 THR A O 1
ATOM 2799 N N . SER A 1 332 ? 16.938 -18.672 -10.125 1 96.19 332 SER A N 1
ATOM 2800 C CA . SER A 1 332 ? 18.234 -18.766 -10.805 1 96.19 332 SER A CA 1
ATOM 2801 C C . SER A 1 332 ? 18.359 -20.078 -11.578 1 96.19 332 SER A C 1
ATOM 2803 O O . SER A 1 332 ? 18.859 -20.078 -12.703 1 96.19 332 SER A O 1
ATOM 2805 N N . GLN A 1 333 ? 17.906 -21.141 -10.992 1 96.56 333 GLN A N 1
ATOM 2806 C CA . GLN A 1 333 ? 17.938 -22.438 -11.656 1 96.56 333 GLN A CA 1
ATOM 2807 C C . GLN A 1 333 ? 17.031 -22.453 -12.891 1 96.56 333 GLN A C 1
ATOM 2809 O O . GLN A 1 333 ? 17.391 -23.031 -13.922 1 96.56 333 GLN A O 1
ATOM 2814 N N . PHE A 1 334 ? 15.898 -21.859 -12.773 1 98.19 334 PHE A N 1
ATOM 2815 C CA . PHE A 1 334 ? 14.984 -21.766 -13.906 1 98.19 334 PHE A CA 1
ATOM 2816 C C . PHE A 1 334 ? 15.617 -21 -15.055 1 98.19 334 PHE A C 1
ATOM 2818 O O . PHE A 1 334 ? 15.586 -21.453 -16.203 1 98.19 334 PHE A O 1
ATOM 2825 N N . LEU A 1 335 ? 16.203 -19.859 -14.742 1 97.88 335 LEU A N 1
ATOM 2826 C CA . LEU A 1 335 ? 16.828 -19.016 -15.75 1 97.88 335 LEU A CA 1
ATOM 2827 C C . LEU A 1 335 ? 17.984 -19.75 -16.438 1 97.88 335 LEU A C 1
ATOM 2829 O O . LEU A 1 335 ? 18.141 -19.656 -17.656 1 97.88 335 LEU A O 1
ATOM 2833 N N . GLN A 1 336 ? 18.75 -20.469 -15.633 1 96.69 336 GLN A N 1
ATOM 2834 C CA . GLN A 1 336 ? 19.844 -21.25 -16.203 1 96.69 336 GLN A CA 1
ATOM 2835 C C . GLN A 1 336 ? 19.328 -22.312 -17.156 1 96.69 336 GLN A C 1
ATOM 2837 O O . GLN A 1 336 ? 19.875 -22.5 -18.25 1 96.69 336 GLN A O 1
ATOM 2842 N N . LEU A 1 337 ? 18.312 -22.938 -16.734 1 97.25 337 LEU A N 1
ATOM 2843 C CA . LEU A 1 337 ? 17.734 -24.016 -17.531 1 97.25 337 LEU A CA 1
ATOM 2844 C C . LEU A 1 337 ? 17.219 -23.5 -18.859 1 97.25 337 LEU A C 1
ATOM 2846 O O . LEU A 1 337 ? 17.422 -24.141 -19.906 1 97.25 337 LEU A O 1
ATOM 2850 N N . VAL A 1 338 ? 16.516 -22.344 -18.828 1 97.19 338 VAL A N 1
ATOM 2851 C CA . VAL A 1 338 ? 15.891 -21.859 -20.047 1 97.19 338 VAL A CA 1
ATOM 2852 C C . VAL A 1 338 ? 16.891 -21 -20.828 1 97.19 338 VAL A C 1
ATOM 2854 O O . VAL A 1 338 ? 16.594 -20.562 -21.938 1 97.19 338 VAL A O 1
ATOM 2857 N N . GLY A 1 339 ? 18.062 -20.75 -20.328 1 96.69 339 GLY A N 1
ATOM 2858 C CA . GLY A 1 339 ? 19.125 -20.031 -21 1 96.69 339 GLY A CA 1
ATOM 2859 C C . GLY A 1 339 ? 18.828 -18.547 -21.156 1 96.69 339 GLY A C 1
ATOM 2860 O O . GLY A 1 339 ? 19.094 -17.969 -22.219 1 96.69 339 GLY A O 1
ATOM 2861 N N . LYS A 1 340 ? 18.234 -17.984 -20.141 1 96.94 340 LYS A N 1
ATOM 2862 C CA . LYS A 1 340 ? 17.828 -16.594 -20.203 1 96.94 340 LYS A CA 1
ATOM 2863 C C . LYS A 1 340 ? 18.203 -15.859 -18.922 1 96.94 340 LYS A C 1
ATOM 2865 O O . LYS A 1 340 ? 18.594 -16.484 -17.938 1 96.94 340 LYS A O 1
ATOM 2870 N N . THR A 1 341 ? 18.141 -14.539 -19.016 1 96 341 THR A N 1
ATOM 2871 C CA . THR A 1 341 ? 18.234 -13.656 -17.859 1 96 341 THR A CA 1
ATOM 2872 C C . THR A 1 341 ? 16.906 -12.93 -17.625 1 96 341 THR A C 1
ATOM 2874 O O . THR A 1 341 ? 16 -13.016 -18.453 1 96 341 THR A O 1
ATOM 2877 N N . GLY A 1 342 ? 16.844 -12.336 -16.484 1 95.19 342 GLY A N 1
ATOM 2878 C CA . GLY A 1 342 ? 15.648 -11.555 -16.203 1 95.19 342 GLY A CA 1
ATOM 2879 C C . GLY A 1 342 ? 15.305 -10.578 -17.312 1 95.19 342 GLY A C 1
ATOM 2880 O O . GLY A 1 342 ? 14.141 -10.43 -17.672 1 95.19 342 GLY A O 1
ATOM 2881 N N . LYS A 1 343 ? 16.25 -9.945 -17.922 1 93.62 343 LYS A N 1
ATOM 2882 C CA . LYS A 1 343 ? 16.078 -8.93 -18.953 1 93.62 343 LYS A CA 1
ATOM 2883 C C . LYS A 1 343 ? 15.359 -9.5 -20.172 1 93.62 343 LYS A C 1
ATOM 2885 O O . LYS A 1 343 ? 14.617 -8.789 -20.844 1 93.62 343 LYS A O 1
ATOM 2890 N N . ASP A 1 344 ? 15.555 -10.734 -20.422 1 95.62 344 ASP A N 1
ATOM 2891 C CA . ASP A 1 344 ? 14.961 -11.391 -21.594 1 95.62 344 ASP A CA 1
ATOM 2892 C C . ASP A 1 344 ? 13.453 -11.523 -21.438 1 95.62 344 ASP A C 1
ATOM 2894 O O . ASP A 1 344 ? 12.742 -11.797 -22.406 1 95.62 344 ASP A O 1
ATOM 2898 N N . PHE A 1 345 ? 12.969 -11.305 -20.203 1 97.31 345 PHE A N 1
ATOM 2899 C CA . PHE A 1 345 ? 11.547 -11.484 -19.922 1 97.31 345 PHE A CA 1
ATOM 2900 C C . PHE A 1 345 ? 10.844 -10.133 -19.844 1 97.31 345 PHE A C 1
ATOM 2902 O O . PHE A 1 345 ? 9.633 -10.078 -19.625 1 97.31 345 PHE A O 1
ATOM 2909 N N . VAL A 1 346 ? 11.531 -9.023 -19.984 1 96.25 346 VAL A N 1
ATOM 2910 C CA . VAL A 1 346 ? 10.945 -7.691 -19.875 1 96.25 346 VAL A CA 1
ATOM 2911 C C . VAL A 1 346 ? 10 -7.457 -21.062 1 96.25 346 VAL A C 1
ATOM 2913 O O . VAL A 1 346 ? 10.383 -7.645 -22.219 1 96.25 346 VAL A O 1
ATOM 2916 N N . ILE A 1 347 ? 8.812 -7.094 -20.734 1 95.62 347 ILE A N 1
ATOM 2917 C CA . ILE A 1 347 ? 7.809 -6.82 -21.75 1 95.62 347 ILE A CA 1
ATOM 2918 C C . ILE A 1 347 ? 7.465 -5.332 -21.75 1 95.62 347 ILE A C 1
ATOM 2920 O O . ILE A 1 347 ? 7.262 -4.734 -22.812 1 95.62 347 ILE A O 1
ATOM 2924 N N . THR A 1 348 ? 7.457 -4.73 -20.547 1 92.25 348 THR A N 1
ATOM 2925 C CA . THR A 1 348 ? 7.09 -3.328 -20.391 1 92.25 348 THR A CA 1
ATOM 2926 C C . THR A 1 348 ? 8.07 -2.43 -21.141 1 92.25 348 THR A C 1
ATOM 2928 O O . THR A 1 348 ? 9.242 -2.785 -21.312 1 92.25 348 THR A O 1
ATOM 2931 N N . GLN A 1 349 ? 7.504 -1.396 -21.625 1 86.75 349 GLN A N 1
ATOM 2932 C CA . GLN A 1 349 ? 8.328 -0.418 -22.328 1 86.75 349 GLN A CA 1
ATOM 2933 C C . GLN A 1 349 ? 8.594 0.807 -21.453 1 86.75 349 GLN A C 1
ATOM 2935 O O . GLN A 1 349 ? 7.793 1.135 -20.578 1 86.75 349 GLN A O 1
ATOM 2940 N N . ARG A 1 350 ? 9.695 1.342 -21.703 1 87.62 350 ARG A N 1
ATOM 2941 C CA . ARG A 1 350 ? 10.023 2.551 -20.953 1 87.62 350 ARG A CA 1
ATOM 2942 C C . ARG A 1 350 ? 9.188 3.732 -21.422 1 87.62 350 ARG A C 1
ATOM 2944 O O . ARG A 1 350 ? 8.953 3.891 -22.625 1 87.62 350 ARG A O 1
ATOM 2951 N N . MET B 1 1 ? 30.016 37.062 0.119 1 24.64 1 MET B N 1
ATOM 2952 C CA . MET B 1 1 ? 29.219 36.969 -1.1 1 24.64 1 MET B CA 1
ATOM 2953 C C . MET B 1 1 ? 28.562 35.594 -1.219 1 24.64 1 MET B C 1
ATOM 2955 O O . MET B 1 1 ? 29.234 34.625 -1.552 1 24.64 1 MET B O 1
ATOM 2959 N N . LEU B 1 2 ? 27.609 35.375 -0.37 1 27.95 2 LEU B N 1
ATOM 2960 C CA . LEU B 1 2 ? 27.062 34.031 -0.095 1 27.95 2 LEU B CA 1
ATOM 2961 C C . LEU B 1 2 ? 26.438 33.438 -1.354 1 27.95 2 LEU B C 1
ATOM 2963 O O . LEU B 1 2 ? 25.562 34.062 -1.976 1 27.95 2 LEU B O 1
ATOM 2967 N N . ARG B 1 3 ? 27.219 32.594 -2.074 1 32.44 3 ARG B N 1
ATOM 2968 C CA . ARG B 1 3 ? 26.828 31.953 -3.326 1 32.44 3 ARG B CA 1
ATOM 2969 C C . ARG B 1 3 ? 25.391 31.453 -3.264 1 32.44 3 ARG B C 1
ATOM 2971 O O . ARG B 1 3 ? 25.031 30.719 -2.344 1 32.44 3 ARG B O 1
ATOM 2978 N N . LYS B 1 4 ? 24.469 32.094 -3.814 1 35.19 4 LYS B N 1
ATOM 2979 C CA . LYS B 1 4 ? 23.094 31.688 -4.094 1 35.19 4 LYS B CA 1
ATOM 2980 C C . LYS B 1 4 ? 23.031 30.25 -4.602 1 35.19 4 LYS B C 1
ATOM 2982 O O . LYS B 1 4 ? 23.516 29.953 -5.695 1 35.19 4 LYS B O 1
ATOM 2987 N N . LYS B 1 5 ? 23.062 29.281 -3.645 1 45.72 5 LYS B N 1
ATOM 2988 C CA . LYS B 1 5 ? 22.891 27.922 -4.168 1 45.72 5 LYS B CA 1
ATOM 2989 C C . LYS B 1 5 ? 21.672 27.828 -5.082 1 45.72 5 LYS B C 1
ATOM 2991 O O . LYS B 1 5 ? 20.562 28.156 -4.672 1 45.72 5 LYS B O 1
ATOM 2996 N N . ASN B 1 6 ? 21.766 27.828 -6.391 1 36.12 6 ASN B N 1
ATOM 2997 C CA . ASN B 1 6 ? 20.766 27.672 -7.438 1 36.12 6 ASN B CA 1
ATOM 2998 C C . ASN B 1 6 ? 20.125 26.281 -7.387 1 36.12 6 ASN B C 1
ATOM 3000 O O . ASN B 1 6 ? 20.797 25.281 -7.602 1 36.12 6 ASN B O 1
ATOM 3004 N N . TYR B 1 7 ? 18.984 26.062 -6.637 1 45.31 7 TYR B N 1
ATOM 3005 C CA . TYR B 1 7 ? 18.281 24.797 -6.566 1 45.31 7 TYR B CA 1
ATOM 3006 C C . TYR B 1 7 ? 17.547 24.516 -7.867 1 45.31 7 TYR B C 1
ATOM 3008 O O . TYR B 1 7 ? 16.516 25.141 -8.156 1 45.31 7 TYR B O 1
ATOM 3016 N N . THR B 1 8 ? 18.234 24.078 -8.828 1 47.31 8 THR B N 1
ATOM 3017 C CA . THR B 1 8 ? 17.578 23.672 -10.07 1 47.31 8 THR B CA 1
ATOM 3018 C C . THR B 1 8 ? 16.906 22.312 -9.898 1 47.31 8 THR B C 1
ATOM 3020 O O . THR B 1 8 ? 17.375 21.484 -9.109 1 47.31 8 THR B O 1
ATOM 3023 N N . ALA B 1 9 ? 15.703 22.234 -10.484 1 51.38 9 ALA B N 1
ATOM 3024 C CA . ALA B 1 9 ? 15.039 20.938 -10.562 1 51.38 9 ALA B CA 1
ATOM 3025 C C . ALA B 1 9 ? 16 19.859 -11.062 1 51.38 9 ALA B C 1
ATOM 3027 O O . ALA B 1 9 ? 16.844 20.125 -11.922 1 51.38 9 ALA B O 1
ATOM 3028 N N . TYR B 1 10 ? 15.852 18.641 -10.375 1 50.94 10 TYR B N 1
ATOM 3029 C CA . TYR B 1 10 ? 16.656 17.516 -10.82 1 50.94 10 TYR B CA 1
ATOM 3030 C C . TYR B 1 10 ? 16.25 17.078 -12.219 1 50.94 10 TYR B C 1
ATOM 3032 O O . TYR B 1 10 ? 15.07 16.953 -12.523 1 50.94 10 TYR B O 1
ATOM 3040 N N . GLN B 1 11 ? 17.141 17.281 -13.195 1 50.5 11 GLN B N 1
ATOM 3041 C CA . GLN B 1 11 ? 16.875 16.891 -14.578 1 50.5 11 GLN B CA 1
ATOM 3042 C C . GLN B 1 11 ? 17.141 15.398 -14.789 1 50.5 11 GLN B C 1
ATOM 3044 O O . GLN B 1 11 ? 18.203 14.891 -14.43 1 50.5 11 GLN B O 1
ATOM 3049 N N . TYR B 1 12 ? 16.047 14.664 -14.523 1 42.81 12 TYR B N 1
ATOM 3050 C CA . TYR B 1 12 ? 16.141 13.281 -14.977 1 42.81 12 TYR B CA 1
ATOM 3051 C C . TYR B 1 12 ? 15.422 13.094 -16.312 1 42.81 12 TYR B C 1
ATOM 3053 O O . TYR B 1 12 ? 14.398 13.734 -16.562 1 42.81 12 TYR B O 1
ATOM 3061 N N . ASP B 1 13 ? 16.141 12.68 -17.359 1 42.81 13 ASP B N 1
ATOM 3062 C CA . ASP B 1 13 ? 15.609 12.445 -18.703 1 42.81 13 ASP B CA 1
ATOM 3063 C C . ASP B 1 13 ? 14.352 11.578 -18.641 1 42.81 13 ASP B C 1
ATOM 3065 O O . ASP B 1 13 ? 14.398 10.383 -18.922 1 42.81 13 ASP B O 1
ATOM 3069 N N . TYR B 1 14 ? 13.445 12.125 -17.734 1 45.94 14 TYR B N 1
ATOM 3070 C CA . TYR B 1 14 ? 12.234 11.297 -17.75 1 45.94 14 TYR B CA 1
ATOM 3071 C C . TYR B 1 14 ? 11.109 12 -18.484 1 45.94 14 TYR B C 1
ATOM 3073 O O . TYR B 1 14 ? 11.062 13.234 -18.547 1 45.94 14 TYR B O 1
ATOM 3081 N N . ASP B 1 15 ? 10.453 11.297 -19.422 1 44.12 15 ASP B N 1
ATOM 3082 C CA . ASP B 1 15 ? 9.305 11.773 -20.188 1 44.12 15 ASP B CA 1
ATOM 3083 C C . ASP B 1 15 ? 8.25 12.398 -19.281 1 44.12 15 ASP B C 1
ATOM 3085 O O . ASP B 1 15 ? 7.359 11.711 -18.781 1 44.12 15 ASP B O 1
ATOM 3089 N N . HIS B 1 16 ? 8.586 13.375 -18.609 1 49.38 16 HIS B N 1
ATOM 3090 C CA . HIS B 1 16 ? 7.508 14.062 -17.906 1 49.38 16 HIS B CA 1
ATOM 3091 C C . HIS B 1 16 ? 6.59 14.789 -18.891 1 49.38 16 HIS B C 1
ATOM 3093 O O . HIS B 1 16 ? 7.051 15.312 -19.906 1 49.38 16 HIS B O 1
ATOM 3099 N N . PRO B 1 17 ? 5.273 14.445 -18.844 1 48.44 17 PRO B N 1
ATOM 3100 C CA . PRO B 1 17 ? 4.414 15.25 -19.719 1 48.44 17 PRO B CA 1
ATOM 3101 C C . PRO B 1 17 ? 4.762 16.734 -19.688 1 48.44 17 PRO B C 1
ATOM 3103 O O . PRO B 1 17 ? 5.105 17.266 -18.625 1 48.44 17 PRO B O 1
ATOM 3106 N N . LYS B 1 18 ? 4.98 17.25 -20.859 1 46.06 18 LYS B N 1
ATOM 3107 C CA . LYS B 1 18 ? 5.211 18.688 -21.047 1 46.06 18 LYS B CA 1
ATOM 3108 C C . LYS B 1 18 ? 4.117 19.516 -20.375 1 46.06 18 LYS B C 1
ATOM 3110 O O . LYS B 1 18 ? 2.932 19.203 -20.5 1 46.06 18 LYS B O 1
ATOM 3115 N N . ASP B 1 19 ? 4.379 20.266 -19.25 1 49.16 19 ASP B N 1
ATOM 3116 C CA . ASP B 1 19 ? 3.709 21.172 -18.328 1 49.16 19 ASP B CA 1
ATOM 3117 C C . ASP B 1 19 ? 2.557 21.906 -19 1 49.16 19 ASP B C 1
ATOM 3119 O O . ASP B 1 19 ? 1.604 22.328 -18.344 1 49.16 19 ASP B O 1
ATOM 3123 N N . GLY B 1 20 ? 2.611 22.047 -20.266 1 50.59 20 GLY B N 1
ATOM 3124 C CA . GLY B 1 20 ? 1.93 23.234 -20.766 1 50.59 20 GLY B CA 1
ATOM 3125 C C . GLY B 1 20 ? 0.418 23.141 -20.688 1 50.59 20 GLY B C 1
ATOM 3126 O O . GLY B 1 20 ? -0.281 24.141 -20.734 1 50.59 20 GLY B O 1
ATOM 3127 N N . SER B 1 21 ? -0.181 21.922 -20.734 1 60.12 21 SER B N 1
ATOM 3128 C CA . SER B 1 21 ? -1.625 21.953 -20.938 1 60.12 21 SER B CA 1
ATOM 3129 C C . SER B 1 21 ? -2.373 21.781 -19.625 1 60.12 21 SER B C 1
ATOM 3131 O O . SER B 1 21 ? -3.578 22.031 -19.547 1 60.12 21 SER B O 1
ATOM 3133 N N . ILE B 1 22 ? -1.688 21.453 -18.516 1 70.56 22 ILE B N 1
ATOM 3134 C CA . ILE B 1 22 ? -2.451 21.234 -17.281 1 70.56 22 ILE B CA 1
ATOM 3135 C C . ILE B 1 22 ? -2.369 22.484 -16.406 1 70.56 22 ILE B C 1
ATOM 3137 O O . ILE B 1 22 ? -1.276 22.984 -16.125 1 70.56 22 ILE B O 1
ATOM 3141 N N . GLN B 1 23 ? -3.5 23.156 -16.188 1 80.81 23 GLN B N 1
ATOM 3142 C CA . GLN B 1 23 ? -3.582 24.297 -15.289 1 80.81 23 GLN B CA 1
ATOM 3143 C C . GLN B 1 23 ? -3.312 23.875 -13.844 1 80.81 23 GLN B C 1
ATOM 3145 O O . GLN B 1 23 ? -4.02 23.031 -13.297 1 80.81 23 GLN B O 1
ATOM 3150 N N . ARG B 1 24 ? -2.166 24.281 -13.312 1 90.56 24 ARG B N 1
ATOM 3151 C CA . ARG B 1 24 ? -1.787 24 -11.93 1 90.56 24 ARG B CA 1
ATOM 3152 C C . ARG B 1 24 ? -1.652 25.281 -11.125 1 90.56 24 ARG B C 1
ATOM 3154 O O . ARG B 1 24 ? -1.361 26.344 -11.68 1 90.56 24 ARG B O 1
ATOM 3161 N N . GLU B 1 25 ? -1.908 25.156 -9.844 1 95.62 25 GLU B N 1
ATOM 3162 C CA . GLU B 1 25 ? -1.553 26.219 -8.914 1 95.62 25 GLU B CA 1
ATOM 3163 C C . GLU B 1 25 ? -0.059 26.203 -8.602 1 95.62 25 GLU B C 1
ATOM 3165 O O . GLU B 1 25 ? 0.645 25.25 -8.961 1 95.62 25 GLU B O 1
ATOM 3170 N N . ASN B 1 26 ? 0.392 27.297 -8.078 1 97.12 26 ASN B N 1
ATOM 3171 C CA . ASN B 1 26 ? 1.782 27.359 -7.645 1 97.12 26 ASN B CA 1
ATOM 3172 C C . ASN B 1 26 ? 1.975 26.672 -6.297 1 97.12 26 ASN B C 1
ATOM 3174 O O . ASN B 1 26 ? 2.033 27.328 -5.258 1 97.12 26 ASN B O 1
ATOM 3178 N N . ALA B 1 27 ? 2.105 25.328 -6.355 1 98.5 27 ALA B N 1
ATOM 3179 C CA . ALA B 1 27 ? 2.104 24.5 -5.145 1 98.5 27 ALA B CA 1
ATOM 3180 C C . ALA B 1 27 ? 3.066 23.328 -5.281 1 98.5 27 ALA B C 1
ATOM 3182 O O . ALA B 1 27 ? 3.562 23.047 -6.371 1 98.5 27 ALA B O 1
ATOM 3183 N N . ALA B 1 28 ? 3.395 22.734 -4.16 1 98.44 28 ALA B N 1
ATOM 3184 C CA . ALA B 1 28 ? 4.305 21.594 -4.152 1 98.44 28 ALA B CA 1
ATOM 3185 C C . ALA B 1 28 ? 4.047 20.703 -2.941 1 98.44 28 ALA B C 1
ATOM 3187 O O . ALA B 1 28 ? 3.48 21.141 -1.94 1 98.44 28 ALA B O 1
ATOM 3188 N N . PHE B 1 29 ? 4.426 19.438 -3.111 1 98.69 29 PHE B N 1
ATOM 3189 C CA . PHE B 1 29 ? 4.633 18.594 -1.938 1 98.69 29 PHE B CA 1
ATOM 3190 C C . PHE B 1 29 ? 5.945 18.938 -1.247 1 98.69 29 PHE B C 1
ATOM 3192 O O . PHE B 1 29 ? 6.953 19.188 -1.911 1 98.69 29 PHE B O 1
ATOM 3199 N N . VAL B 1 30 ? 5.945 18.969 0.042 1 98.81 30 VAL B N 1
ATOM 3200 C CA . VAL B 1 30 ? 7.188 19.188 0.775 1 98.81 30 VAL B CA 1
ATOM 3201 C C . VAL B 1 30 ? 7.418 18.031 1.75 1 98.81 30 VAL B C 1
ATOM 3203 O O . VAL B 1 30 ? 6.488 17.594 2.426 1 98.81 30 VAL B O 1
ATOM 3206 N N . LEU B 1 31 ? 8.633 17.531 1.752 1 98.62 31 LEU B N 1
ATOM 3207 C CA . LEU B 1 31 ? 9 16.375 2.576 1 98.62 31 LEU B CA 1
ATOM 3208 C C . LEU B 1 31 ? 10.336 16.625 3.271 1 98.62 31 LEU B C 1
ATOM 3210 O O . LEU B 1 31 ? 11.32 16.984 2.625 1 98.62 31 LEU B O 1
ATOM 3214 N N . LEU B 1 32 ? 10.352 16.453 4.555 1 98.62 32 LEU B N 1
ATOM 3215 C CA . LEU B 1 32 ? 11.594 16.328 5.305 1 98.62 32 LEU B CA 1
ATOM 3216 C C . LEU B 1 32 ? 11.961 14.859 5.492 1 98.62 32 LEU B C 1
ATOM 3218 O O . LEU B 1 32 ? 11.297 14.141 6.242 1 98.62 32 LEU B O 1
ATOM 3222 N N . VAL B 1 33 ? 13.086 14.414 4.824 1 98.44 33 VAL B N 1
ATOM 3223 C CA . VAL B 1 33 ? 13.391 12.992 4.777 1 98.44 33 VAL B CA 1
ATOM 3224 C C . VAL B 1 33 ? 14.898 12.773 4.875 1 98.44 33 VAL B C 1
ATOM 3226 O O . VAL B 1 33 ? 15.68 13.703 4.648 1 98.44 33 VAL B O 1
ATOM 3229 N N . ARG B 1 34 ? 15.258 11.633 5.238 1 98.06 34 ARG B N 1
ATOM 3230 C CA . ARG B 1 34 ? 16.641 11.148 5.195 1 98.06 34 ARG B CA 1
ATOM 3231 C C . ARG B 1 34 ? 16.844 10.172 4.039 1 98.06 34 ARG B C 1
ATOM 3233 O O . ARG B 1 34 ? 15.867 9.664 3.471 1 98.06 34 ARG B O 1
ATOM 3240 N N . ASN B 1 35 ? 18.094 9.938 3.707 1 98.25 35 ASN B N 1
ATOM 3241 C CA . ASN B 1 35 ? 18.375 8.984 2.635 1 98.25 35 ASN B CA 1
ATOM 3242 C C . ASN B 1 35 ? 17.812 7.602 2.951 1 98.25 35 ASN B C 1
ATOM 3244 O O . ASN B 1 35 ? 17.328 6.906 2.061 1 98.25 35 ASN B O 1
ATOM 3248 N N . GLU B 1 36 ? 17.828 7.203 4.223 1 97.44 36 GLU B N 1
ATOM 3249 C CA . GLU B 1 36 ? 17.406 5.867 4.645 1 97.44 36 GLU B CA 1
ATOM 3250 C C . GLU B 1 36 ? 15.898 5.699 4.523 1 97.44 36 GLU B C 1
ATOM 3252 O O . GLU B 1 36 ? 15.383 4.582 4.613 1 97.44 36 GLU B O 1
ATOM 3257 N N . ASP B 1 37 ? 15.156 6.781 4.262 1 98 37 ASP B N 1
ATOM 3258 C CA . ASP B 1 37 ? 13.703 6.73 4.148 1 98 37 ASP B CA 1
ATOM 3259 C C . ASP B 1 37 ? 13.273 6.34 2.734 1 98 37 ASP B C 1
ATOM 3261 O O . ASP B 1 37 ? 12.078 6.238 2.447 1 98 37 ASP B O 1
ATOM 3265 N N . LEU B 1 38 ? 14.156 6.105 1.855 1 98.19 38 LEU B N 1
ATOM 3266 C CA . LEU B 1 38 ? 13.906 6.012 0.42 1 98.19 38 LEU B CA 1
ATOM 3267 C C . LEU B 1 38 ? 12.844 4.965 0.117 1 98.19 38 LEU B C 1
ATOM 3269 O O . LEU B 1 38 ? 11.859 5.254 -0.571 1 98.19 38 LEU B O 1
ATOM 3273 N N . ASN B 1 39 ? 12.977 3.787 0.618 1 96.06 39 ASN B N 1
ATOM 3274 C CA . ASN B 1 39 ? 12.078 2.697 0.25 1 96.06 39 ASN B CA 1
ATOM 3275 C C . ASN B 1 39 ? 10.648 2.959 0.726 1 96.06 39 ASN B C 1
ATOM 3277 O O . ASN B 1 39 ? 9.695 2.828 -0.047 1 96.06 39 ASN B O 1
ATOM 3281 N N . ASP B 1 40 ? 10.5 3.359 1.946 1 96.94 40 ASP B N 1
ATOM 3282 C CA . ASP B 1 40 ? 9.18 3.684 2.48 1 96.94 40 ASP B CA 1
ATOM 3283 C C . ASP B 1 40 ? 8.578 4.891 1.761 1 96.94 40 ASP B C 1
ATOM 3285 O O . ASP B 1 40 ? 7.371 4.934 1.514 1 96.94 40 ASP B O 1
ATOM 3289 N N . LEU B 1 41 ? 9.422 5.789 1.503 1 98.44 41 LEU B N 1
ATOM 3290 C CA . LEU B 1 41 ? 8.977 6.988 0.802 1 98.44 41 LEU B CA 1
ATOM 3291 C C . LEU B 1 41 ? 8.453 6.641 -0.587 1 98.44 41 LEU B C 1
ATOM 3293 O O . LEU B 1 41 ? 7.441 7.191 -1.025 1 98.44 41 LEU B O 1
ATOM 3297 N N . ARG B 1 42 ? 9.102 5.785 -1.31 1 98.19 42 ARG B N 1
ATOM 3298 C CA . ARG B 1 42 ? 8.688 5.441 -2.668 1 98.19 42 ARG B CA 1
ATOM 3299 C C . ARG B 1 42 ? 7.312 4.785 -2.676 1 98.19 42 ARG B C 1
ATOM 3301 O O . ARG B 1 42 ? 6.523 5 -3.598 1 98.19 42 ARG B O 1
ATOM 3308 N N . GLU B 1 43 ? 7.059 4.016 -1.689 1 97.38 43 GLU B N 1
ATOM 3309 C CA . GLU B 1 43 ? 5.715 3.457 -1.577 1 97.38 43 GLU B CA 1
ATOM 3310 C C . GLU B 1 43 ? 4.672 4.555 -1.403 1 97.38 43 GLU B C 1
ATOM 3312 O O . GLU B 1 43 ? 3.625 4.531 -2.053 1 97.38 43 GLU B O 1
ATOM 3317 N N . THR B 1 44 ? 4.988 5.488 -0.533 1 98.31 44 THR B N 1
ATOM 3318 C CA . THR B 1 44 ? 4.098 6.617 -0.297 1 98.31 44 THR B CA 1
ATOM 3319 C C . THR B 1 44 ? 3.91 7.434 -1.572 1 98.31 44 THR B C 1
ATOM 3321 O O . THR B 1 44 ? 2.785 7.789 -1.931 1 98.31 44 THR B O 1
ATOM 3324 N N . MET B 1 45 ? 4.996 7.715 -2.238 1 98.44 45 MET B N 1
ATOM 3325 C CA . MET B 1 45 ? 4.949 8.5 -3.469 1 98.44 45 MET B CA 1
ATOM 3326 C C . MET B 1 45 ? 4.086 7.809 -4.52 1 98.44 45 MET B C 1
ATOM 3328 O O . MET B 1 45 ? 3.303 8.461 -5.211 1 98.44 45 MET B O 1
ATOM 3332 N N . GLN B 1 46 ? 4.266 6.52 -4.617 1 98.19 46 GLN B N 1
ATOM 3333 C CA . GLN B 1 46 ? 3.48 5.793 -5.609 1 98.19 46 GLN B CA 1
ATOM 3334 C C . GLN B 1 46 ? 1.985 5.918 -5.328 1 98.19 46 GLN B C 1
ATOM 3336 O O . GLN B 1 46 ? 1.19 6.133 -6.246 1 98.19 46 GLN B O 1
ATOM 3341 N N . MET B 1 47 ? 1.605 5.809 -4.102 1 97.69 47 MET B N 1
ATOM 3342 C CA . MET B 1 47 ? 0.199 5.953 -3.74 1 97.69 47 MET B CA 1
ATOM 3343 C C . MET B 1 47 ? -0.299 7.363 -4.047 1 97.69 47 MET B C 1
ATOM 3345 O O . MET B 1 47 ? -1.404 7.535 -4.562 1 97.69 47 MET B O 1
ATOM 3349 N N . LEU B 1 48 ? 0.521 8.312 -3.717 1 98.12 48 LEU B N 1
ATOM 3350 C CA . LEU B 1 48 ? 0.143 9.695 -3.959 1 98.12 48 LEU B CA 1
ATOM 3351 C C . LEU B 1 48 ? -0.014 9.969 -5.453 1 98.12 48 LEU B C 1
ATOM 3353 O O . LEU B 1 48 ? -0.952 10.648 -5.867 1 98.12 48 LEU B O 1
ATOM 3357 N N . GLU B 1 49 ? 0.937 9.453 -6.254 1 97.5 49 GLU B N 1
ATOM 3358 C CA . GLU B 1 49 ? 0.828 9.547 -7.707 1 97.5 49 GLU B CA 1
ATOM 3359 C C . GLU B 1 49 ? -0.458 8.891 -8.211 1 97.5 49 GLU B C 1
ATOM 3361 O O . GLU B 1 49 ? -1.182 9.469 -9.016 1 97.5 49 GLU B O 1
ATOM 3366 N N . ASP B 1 50 ? -0.765 7.777 -7.645 1 97.44 50 ASP B N 1
ATOM 3367 C CA . ASP B 1 50 ? -1.927 7.008 -8.086 1 97.44 50 ASP B CA 1
ATOM 3368 C C . ASP B 1 50 ? -3.227 7.727 -7.727 1 97.44 50 ASP B C 1
ATOM 3370 O O . ASP B 1 50 ? -4.152 7.781 -8.539 1 97.44 50 ASP B O 1
ATOM 3374 N N . ARG B 1 51 ? -3.252 8.25 -6.5 1 97.44 51 ARG B N 1
ATOM 3375 C CA . ARG B 1 51 ? -4.48 8.852 -5.988 1 97.44 51 ARG B CA 1
ATOM 3376 C C . ARG B 1 51 ? -4.711 10.227 -6.598 1 97.44 51 ARG B C 1
ATOM 3378 O O . ARG B 1 51 ? -5.852 10.656 -6.762 1 97.44 51 ARG B O 1
ATOM 3385 N N . PHE B 1 52 ? -3.635 10.898 -6.98 1 96.38 52 PHE B N 1
ATOM 3386 C CA . PHE B 1 52 ? -3.805 12.32 -7.258 1 96.38 52 PHE B CA 1
ATOM 3387 C C . PHE B 1 52 ? -2.828 12.781 -8.328 1 96.38 52 PHE B C 1
ATOM 3389 O O . PHE B 1 52 ? -3.24 13.203 -9.414 1 96.38 52 PHE B O 1
ATOM 3396 N N . ASN B 1 53 ? -1.497 12.641 -8.203 1 97.25 53 ASN B N 1
ATOM 3397 C CA . ASN B 1 53 ? -0.541 13.57 -8.789 1 97.25 53 ASN B CA 1
ATOM 3398 C C . ASN B 1 53 ? -0.195 13.18 -10.227 1 97.25 53 ASN B C 1
ATOM 3400 O O . ASN B 1 53 ? 0.359 13.984 -10.977 1 97.25 53 ASN B O 1
ATOM 3404 N N . LYS B 1 54 ? -0.513 11.961 -10.57 1 94.12 54 LYS B N 1
ATOM 3405 C CA . LYS B 1 54 ? -0.299 11.602 -11.969 1 94.12 54 LYS B CA 1
ATOM 3406 C C . LYS B 1 54 ? -1.134 12.477 -12.898 1 94.12 54 LYS B C 1
ATOM 3408 O O . LYS B 1 54 ? -0.787 12.664 -14.07 1 94.12 54 LYS B O 1
ATOM 3413 N N . LYS B 1 55 ? -2.148 13.055 -12.359 1 91.5 55 LYS B N 1
ATOM 3414 C CA . LYS B 1 55 ? -3.068 13.883 -13.141 1 91.5 55 LYS B CA 1
ATOM 3415 C C . LYS B 1 55 ? -2.59 15.328 -13.195 1 91.5 55 LYS B C 1
ATOM 3417 O O . LYS B 1 55 ? -2.889 16.047 -14.148 1 91.5 55 LYS B O 1
ATOM 3422 N N . TYR B 1 56 ? -1.825 15.766 -12.211 1 94.25 56 TYR B N 1
ATOM 3423 C CA . TYR B 1 56 ? -1.598 17.203 -12.086 1 94.25 56 TYR B CA 1
ATOM 3424 C C . TYR B 1 56 ? -0.11 17.531 -12.141 1 94.25 56 TYR B C 1
ATOM 3426 O O . TYR B 1 56 ? 0.273 18.672 -12.391 1 94.25 56 TYR B O 1
ATOM 3434 N N . HIS B 1 57 ? 0.778 16.625 -11.789 1 95.44 57 HIS B N 1
ATOM 3435 C CA . HIS B 1 57 ? 2.223 16.703 -11.961 1 95.44 57 HIS B CA 1
ATOM 3436 C C . HIS B 1 57 ? 2.812 17.812 -11.102 1 95.44 57 HIS B C 1
ATOM 3438 O O . HIS B 1 57 ? 3.666 18.578 -11.555 1 95.44 57 HIS B O 1
ATOM 3444 N N . TYR B 1 58 ? 2.289 17.984 -9.922 1 97.06 58 TYR B N 1
ATOM 3445 C CA . TYR B 1 58 ? 2.885 18.938 -8.992 1 97.06 58 TYR B CA 1
ATOM 3446 C C . TYR B 1 58 ? 4.289 18.5 -8.586 1 97.06 58 TYR B C 1
ATOM 3448 O O . TYR B 1 58 ? 4.578 17.297 -8.523 1 97.06 58 TYR B O 1
ATOM 3456 N N . PRO B 1 59 ? 5.129 19.422 -8.25 1 97 59 PRO B N 1
ATOM 3457 C CA . PRO B 1 59 ? 6.508 19.094 -7.883 1 97 59 PRO B CA 1
ATOM 3458 C C . PRO B 1 59 ? 6.637 18.594 -6.449 1 97 59 PRO B C 1
ATOM 3460 O O . PRO B 1 59 ? 5.766 18.844 -5.617 1 97 59 PRO B O 1
ATOM 3463 N N . TYR B 1 60 ? 7.75 17.875 -6.254 1 98.19 60 TYR B N 1
ATOM 3464 C CA . TYR B 1 60 ? 8.195 17.453 -4.934 1 98.19 60 TYR B CA 1
ATOM 3465 C C . TYR B 1 60 ? 9.414 18.25 -4.488 1 98.19 60 TYR B C 1
ATOM 3467 O O . TYR B 1 60 ? 10.383 18.375 -5.242 1 98.19 60 TYR B O 1
ATOM 3475 N N . VAL B 1 61 ? 9.344 18.781 -3.291 1 98.56 61 VAL B N 1
ATOM 3476 C CA . VAL B 1 61 ? 10.508 19.391 -2.658 1 98.56 61 VAL B CA 1
ATOM 3477 C C . VAL B 1 61 ? 10.984 18.5 -1.506 1 98.56 61 VAL B C 1
ATOM 3479 O O . VAL B 1 61 ? 10.328 18.422 -0.47 1 98.56 61 VAL B O 1
ATOM 3482 N N . PHE B 1 62 ? 12.148 17.922 -1.729 1 98.69 62 PHE B N 1
ATOM 3483 C CA . PHE B 1 62 ? 12.766 17.094 -0.69 1 98.69 62 PHE B CA 1
ATOM 3484 C C . PHE B 1 62 ? 13.789 17.906 0.101 1 98.69 62 PHE B C 1
ATOM 3486 O O . PHE B 1 62 ? 14.695 18.5 -0.479 1 98.69 62 PHE B O 1
ATOM 3493 N N . LEU B 1 63 ? 13.648 17.906 1.365 1 98.69 63 LEU B N 1
ATOM 3494 C CA . LEU B 1 63 ? 14.586 18.578 2.256 1 98.69 63 LEU B CA 1
ATOM 3495 C C . LEU B 1 63 ? 15.242 17.594 3.207 1 98.69 63 LEU B C 1
ATOM 3497 O O . LEU B 1 63 ? 14.602 16.641 3.656 1 98.69 63 LEU B O 1
ATOM 3501 N N . ASN B 1 64 ? 16.484 17.766 3.525 1 98.19 64 ASN B N 1
ATOM 3502 C CA . ASN B 1 64 ? 17.312 16.891 4.359 1 98.19 64 ASN B CA 1
ATOM 3503 C C . ASN B 1 64 ? 18.359 17.672 5.129 1 98.19 64 ASN B C 1
ATOM 3505 O O . ASN B 1 64 ? 18.891 18.672 4.633 1 98.19 64 ASN B O 1
ATOM 3509 N N . ASN B 1 65 ? 18.609 17.234 6.355 1 96.94 65 ASN B N 1
ATOM 3510 C CA . ASN B 1 65 ? 19.688 17.875 7.098 1 96.94 65 ASN B CA 1
ATOM 3511 C C . ASN B 1 65 ? 21.047 17.391 6.633 1 96.94 65 ASN B C 1
ATOM 3513 O O . ASN B 1 65 ? 22.078 17.938 7.027 1 96.94 65 ASN B O 1
ATOM 3517 N N . GLU B 1 66 ? 21.094 16.375 5.824 1 96.88 66 GLU B N 1
ATOM 3518 C CA . GLU B 1 66 ? 22.281 15.852 5.176 1 96.88 66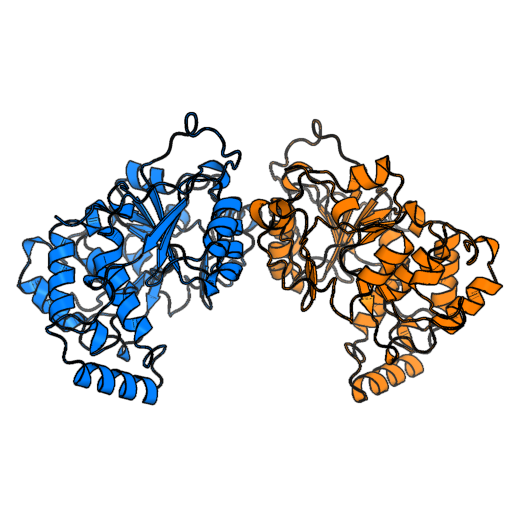 GLU B CA 1
ATOM 3519 C C . GLU B 1 66 ? 22.156 15.883 3.658 1 96.88 66 GLU B C 1
ATOM 3521 O O . GLU B 1 66 ? 21.047 15.992 3.131 1 96.88 66 GLU B O 1
ATOM 3526 N N . PRO B 1 67 ? 23.312 15.797 2.969 1 97.19 67 PRO B N 1
ATOM 3527 C CA . PRO B 1 67 ? 23.203 15.742 1.509 1 97.19 67 PRO B CA 1
ATOM 3528 C C . PRO B 1 67 ? 22.484 14.492 1.019 1 97.19 67 PRO B C 1
ATOM 3530 O O . PRO B 1 67 ? 22.656 13.406 1.58 1 97.19 67 PRO B O 1
ATOM 3533 N N . PHE B 1 68 ? 21.734 14.633 -0.032 1 97.69 68 PHE B N 1
ATOM 3534 C CA . PHE B 1 68 ? 21.078 13.492 -0.667 1 97.69 68 PHE B CA 1
ATOM 3535 C C . PHE B 1 68 ? 22.078 12.695 -1.505 1 97.69 68 PHE B C 1
ATOM 3537 O O . PHE B 1 68 ? 22.938 13.273 -2.176 1 97.69 68 PHE B O 1
ATOM 3544 N N . ASP B 1 69 ? 21.953 11.414 -1.447 1 96.25 69 ASP B N 1
ATOM 3545 C CA . ASP B 1 69 ? 22.828 10.625 -2.312 1 96.25 69 ASP B CA 1
ATOM 3546 C C . ASP B 1 69 ? 22.188 10.422 -3.689 1 96.25 69 ASP B C 1
ATOM 3548 O O . ASP B 1 69 ? 21.047 10.828 -3.918 1 96.25 69 ASP B O 1
ATOM 3552 N N . ASP B 1 70 ? 22.922 9.922 -4.641 1 96.19 70 ASP B N 1
ATOM 3553 C CA . ASP B 1 70 ? 22.5 9.789 -6.027 1 96.19 70 ASP B CA 1
ATOM 3554 C C . ASP B 1 70 ? 21.328 8.82 -6.152 1 96.19 70 ASP B C 1
ATOM 3556 O O . ASP B 1 70 ? 20.406 9.055 -6.926 1 96.19 70 ASP B O 1
ATOM 3560 N N . LYS B 1 71 ? 21.359 7.797 -5.41 1 95.56 71 LYS B N 1
ATOM 3561 C CA . LYS B 1 71 ? 20.281 6.816 -5.469 1 95.56 71 LYS B CA 1
ATOM 3562 C C . LYS B 1 71 ? 18.938 7.438 -5.07 1 95.56 71 LYS B C 1
ATOM 3564 O O . LYS B 1 71 ? 17.938 7.223 -5.738 1 95.56 71 LYS B O 1
ATOM 3569 N N . PHE B 1 72 ? 19.016 8.164 -3.979 1 97.81 72 PHE B N 1
ATOM 3570 C CA . PHE B 1 72 ? 17.797 8.82 -3.51 1 97.81 72 PHE B CA 1
ATOM 3571 C C . PHE B 1 72 ? 17.203 9.711 -4.598 1 97.81 72 PHE B C 1
ATOM 3573 O O . PHE B 1 72 ? 16.016 9.617 -4.902 1 97.81 72 PHE B O 1
ATOM 3580 N N . ARG B 1 73 ? 18.016 10.547 -5.184 1 97.12 73 ARG B N 1
ATOM 3581 C CA . ARG B 1 73 ? 17.562 11.492 -6.203 1 97.12 73 ARG B CA 1
ATOM 3582 C C . ARG B 1 73 ? 17.031 10.766 -7.43 1 97.12 73 ARG B C 1
ATOM 3584 O O . ARG B 1 73 ? 15.953 11.094 -7.938 1 97.12 73 ARG B O 1
ATOM 3591 N N . GLU B 1 74 ? 17.719 9.766 -7.867 1 95.44 74 GLU B N 1
ATOM 3592 C CA . GLU B 1 74 ? 17.328 9.023 -9.062 1 95.44 74 GLU B CA 1
ATOM 3593 C C . GLU B 1 74 ? 15.992 8.312 -8.867 1 95.44 74 GLU B C 1
ATOM 3595 O O . GLU B 1 74 ? 15.094 8.43 -9.703 1 95.44 74 GLU B O 1
ATOM 3600 N N . TYR B 1 75 ? 15.844 7.66 -7.75 1 96.62 75 TYR B N 1
ATOM 3601 C CA . TYR B 1 75 ? 14.68 6.812 -7.523 1 96.62 75 TYR B CA 1
ATOM 3602 C C . TYR B 1 75 ? 13.445 7.648 -7.215 1 96.62 75 TYR B C 1
ATOM 3604 O O . TYR B 1 75 ? 12.328 7.273 -7.57 1 96.62 75 TYR B O 1
ATOM 3612 N N . THR B 1 76 ? 13.625 8.75 -6.543 1 98 76 THR B N 1
ATOM 3613 C CA . THR B 1 76 ? 12.469 9.602 -6.281 1 98 76 THR B CA 1
ATOM 3614 C C . THR B 1 76 ? 12.062 10.367 -7.539 1 98 76 THR B C 1
ATOM 3616 O O . THR B 1 76 ? 10.875 10.484 -7.84 1 98 76 THR B O 1
ATOM 3619 N N . THR B 1 77 ? 13.023 10.844 -8.289 1 97.12 77 THR B N 1
ATOM 3620 C CA . THR B 1 77 ? 12.711 11.523 -9.539 1 97.12 77 THR B CA 1
ATOM 3621 C C . THR B 1 77 ? 12.078 10.562 -10.539 1 97.12 77 THR B C 1
ATOM 3623 O O . THR B 1 77 ? 11.133 10.93 -11.242 1 97.12 77 THR B O 1
ATOM 3626 N N . GLY B 1 78 ? 12.609 9.383 -10.586 1 94.88 78 GLY B N 1
ATOM 3627 C CA . GLY B 1 78 ? 12.102 8.391 -11.516 1 94.88 78 GLY B CA 1
ATOM 3628 C C . GLY B 1 78 ? 10.633 8.078 -11.32 1 94.88 78 GLY B C 1
ATOM 3629 O O . GLY B 1 78 ? 9.906 7.824 -12.289 1 94.88 78 GLY B O 1
ATOM 3630 N N . LEU B 1 79 ? 10.18 8.125 -10.117 1 95.81 79 LEU B N 1
ATOM 3631 C CA . LEU B 1 79 ? 8.812 7.758 -9.789 1 95.81 79 LEU B CA 1
ATOM 3632 C C . LEU B 1 79 ? 7.887 8.969 -9.875 1 95.81 79 LEU B C 1
ATOM 3634 O O . LEU B 1 79 ? 6.664 8.82 -9.93 1 95.81 79 LEU B O 1
ATOM 3638 N N . SER B 1 80 ? 8.438 10.188 -9.844 1 96.06 80 SER B N 1
ATOM 3639 C CA . SER B 1 80 ? 7.656 11.414 -9.797 1 96.06 80 SER B CA 1
ATOM 3640 C C . SER B 1 80 ? 7.148 11.805 -11.18 1 96.06 80 SER B C 1
ATOM 3642 O O . SER B 1 80 ? 7.895 11.734 -12.156 1 96.06 80 SER B O 1
ATOM 3644 N N . SER B 1 81 ? 5.863 12.188 -11.227 1 94.5 81 SER B N 1
ATOM 3645 C CA . SER B 1 81 ? 5.34 12.75 -12.469 1 94.5 81 SER B CA 1
ATOM 3646 C C . SER B 1 81 ? 5.684 14.227 -12.594 1 94.5 81 SER B C 1
ATOM 3648 O O . SER B 1 81 ? 5.656 14.781 -13.695 1 94.5 81 SER B O 1
ATOM 3650 N N . GLY B 1 82 ? 5.965 14.938 -11.484 1 94.31 82 GLY B N 1
ATOM 3651 C CA . GLY B 1 82 ? 6.352 16.344 -11.461 1 94.31 82 GLY B CA 1
ATOM 3652 C C . GLY B 1 82 ? 7.836 16.547 -11.234 1 94.31 82 GLY B C 1
ATOM 3653 O O . GLY B 1 82 ? 8.57 15.578 -11 1 94.31 82 GLY B O 1
ATOM 3654 N N . LYS B 1 83 ? 8.242 17.766 -11.273 1 93.69 83 LYS B N 1
ATOM 3655 C CA . LYS B 1 83 ? 9.633 18.109 -11 1 93.69 83 LYS B CA 1
ATOM 3656 C C . LYS B 1 83 ? 10.016 17.766 -9.562 1 93.69 83 LYS B C 1
ATOM 3658 O O . LYS B 1 83 ? 9.156 17.734 -8.68 1 93.69 83 LYS B O 1
ATOM 3663 N N . THR B 1 84 ? 11.281 17.5 -9.398 1 97.25 84 THR B N 1
ATOM 3664 C CA . THR B 1 84 ? 11.781 17.219 -8.055 1 97.25 84 THR B CA 1
ATOM 3665 C C . THR B 1 84 ? 12.906 18.188 -7.688 1 97.25 84 THR B C 1
ATOM 3667 O O . THR B 1 84 ? 13.742 18.516 -8.523 1 97.25 84 THR B O 1
ATOM 3670 N N . TYR B 1 85 ? 12.805 18.688 -6.477 1 97.31 85 TYR B N 1
ATOM 3671 C CA . TYR B 1 85 ? 13.828 19.562 -5.902 1 97.31 85 TYR B CA 1
ATOM 3672 C C . TYR B 1 85 ? 14.445 18.938 -4.664 1 97.31 85 TYR B C 1
ATOM 3674 O O . TYR B 1 85 ? 13.75 18.328 -3.854 1 97.31 85 TYR B O 1
ATOM 3682 N N . TYR B 1 86 ? 15.773 19.109 -4.586 1 98 86 TYR B N 1
ATOM 3683 C CA . TYR B 1 86 ? 16.516 18.562 -3.449 1 98 86 TYR B CA 1
ATOM 3684 C C . TYR B 1 86 ? 17.281 19.656 -2.723 1 98 86 TYR B C 1
ATOM 3686 O O . TYR B 1 86 ? 18.109 20.344 -3.32 1 98 86 TYR B O 1
ATOM 3694 N N . GLY B 1 87 ? 16.922 19.875 -1.455 1 97.94 87 GLY B N 1
ATOM 3695 C CA . GLY B 1 87 ? 17.562 20.922 -0.675 1 97.94 87 GLY B CA 1
ATOM 3696 C C . GLY B 1 87 ? 18.141 20.422 0.634 1 97.94 87 GLY B C 1
ATOM 3697 O O . GLY B 1 87 ? 17.562 19.547 1.276 1 97.94 87 GLY B O 1
ATOM 3698 N N . GLN B 1 88 ? 19.219 20.969 1.028 1 97 88 GLN B N 1
ATOM 3699 C CA . GLN B 1 88 ? 19.828 20.719 2.336 1 97 88 GLN B CA 1
ATOM 3700 C C . GLN B 1 88 ? 19.516 21.859 3.305 1 97 88 GLN B C 1
ATOM 3702 O O . GLN B 1 88 ? 19.531 23.031 2.922 1 97 88 GLN B O 1
ATOM 3707 N N . LEU B 1 89 ? 19.281 21.484 4.508 1 97.31 89 LEU B N 1
ATOM 3708 C CA . LEU B 1 89 ? 19 22.5 5.527 1 97.31 89 LEU B CA 1
ATOM 3709 C C . LEU B 1 89 ? 20.281 23.25 5.906 1 97.31 89 LEU B C 1
ATOM 3711 O O . LEU B 1 89 ? 21.359 22.672 5.969 1 97.31 89 LEU B O 1
ATOM 3715 N N . THR B 1 90 ? 20.156 24.531 6.215 1 94.69 90 THR B N 1
ATOM 3716 C CA . THR B 1 90 ? 21.281 25.297 6.75 1 94.69 90 THR B CA 1
ATOM 3717 C C . THR B 1 90 ? 21.469 25 8.234 1 94.69 90 THR B C 1
ATOM 3719 O O . THR B 1 90 ? 20.547 24.516 8.898 1 94.69 90 THR B O 1
ATOM 3722 N N . PRO B 1 91 ? 22.594 25.344 8.719 1 92.12 91 PRO B N 1
ATOM 3723 C CA . PRO B 1 91 ? 22.812 25.125 10.148 1 92.12 91 PRO B CA 1
ATOM 3724 C C . PRO B 1 91 ? 21.812 25.875 11.023 1 92.12 91 PRO B C 1
ATOM 3726 O O . PRO B 1 91 ? 21.375 25.344 12.055 1 92.12 91 PRO B O 1
ATOM 3729 N N . GLU B 1 92 ? 21.406 27.016 10.656 1 92.44 92 GLU B N 1
ATOM 3730 C CA . GLU B 1 92 ? 20.438 27.812 11.406 1 92.44 92 GLU B CA 1
ATOM 3731 C C . GLU B 1 92 ? 19.109 27.078 11.539 1 92.44 92 GLU B C 1
ATOM 3733 O O . GLU B 1 92 ? 18.422 27.203 12.562 1 92.44 92 GLU B O 1
ATOM 3738 N N . MET B 1 93 ? 18.781 26.25 10.602 1 95.56 93 MET B N 1
ATOM 3739 C CA . MET B 1 93 ? 17.484 25.578 10.547 1 95.56 93 MET B CA 1
ATOM 3740 C C . MET B 1 93 ? 17.516 24.297 11.383 1 95.56 93 MET B C 1
ATOM 3742 O O . MET B 1 93 ? 16.453 23.75 11.719 1 95.56 93 MET B O 1
ATOM 3746 N N . TRP B 1 94 ? 18.75 23.859 11.688 1 96.31 94 TRP B N 1
ATOM 3747 C CA . TRP B 1 94 ? 18.859 22.531 12.297 1 96.31 94 TRP B CA 1
ATOM 3748 C C . TRP B 1 94 ? 19.938 22.516 13.375 1 96.31 94 TRP B C 1
ATOM 3750 O O . TRP B 1 94 ? 20.797 21.641 13.375 1 96.31 94 TRP B O 1
ATOM 3760 N N . THR B 1 95 ? 20.047 23.484 14.18 1 94.94 95 THR B N 1
ATOM 3761 C CA . THR B 1 95 ? 20.969 23.547 15.312 1 94.94 95 THR B CA 1
ATOM 3762 C C . THR B 1 95 ? 20.297 24.219 16.516 1 94.94 95 THR B C 1
ATOM 3764 O O . THR B 1 95 ? 19.172 24.734 16.391 1 94.94 95 THR B O 1
ATOM 3767 N N . TYR B 1 96 ? 21.016 24.141 17.641 1 97.25 96 TYR B N 1
ATOM 3768 C CA . TYR B 1 96 ? 20.578 24.875 18.812 1 97.25 96 TYR B CA 1
ATOM 3769 C C . TYR B 1 96 ? 20.781 26.375 18.625 1 97.25 96 TYR B C 1
ATOM 3771 O O . TYR B 1 96 ? 21.891 26.828 18.281 1 97.25 96 TYR B O 1
ATOM 3779 N N . PRO B 1 97 ? 19.719 27.094 18.812 1 96.81 97 PRO B N 1
ATOM 3780 C CA . PRO B 1 97 ? 19.969 28.547 18.875 1 96.81 97 PRO B CA 1
ATOM 3781 C C . PRO B 1 97 ? 20.844 28.938 20.062 1 96.81 97 PRO B C 1
ATOM 3783 O O . PRO B 1 97 ? 20.969 28.172 21.016 1 96.81 97 PRO B O 1
ATOM 3786 N N . ASP B 1 98 ? 21.312 30.172 20.047 1 96.38 98 ASP B N 1
ATOM 3787 C CA . ASP B 1 98 ? 22.297 30.609 21.031 1 96.38 98 ASP B CA 1
ATOM 3788 C C . ASP B 1 98 ? 21.641 30.812 22.406 1 96.38 98 ASP B C 1
ATOM 3790 O O . ASP B 1 98 ? 22.312 30.75 23.422 1 96.38 98 ASP B O 1
ATOM 3794 N N . TRP B 1 99 ? 20.406 30.984 22.438 1 97.69 99 TRP B N 1
ATOM 3795 C CA . TRP B 1 99 ? 19.734 31.281 23.703 1 97.69 99 TRP B CA 1
ATOM 3796 C C . TRP B 1 99 ? 19.297 30 24.406 1 97.69 99 TRP B C 1
ATOM 3798 O O . TRP B 1 99 ? 18.75 30.047 25.5 1 97.69 99 TRP B O 1
ATOM 3808 N N . ILE B 1 100 ? 19.516 28.844 23.828 1 98.31 100 ILE B N 1
ATOM 3809 C CA . ILE B 1 100 ? 19.125 27.578 24.422 1 98.31 100 ILE B CA 1
ATOM 3810 C C . ILE B 1 100 ? 20.266 27.031 25.281 1 98.31 100 ILE B C 1
ATOM 3812 O O . ILE B 1 100 ? 21.406 26.953 24.844 1 98.31 100 ILE B O 1
ATOM 3816 N N . ASP B 1 101 ? 20.016 26.734 26.5 1 98.31 101 ASP B N 1
ATOM 3817 C CA . ASP B 1 101 ? 20.906 25.984 27.375 1 98.31 101 ASP B CA 1
ATOM 3818 C C . ASP B 1 101 ? 20.906 24.5 27.016 1 98.31 101 ASP B C 1
ATOM 3820 O O . ASP B 1 101 ? 19.984 23.781 27.391 1 98.31 101 ASP B O 1
ATOM 3824 N N . GLN B 1 102 ? 21.938 24.078 26.406 1 97.94 102 GLN B N 1
ATOM 3825 C CA . GLN B 1 102 ? 21.969 22.734 25.859 1 97.94 102 GLN B CA 1
ATOM 3826 C C . GLN B 1 102 ? 22.016 21.688 26.969 1 97.94 102 GLN B C 1
ATOM 3828 O O . GLN B 1 102 ? 21.531 20.562 26.797 1 97.94 102 GLN B O 1
ATOM 3833 N N . GLU B 1 103 ? 22.562 22.062 28.094 1 98.19 103 GLU B N 1
ATOM 3834 C CA . GLU B 1 103 ? 22.578 21.125 29.219 1 98.19 103 GLU B CA 1
ATOM 3835 C C . GLU B 1 103 ? 21.172 20.953 29.812 1 98.19 103 GLU B C 1
ATOM 3837 O O . GLU B 1 103 ? 20.75 19.844 30.125 1 98.19 103 GLU B O 1
ATOM 3842 N N . LYS B 1 104 ? 20.531 22.078 29.969 1 98.19 104 LYS B N 1
ATOM 3843 C CA . LYS B 1 104 ? 19.141 22 30.422 1 98.19 104 LYS B CA 1
ATOM 3844 C C . LYS B 1 104 ? 18.297 21.188 29.453 1 98.19 104 LYS B C 1
ATOM 3846 O O . LYS B 1 104 ? 17.469 20.375 29.875 1 98.19 104 LYS B O 1
ATOM 3851 N N . ALA B 1 105 ? 18.5 21.359 28.203 1 98.44 105 ALA B N 1
ATOM 3852 C CA . ALA B 1 105 ? 17.781 20.625 27.172 1 98.44 105 ALA B CA 1
ATOM 3853 C C . ALA B 1 105 ? 18.078 19.125 27.281 1 98.44 105 ALA B C 1
ATOM 3855 O O . ALA B 1 105 ? 17.156 18.297 27.219 1 98.44 105 ALA B O 1
ATOM 3856 N N . ARG B 1 106 ? 19.312 18.766 27.406 1 98.25 106 ARG B N 1
ATOM 3857 C CA . ARG B 1 106 ? 19.719 17.375 27.516 1 98.25 106 ARG B CA 1
ATOM 3858 C C . ARG B 1 106 ? 19.062 16.703 28.719 1 98.25 106 ARG B C 1
ATOM 3860 O O . ARG B 1 106 ? 18.516 15.609 28.594 1 98.25 106 ARG B O 1
ATOM 3867 N N . LEU B 1 107 ? 19.109 17.391 29.828 1 98.25 107 LEU B N 1
ATOM 3868 C CA . LEU B 1 107 ? 18.547 16.844 31.062 1 98.25 107 LEU B CA 1
ATOM 3869 C C . LEU B 1 107 ? 17.031 16.641 30.922 1 98.25 107 LEU B C 1
ATOM 3871 O O . LEU B 1 107 ? 16.484 15.672 31.438 1 98.25 107 LEU B O 1
ATOM 3875 N N . SER B 1 108 ? 16.422 17.547 30.281 1 97.81 108 SER B N 1
ATOM 3876 C CA . SER B 1 108 ? 14.984 17.422 30.047 1 97.81 108 SER B CA 1
ATOM 3877 C C . SER B 1 108 ? 14.672 16.219 29.172 1 97.81 108 SER B C 1
ATOM 3879 O O . SER B 1 108 ? 13.727 15.469 29.453 1 97.81 108 SER B O 1
ATOM 3881 N N . ARG B 1 109 ? 15.445 15.961 28.156 1 98.06 109 ARG B N 1
ATOM 3882 C CA . ARG B 1 109 ? 15.25 14.797 27.297 1 98.06 109 ARG B CA 1
ATOM 3883 C C . ARG B 1 109 ? 15.414 13.508 28.078 1 98.06 109 ARG B C 1
ATOM 3885 O O . ARG B 1 109 ? 14.625 12.57 27.922 1 98.06 109 ARG B O 1
ATOM 3892 N N . GLU B 1 110 ? 16.375 13.508 28.906 1 98.12 110 GLU B N 1
ATOM 3893 C CA . GLU B 1 110 ? 16.625 12.32 29.719 1 98.12 110 GLU B CA 1
ATOM 3894 C C . GLU B 1 110 ? 15.453 12.047 30.672 1 98.12 110 GLU B C 1
ATOM 3896 O O . GLU B 1 110 ? 15.031 10.898 30.812 1 98.12 110 GLU B O 1
ATOM 3901 N N . LYS B 1 111 ? 15.008 13.062 31.266 1 97.81 111 LYS B N 1
ATOM 3902 C CA . LYS B 1 111 ? 13.875 12.938 32.188 1 97.81 111 LYS B CA 1
ATOM 3903 C C . LYS B 1 111 ? 12.633 12.438 31.438 1 97.81 111 LYS B C 1
ATOM 3905 O O . LYS B 1 111 ? 11.969 11.508 31.891 1 97.81 111 LYS B O 1
ATOM 3910 N N . MET B 1 112 ? 12.328 12.977 30.328 1 97.75 112 MET B N 1
ATOM 3911 C CA . MET B 1 112 ? 11.148 12.594 29.547 1 97.75 112 MET B CA 1
ATOM 3912 C C . MET B 1 112 ? 11.281 11.156 29.047 1 97.75 112 MET B C 1
ATOM 3914 O O . MET B 1 112 ? 10.289 10.422 29 1 97.75 112 MET B O 1
ATOM 3918 N N . ASN B 1 113 ? 12.477 10.844 28.656 1 97.38 113 ASN B N 1
ATOM 3919 C CA . ASN B 1 113 ? 12.727 9.461 28.266 1 97.38 113 ASN B CA 1
ATOM 3920 C C . ASN B 1 113 ? 12.438 8.5 29.422 1 97.38 113 ASN B C 1
ATOM 3922 O O . ASN B 1 113 ? 11.781 7.473 29.219 1 97.38 113 ASN B O 1
ATOM 3926 N N . ALA B 1 114 ? 12.922 8.82 30.578 1 97.56 114 ALA B N 1
ATOM 3927 C CA . ALA B 1 114 ? 12.734 7.996 31.766 1 97.56 114 ALA B CA 1
ATOM 3928 C C . ALA B 1 114 ? 11.258 7.879 32.125 1 97.56 114 ALA B C 1
ATOM 3930 O O . ALA B 1 114 ? 10.82 6.84 32.625 1 97.56 114 ALA B O 1
ATOM 3931 N N . GLU B 1 115 ? 10.516 8.867 31.828 1 96.69 115 GLU B N 1
ATOM 3932 C CA . GLU B 1 115 ? 9.094 8.898 32.156 1 96.69 115 GLU B CA 1
ATOM 3933 C C . GLU B 1 115 ? 8.258 8.258 31.047 1 96.69 115 GLU B C 1
ATOM 3935 O O . GLU B 1 115 ? 7.027 8.211 31.156 1 96.69 115 GLU B O 1
ATOM 3940 N N . GLY B 1 116 ? 8.852 7.891 29.938 1 94.88 116 GLY B N 1
ATOM 3941 C CA . GLY B 1 116 ? 8.164 7.164 28.891 1 94.88 116 GLY B CA 1
ATOM 3942 C C . GLY B 1 116 ? 7.43 8.07 27.922 1 94.88 116 GLY B C 1
ATOM 3943 O O . GLY B 1 116 ? 6.492 7.637 27.25 1 94.88 116 GLY B O 1
ATOM 3944 N N . VAL B 1 117 ? 7.805 9.297 27.891 1 93.25 117 VAL B N 1
ATOM 3945 C CA . VAL B 1 117 ? 7.199 10.219 26.938 1 93.25 117 VAL B CA 1
ATOM 3946 C C . VAL B 1 117 ? 7.59 9.82 25.516 1 93.25 117 VAL B C 1
ATOM 3948 O O . VAL B 1 117 ? 8.766 9.594 25.234 1 93.25 117 VAL B O 1
ATOM 3951 N N . ILE B 1 118 ? 6.566 9.688 24.641 1 90.75 118 ILE B N 1
ATOM 3952 C CA . ILE B 1 118 ? 6.809 9.281 23.25 1 90.75 118 ILE B CA 1
ATOM 3953 C C . ILE B 1 118 ? 7.82 10.227 22.609 1 90.75 118 ILE B C 1
ATOM 3955 O O . ILE B 1 118 ? 7.648 11.445 22.641 1 90.75 118 ILE B O 1
ATOM 3959 N N . TYR B 1 119 ? 8.891 9.719 22.047 1 92 119 TYR B N 1
ATOM 3960 C CA . TYR B 1 119 ? 9.992 10.43 21.406 1 92 119 TYR B CA 1
ATOM 3961 C C . TYR B 1 119 ? 10.672 11.375 22.391 1 92 119 TYR B C 1
ATOM 3963 O O . TYR B 1 119 ? 11.352 12.32 22 1 92 119 TYR B O 1
ATOM 3971 N N . GLY B 1 120 ? 10.508 11.188 23.625 1 94.88 120 GLY B N 1
ATOM 3972 C CA . GLY B 1 120 ? 11 12.086 24.656 1 94.88 120 GLY B CA 1
ATOM 3973 C C . GLY B 1 120 ? 12.516 12.188 24.688 1 94.88 120 GLY B C 1
ATOM 3974 O O . GLY B 1 120 ? 13.062 13.234 25.047 1 94.88 120 GLY B O 1
ATOM 3975 N N . GLY B 1 121 ? 13.18 11.141 24.312 1 96.06 121 GLY B N 1
ATOM 3976 C CA . GLY B 1 121 ? 14.633 11.125 24.391 1 96.06 121 GLY B CA 1
ATOM 3977 C C . GLY B 1 121 ? 15.297 11.492 23.078 1 96.06 121 GLY B C 1
ATOM 3978 O O . GLY B 1 121 ? 16.531 11.578 23 1 96.06 121 GLY B O 1
ATOM 3979 N N . LEU B 1 122 ? 14.57 11.844 22.078 1 96.38 122 LEU B N 1
ATOM 3980 C CA . LEU B 1 122 ? 15.125 11.984 20.734 1 96.38 122 LEU B CA 1
ATOM 3981 C C . LEU B 1 122 ? 15.43 13.445 20.422 1 96.38 122 LEU B C 1
ATOM 3983 O O . LEU B 1 122 ? 14.516 14.234 20.156 1 96.38 122 LEU B O 1
ATOM 3987 N N . GLU B 1 123 ? 16.672 13.773 20.391 1 97.38 123 GLU B N 1
ATOM 3988 C CA . GLU B 1 123 ? 17.109 15.133 20.078 1 97.38 123 GLU B CA 1
ATOM 3989 C C . GLU B 1 123 ? 16.703 15.531 18.656 1 97.38 123 GLU B C 1
ATOM 3991 O O . GLU B 1 123 ? 16.266 16.672 18.438 1 97.38 123 GLU B O 1
ATOM 3996 N N . SER B 1 124 ? 16.859 14.594 17.734 1 96.12 124 SER B N 1
ATOM 3997 C CA . SER B 1 124 ? 16.531 14.883 16.344 1 96.12 124 SER B CA 1
ATOM 3998 C C . SER B 1 124 ? 15.055 15.266 16.188 1 96.12 124 SER B C 1
ATOM 4000 O O . SER B 1 124 ? 14.703 16.062 15.328 1 96.12 124 SER B O 1
ATOM 4002 N N . TYR B 1 125 ? 14.312 14.656 17.031 1 97.19 125 TYR B N 1
ATOM 4003 C CA . TYR B 1 125 ? 12.883 14.961 17 1 97.19 125 TYR B CA 1
ATOM 4004 C C . TYR B 1 125 ? 12.633 16.406 17.391 1 97.19 125 TYR B C 1
ATOM 4006 O O . TYR B 1 125 ? 11.742 17.062 16.828 1 97.19 125 TYR B O 1
ATOM 4014 N N . ARG B 1 126 ? 13.391 17 18.359 1 98 126 ARG B N 1
ATOM 4015 C CA . ARG B 1 126 ? 13.258 18.391 18.75 1 98 126 ARG B CA 1
ATOM 4016 C C . ARG B 1 126 ? 13.602 19.328 17.578 1 98 126 ARG B C 1
ATOM 4018 O O . ARG B 1 126 ? 12.891 20.297 17.328 1 98 126 ARG B O 1
ATOM 4025 N N . HIS B 1 127 ? 14.664 18.969 16.906 1 97.94 127 HIS B N 1
ATOM 4026 C CA . HIS B 1 127 ? 15.062 19.75 15.75 1 97.94 127 HIS B CA 1
ATOM 4027 C C . HIS B 1 127 ? 13.992 19.719 14.664 1 97.94 127 HIS B C 1
ATOM 4029 O O . HIS B 1 127 ? 13.695 20.75 14.047 1 97.94 127 HIS B O 1
ATOM 4035 N N . MET B 1 128 ? 13.469 18.562 14.461 1 98.06 128 MET B N 1
ATOM 4036 C CA . MET B 1 128 ? 12.43 18.406 13.445 1 98.06 128 MET B CA 1
ATOM 4037 C C . MET B 1 128 ? 11.219 19.281 13.766 1 98.06 128 MET B C 1
ATOM 4039 O O . MET B 1 128 ? 10.711 20 12.898 1 98.06 128 MET B O 1
ATOM 4043 N N . CYS B 1 129 ? 10.766 19.266 15 1 98.44 129 CYS B N 1
ATOM 4044 C CA . CYS B 1 129 ? 9.602 20.031 15.414 1 98.44 129 CYS B CA 1
ATOM 4045 C C . CYS B 1 129 ? 9.836 21.531 15.242 1 98.44 129 CYS B C 1
ATOM 4047 O O . CYS B 1 129 ? 8.969 22.25 14.758 1 98.44 129 CYS B O 1
ATOM 4049 N N . ARG B 1 130 ? 10.977 22 15.617 1 98.62 130 ARG B N 1
ATOM 4050 C CA . ARG B 1 130 ? 11.328 23.391 15.445 1 98.62 130 ARG B CA 1
ATOM 4051 C C . ARG B 1 130 ? 11.391 23.766 13.969 1 98.62 130 ARG B C 1
ATOM 4053 O O . ARG B 1 130 ? 10.859 24.812 13.562 1 98.62 130 ARG B O 1
ATOM 4060 N N . PHE B 1 131 ? 12 22.891 13.203 1 98.69 131 PHE B N 1
ATOM 4061 C CA . PHE B 1 131 ? 12.133 23.125 11.773 1 98.69 131 PHE B CA 1
ATOM 4062 C C . PHE B 1 131 ? 10.758 23.219 11.109 1 98.69 131 PHE B C 1
ATOM 4064 O O . PHE B 1 131 ? 10.484 24.156 10.367 1 98.69 131 PHE B O 1
ATOM 4071 N N . GLN B 1 132 ? 9.867 22.25 11.398 1 98.69 132 GLN B N 1
ATOM 4072 C CA . GLN B 1 132 ? 8.539 22.203 10.812 1 98.69 132 GLN B CA 1
ATOM 4073 C C . GLN B 1 132 ? 7.695 23.406 11.25 1 98.69 132 GLN B C 1
ATOM 4075 O O . GLN B 1 132 ? 6.805 23.844 10.523 1 98.69 132 GLN B O 1
ATOM 4080 N N . SER B 1 133 ? 8.047 23.953 12.391 1 98.75 133 SER B N 1
ATOM 4081 C CA . SER B 1 133 ? 7.254 25.062 12.938 1 98.75 133 SER B CA 1
ATOM 4082 C C . SER B 1 133 ? 7.73 26.406 12.406 1 98.75 133 SER B C 1
ATOM 4084 O O . SER B 1 133 ? 6.945 27.344 12.297 1 98.75 133 SER B O 1
ATOM 4086 N N . GLY B 1 134 ? 9.031 26.438 12.008 1 98.5 134 GLY B N 1
ATOM 4087 C CA . GLY B 1 134 ? 9.492 27.797 11.812 1 98.5 134 GLY B CA 1
ATOM 4088 C C . GLY B 1 134 ? 10.336 27.969 10.562 1 98.5 134 GLY B C 1
ATOM 4089 O O . GLY B 1 134 ? 10.641 29.078 10.156 1 98.5 134 GLY B O 1
ATOM 4090 N N . PHE B 1 135 ? 10.688 26.875 9.891 1 98.38 135 PHE B N 1
ATOM 4091 C CA . PHE B 1 135 ? 11.797 27.094 8.969 1 98.38 135 PHE B CA 1
ATOM 4092 C C . PHE B 1 135 ? 11.477 26.531 7.59 1 98.38 135 PHE B C 1
ATOM 4094 O O . PHE B 1 135 ? 11.961 27.031 6.574 1 98.38 135 PHE B O 1
ATOM 4101 N N . PHE B 1 136 ? 10.703 25.406 7.477 1 98.38 136 PHE B N 1
ATOM 4102 C CA . PHE B 1 136 ? 10.578 24.766 6.176 1 98.38 136 PHE B CA 1
ATOM 4103 C C . PHE B 1 136 ? 10.031 25.734 5.137 1 98.38 136 PHE B C 1
ATOM 4105 O O . PHE B 1 136 ? 10.469 25.734 3.984 1 98.38 136 PHE B O 1
ATOM 4112 N N . PHE B 1 137 ? 9.102 26.641 5.484 1 98.31 137 PHE B N 1
ATOM 4113 C CA . PHE B 1 137 ? 8.445 27.547 4.547 1 98.31 137 PHE B CA 1
ATOM 4114 C C . PHE B 1 137 ? 9.344 28.734 4.211 1 98.31 137 PHE B C 1
ATOM 4116 O O . PHE B 1 137 ? 9.016 29.547 3.34 1 98.31 137 PHE B O 1
ATOM 4123 N N . ARG B 1 138 ? 10.43 28.828 4.887 1 96.88 138 ARG B N 1
ATOM 4124 C CA . ARG B 1 138 ? 11.406 29.891 4.629 1 96.88 138 ARG B CA 1
ATOM 4125 C C . ARG B 1 138 ? 12.578 29.359 3.811 1 96.88 138 ARG B C 1
ATOM 4127 O O . ARG B 1 138 ? 13.461 30.125 3.412 1 96.88 138 ARG B O 1
ATOM 4134 N N . HIS B 1 139 ? 12.641 28.078 3.635 1 97.25 139 HIS B N 1
ATOM 4135 C CA . HIS B 1 139 ? 13.688 27.516 2.789 1 97.25 139 HIS B CA 1
ATOM 4136 C C . HIS B 1 139 ? 13.641 28.125 1.387 1 97.25 139 HIS B C 1
ATOM 4138 O O . HIS B 1 139 ? 12.562 28.312 0.821 1 97.25 139 HIS B O 1
ATOM 4144 N N . PRO B 1 140 ? 14.781 28.359 0.763 1 96.69 140 PRO B N 1
ATOM 4145 C CA . PRO B 1 140 ? 14.82 28.984 -0.557 1 96.69 140 PRO B CA 1
ATOM 4146 C C . PRO B 1 140 ? 13.992 28.234 -1.597 1 96.69 140 PRO B C 1
ATOM 4148 O O . PRO B 1 140 ? 13.312 28.859 -2.418 1 96.69 140 PRO B O 1
ATOM 4151 N N . LEU B 1 141 ? 13.969 26.938 -1.553 1 97.19 141 LEU B N 1
ATOM 4152 C CA . LEU B 1 141 ? 13.227 26.141 -2.525 1 97.19 141 LEU B CA 1
ATOM 4153 C C . LEU B 1 141 ? 11.727 26.359 -2.373 1 97.19 141 LEU B C 1
ATOM 4155 O O . LEU B 1 141 ? 10.969 26.172 -3.33 1 97.19 141 LEU B O 1
ATOM 4159 N N . MET B 1 142 ? 11.297 26.734 -1.184 1 97.94 142 MET B N 1
ATOM 4160 C CA . MET B 1 142 ? 9.867 26.859 -0.913 1 97.94 142 MET B CA 1
ATOM 4161 C C . MET B 1 142 ? 9.367 28.266 -1.274 1 97.94 142 MET B C 1
ATOM 4163 O O . MET B 1 142 ? 8.164 28.484 -1.398 1 97.94 142 MET B O 1
ATOM 4167 N N . LYS B 1 143 ? 10.234 29.188 -1.517 1 96.31 143 LYS B N 1
ATOM 4168 C CA . LYS B 1 143 ? 9.883 30.594 -1.734 1 96.31 143 LYS B CA 1
ATOM 4169 C C . LYS B 1 143 ? 9.07 30.766 -3.014 1 96.31 143 LYS B C 1
ATOM 4171 O O . LYS B 1 143 ? 8.312 31.734 -3.148 1 96.31 143 LYS B O 1
ATOM 4176 N N . GLN B 1 144 ? 9.195 29.938 -3.906 1 95.44 144 GLN B N 1
ATOM 4177 C CA . GLN B 1 144 ? 8.562 30.094 -5.211 1 95.44 144 GLN B CA 1
ATOM 4178 C C . GLN B 1 144 ? 7.113 29.625 -5.18 1 95.44 144 GLN B C 1
ATOM 4180 O O . GLN B 1 144 ? 6.363 29.844 -6.133 1 95.44 144 GLN B O 1
ATOM 4185 N N . PHE B 1 145 ? 6.68 29 -4.078 1 98.06 145 PHE B N 1
ATOM 4186 C CA . PHE B 1 145 ? 5.359 28.375 -4.07 1 98.06 145 PHE B CA 1
ATOM 4187 C C . PHE B 1 145 ? 4.391 29.188 -3.215 1 98.06 145 PHE B C 1
ATOM 4189 O O . PHE B 1 145 ? 4.812 29.953 -2.346 1 98.06 145 PHE B O 1
ATOM 4196 N N . ASP B 1 146 ? 3.098 28.969 -3.48 1 98.56 146 ASP B N 1
ATOM 4197 C CA . ASP B 1 146 ? 2.035 29.625 -2.725 1 98.56 146 ASP B CA 1
ATOM 4198 C C . ASP B 1 146 ? 1.383 28.656 -1.74 1 98.56 146 ASP B C 1
ATOM 4200 O O . ASP B 1 146 ? 0.889 29.078 -0.689 1 98.56 146 ASP B O 1
ATOM 4204 N N . TYR B 1 147 ? 1.312 27.359 -2.102 1 98.81 147 TYR B N 1
ATOM 4205 C CA . TYR B 1 147 ? 0.705 26.328 -1.275 1 98.81 147 TYR B CA 1
ATOM 4206 C C . TYR B 1 147 ? 1.625 25.125 -1.155 1 98.81 147 TYR B C 1
ATOM 4208 O O . TYR B 1 147 ? 2.504 24.906 -1.996 1 98.81 147 TYR B O 1
ATOM 4216 N N . TYR B 1 148 ? 1.432 24.406 -0.083 1 98.81 148 TYR B N 1
ATOM 4217 C CA . TYR B 1 148 ? 2.18 23.156 0.079 1 98.81 148 TYR B CA 1
ATOM 4218 C C . TYR B 1 148 ? 1.292 22.062 0.65 1 98.81 148 TYR B C 1
ATOM 4220 O O . TYR B 1 148 ? 0.251 22.344 1.249 1 98.81 148 TYR B O 1
ATOM 4228 N N . TRP B 1 149 ? 1.62 20.875 0.374 1 98.88 149 TRP B N 1
ATOM 4229 C CA . TRP B 1 149 ? 1.127 19.656 1.01 1 98.88 149 TRP B CA 1
ATOM 4230 C C . TRP B 1 149 ? 2.266 18.891 1.678 1 98.88 149 TRP B C 1
ATOM 4232 O O . TRP B 1 149 ? 3.16 18.375 1.001 1 98.88 149 TRP B O 1
ATOM 4242 N N . ARG B 1 150 ? 2.227 18.828 2.998 1 98.81 150 ARG B N 1
ATOM 4243 C CA . ARG B 1 150 ? 3.238 18.062 3.717 1 98.81 150 ARG B CA 1
ATOM 4244 C C . ARG B 1 150 ? 2.982 16.578 3.594 1 98.81 150 ARG B C 1
ATOM 4246 O O . ARG B 1 150 ? 1.882 16.094 3.887 1 98.81 150 ARG B O 1
ATOM 4253 N N . VAL B 1 151 ? 3.992 15.836 3.166 1 98.31 151 VAL B N 1
ATOM 4254 C CA . VAL B 1 151 ? 3.926 14.383 3.012 1 98.31 151 VAL B CA 1
ATOM 4255 C C . VAL B 1 151 ? 5.082 13.727 3.764 1 98.31 151 VAL B C 1
ATOM 4257 O O . VAL B 1 151 ? 6.191 14.266 3.801 1 98.31 151 VAL B O 1
ATOM 4260 N N . GLU B 1 152 ? 4.801 12.672 4.363 1 97.44 152 GLU B N 1
ATOM 4261 C CA . GLU B 1 152 ? 5.805 11.898 5.094 1 97.44 152 GLU B CA 1
ATOM 4262 C C . GLU B 1 152 ? 5.926 10.484 4.531 1 97.44 152 GLU B C 1
ATOM 4264 O O . GLU B 1 152 ? 5.016 10 3.861 1 97.44 152 GLU B O 1
ATOM 4269 N N . PRO B 1 153 ? 7.105 9.852 4.785 1 97.31 153 PRO B N 1
ATOM 4270 C CA . PRO B 1 153 ? 7.133 8.414 4.527 1 97.31 153 PRO B CA 1
ATOM 4271 C C . PRO B 1 153 ? 6.234 7.625 5.48 1 97.31 153 PRO B C 1
ATOM 4273 O O . PRO B 1 153 ? 5.805 8.156 6.508 1 97.31 153 PRO B O 1
ATOM 4276 N N . HIS B 1 154 ? 5.875 6.445 5.176 1 96.25 154 HIS B N 1
ATOM 4277 C CA . HIS B 1 154 ? 5.145 5.512 6.023 1 96.25 154 HIS B CA 1
ATOM 4278 C C . HIS B 1 154 ? 3.684 5.918 6.16 1 96.25 154 HIS B C 1
ATOM 4280 O O . HIS B 1 154 ? 3.033 5.59 7.156 1 96.25 154 HIS B O 1
ATOM 4286 N N . VAL B 1 155 ? 3.215 6.734 5.258 1 98.12 155 VAL B N 1
ATOM 4287 C CA . VAL B 1 155 ? 1.798 7.082 5.285 1 98.12 155 VAL B CA 1
ATOM 4288 C C . VAL B 1 155 ? 1.087 6.441 4.094 1 98.12 155 VAL B C 1
ATOM 4290 O O . VAL B 1 155 ? 1.734 5.973 3.156 1 98.12 155 VAL B O 1
ATOM 4293 N N . LYS B 1 156 ? -0.243 6.363 4.184 1 97.69 156 LYS B N 1
ATOM 4294 C CA . LYS B 1 156 ? -1.046 5.824 3.088 1 97.69 156 LYS B CA 1
ATOM 4295 C C . LYS B 1 156 ? -2.162 6.789 2.701 1 97.69 156 LYS B C 1
ATOM 4297 O O . LYS B 1 156 ? -2.76 7.438 3.564 1 97.69 156 LYS B O 1
ATOM 4302 N N . PHE B 1 157 ? -2.428 6.828 1.439 1 97.81 157 PHE B N 1
ATOM 4303 C CA . PHE B 1 157 ? -3.584 7.484 0.842 1 97.81 157 PHE B CA 1
ATOM 4304 C C . PHE B 1 157 ? -4.531 6.461 0.232 1 97.81 157 PHE B C 1
ATOM 4306 O O . PHE B 1 157 ? -4.199 5.812 -0.763 1 97.81 157 PHE B O 1
ATOM 4313 N N . ASN B 1 158 ? -5.742 6.422 0.742 1 96.94 158 ASN B N 1
ATOM 4314 C CA . ASN B 1 158 ? -6.559 5.246 0.443 1 96.94 158 ASN B CA 1
ATOM 4315 C C . ASN B 1 158 ? -7.734 5.598 -0.46 1 96.94 158 ASN B C 1
ATOM 4317 O O . ASN B 1 158 ? -8.508 4.719 -0.854 1 96.94 158 ASN B O 1
ATOM 4321 N N . CYS B 1 159 ? -7.934 6.879 -0.733 1 97.69 159 CYS B N 1
ATOM 4322 C CA . CYS B 1 159 ? -9.07 7.289 -1.546 1 97.69 159 CYS B CA 1
ATOM 4323 C C . CYS B 1 159 ? -8.617 8.039 -2.789 1 97.69 159 CYS B C 1
ATOM 4325 O O . CYS B 1 159 ? -7.703 8.867 -2.719 1 97.69 159 CYS B O 1
ATOM 4327 N N . ASP B 1 160 ? -9.258 7.789 -3.885 1 96.25 160 ASP B N 1
ATOM 4328 C CA . ASP B 1 160 ? -8.992 8.562 -5.094 1 96.25 160 ASP B CA 1
ATOM 4329 C C . ASP B 1 160 ? -9.406 10.023 -4.91 1 96.25 160 ASP B C 1
ATOM 4331 O O . ASP B 1 160 ? -10.469 10.312 -4.359 1 96.25 160 ASP B O 1
ATOM 4335 N N . ILE B 1 161 ? -8.539 10.859 -5.305 1 95.25 161 ILE B N 1
ATOM 4336 C CA . ILE B 1 161 ? -8.797 12.297 -5.258 1 95.25 161 ILE B CA 1
ATOM 4337 C C . ILE B 1 161 ? -9.023 12.828 -6.672 1 95.25 161 ILE B C 1
ATOM 4339 O O . ILE B 1 161 ? -8.07 12.984 -7.438 1 95.25 161 ILE B O 1
ATOM 4343 N N . ASP B 1 162 ? -10.188 13.25 -7.031 1 91 162 ASP B N 1
ATOM 4344 C CA . ASP B 1 162 ? -10.547 13.594 -8.406 1 91 162 ASP B CA 1
ATOM 4345 C C . ASP B 1 162 ? -10.648 15.102 -8.586 1 91 162 ASP B C 1
ATOM 4347 O O . ASP B 1 162 ? -11.367 15.578 -9.469 1 91 162 ASP B O 1
ATOM 4351 N N . TYR B 1 163 ? -10.102 15.828 -7.711 1 93.94 163 TYR B N 1
ATOM 4352 C CA . TYR B 1 163 ? -10.016 17.281 -7.801 1 93.94 163 TYR B CA 1
ATOM 4353 C C . TYR B 1 163 ? -8.633 17.766 -7.383 1 93.94 163 TYR B C 1
ATOM 4355 O O . TYR B 1 163 ? -7.812 16.984 -6.895 1 93.94 163 TYR B O 1
ATOM 4363 N N . ASP B 1 164 ? -8.375 18.984 -7.688 1 96.19 164 ASP B N 1
ATOM 4364 C CA . ASP B 1 164 ? -7.102 19.594 -7.293 1 96.19 164 ASP B CA 1
ATOM 4365 C C . ASP B 1 164 ? -7.223 20.297 -5.941 1 96.19 164 ASP B C 1
ATOM 4367 O O . ASP B 1 164 ? -7.793 21.391 -5.855 1 96.19 164 ASP B O 1
ATOM 4371 N N . PRO B 1 165 ? -6.656 19.703 -4.891 1 97.56 165 PRO B N 1
ATOM 4372 C CA . PRO B 1 165 ? -6.789 20.312 -3.562 1 97.56 165 PRO B CA 1
ATOM 4373 C C . PRO B 1 165 ? -6.172 21.703 -3.488 1 97.56 165 PRO B C 1
ATOM 4375 O O . PRO B 1 165 ? -6.66 22.562 -2.748 1 97.56 165 PRO B O 1
ATOM 4378 N N . PHE B 1 166 ? -5.137 21.953 -4.277 1 98.25 166 PHE B N 1
ATOM 4379 C CA . PHE B 1 166 ? -4.516 23.281 -4.273 1 98.25 166 PHE B CA 1
ATOM 4380 C C . PHE B 1 166 ? -5.434 24.312 -4.922 1 98.25 166 PHE B C 1
ATOM 4382 O O . PHE B 1 166 ? -5.48 25.453 -4.488 1 98.25 166 PHE B O 1
ATOM 4389 N N . ARG B 1 167 ? -6.121 23.906 -5.93 1 96.5 167 ARG B N 1
ATOM 4390 C CA . ARG B 1 167 ? -7.113 24.797 -6.523 1 96.5 167 ARG B CA 1
ATOM 4391 C C . ARG B 1 167 ? -8.227 25.109 -5.535 1 96.5 167 ARG B C 1
ATOM 4393 O O . ARG B 1 167 ? -8.688 26.25 -5.453 1 96.5 167 ARG B O 1
ATOM 4400 N N . VAL B 1 168 ? -8.648 24.141 -4.789 1 96.44 168 VAL B N 1
ATOM 4401 C CA . VAL B 1 168 ? -9.672 24.328 -3.77 1 96.44 168 VAL B CA 1
ATOM 4402 C C . VAL B 1 168 ? -9.188 25.344 -2.732 1 96.44 168 VAL B C 1
ATOM 4404 O O . VAL B 1 168 ? -9.93 26.234 -2.34 1 96.44 168 VAL B O 1
ATOM 4407 N N . MET B 1 169 ? -7.949 25.188 -2.328 1 98.38 169 MET B N 1
ATOM 4408 C CA . MET B 1 169 ? -7.375 26.141 -1.381 1 98.38 169 MET B CA 1
ATOM 4409 C C . MET B 1 169 ? -7.473 27.562 -1.912 1 98.38 169 MET B C 1
ATOM 4411 O O . MET B 1 169 ? -7.875 28.484 -1.187 1 98.38 169 MET B O 1
ATOM 4415 N N . LYS B 1 170 ? -7.133 27.719 -3.123 1 97 170 LYS B N 1
ATOM 4416 C CA . LYS B 1 170 ? -7.113 29.031 -3.744 1 97 170 LYS B CA 1
ATOM 4417 C C . LYS B 1 170 ? -8.523 29.578 -3.928 1 97 170 LYS B C 1
ATOM 4419 O O . LYS B 1 170 ? -8.828 30.688 -3.496 1 97 170 LYS B O 1
ATOM 4424 N N . GLU B 1 171 ? -9.406 28.812 -4.48 1 96.19 171 GLU B N 1
ATOM 4425 C CA . GLU B 1 171 ? -10.742 29.266 -4.855 1 96.19 171 GLU B CA 1
ATOM 4426 C C . GLU B 1 171 ? -11.586 29.578 -3.623 1 96.19 171 GLU B C 1
ATOM 4428 O O . GLU B 1 171 ? -12.422 30.484 -3.648 1 96.19 171 GLU B O 1
ATOM 4433 N N . LYS B 1 172 ? -11.328 28.875 -2.553 1 96.44 172 LYS B N 1
ATOM 4434 C CA . LYS B 1 172 ? -12.125 29.078 -1.347 1 96.44 172 LYS B CA 1
ATOM 4435 C C . LYS B 1 172 ? -11.383 29.953 -0.341 1 96.44 172 LYS B C 1
ATOM 4437 O O . LYS B 1 172 ? -11.844 30.141 0.789 1 96.44 172 LYS B O 1
ATOM 4442 N N . ASP B 1 173 ? -10.25 30.438 -0.727 1 96.75 173 ASP B N 1
ATOM 4443 C CA . ASP B 1 173 ? -9.406 31.281 0.112 1 96.75 173 ASP B CA 1
ATOM 4444 C C . ASP B 1 173 ? -9.086 30.609 1.439 1 96.75 173 ASP B C 1
ATOM 4446 O O . ASP B 1 173 ? -9.203 31.219 2.502 1 96.75 173 ASP B O 1
ATOM 4450 N N . LEU B 1 174 ? -8.805 29.312 1.342 1 98.5 174 LEU B N 1
ATOM 4451 C CA . LEU B 1 174 ? -8.414 28.531 2.51 1 98.5 174 LEU B CA 1
ATOM 4452 C C . LEU B 1 174 ? -6.961 28.797 2.887 1 98.5 174 LEU B C 1
ATOM 4454 O O . LEU B 1 174 ? -6.148 29.156 2.029 1 98.5 174 LEU B O 1
ATOM 4458 N N . LYS B 1 175 ? -6.684 28.656 4.211 1 98.88 175 LYS B N 1
ATOM 4459 C CA . LYS B 1 175 ? -5.324 28.859 4.699 1 98.88 175 LYS B CA 1
ATOM 4460 C C . LYS B 1 175 ? -4.738 27.562 5.262 1 98.88 175 LYS B C 1
ATOM 4462 O O . LYS B 1 175 ? -3.52 27.406 5.316 1 98.88 175 LYS B O 1
ATOM 4467 N N . TYR B 1 176 ? -5.605 26.656 5.684 1 98.88 176 TYR B N 1
ATOM 4468 C CA . TYR B 1 176 ? -5.137 25.438 6.324 1 98.88 176 TYR B CA 1
ATOM 4469 C C . TYR B 1 176 ? -6.109 24.281 6.082 1 98.88 176 TYR B C 1
ATOM 4471 O O . TYR B 1 176 ? -7.328 24.484 6.109 1 98.88 176 TYR B O 1
ATOM 4479 N N . GLY B 1 177 ? -5.562 23.125 5.805 1 98.81 177 GLY B N 1
ATOM 4480 C CA . GLY B 1 177 ? -6.34 21.922 5.641 1 98.81 177 GLY B CA 1
ATOM 4481 C C . GLY B 1 177 ? -5.754 20.719 6.375 1 98.81 177 GLY B C 1
ATOM 4482 O O . GLY B 1 177 ? -4.531 20.578 6.449 1 98.81 177 GLY B O 1
ATOM 4483 N N . PHE B 1 178 ? -6.695 19.875 6.902 1 98.69 178 PHE B N 1
ATOM 4484 C CA . PHE B 1 178 ? -6.242 18.719 7.688 1 98.69 178 PHE B CA 1
ATOM 4485 C C . PHE B 1 178 ? -7.035 17.469 7.324 1 98.69 178 PHE B C 1
ATOM 4487 O O . PHE B 1 178 ? -8.07 17.562 6.656 1 98.69 178 PHE B O 1
ATOM 4494 N N . ALA B 1 179 ? -6.5 16.328 7.754 1 98.12 179 ALA B N 1
ATOM 4495 C CA . ALA B 1 179 ? -7.203 15.055 7.543 1 98.12 179 ALA B CA 1
ATOM 4496 C C . ALA B 1 179 ? -7.562 14.406 8.875 1 98.12 179 ALA B C 1
ATOM 4498 O O . ALA B 1 179 ? -8.594 13.734 8.984 1 98.12 179 ALA B O 1
ATOM 4499 N N . ILE B 1 180 ? -6.688 14.594 9.859 1 98.5 180 ILE B N 1
ATOM 4500 C CA . ILE B 1 180 ? -6.879 14 11.18 1 98.5 180 ILE B CA 1
ATOM 4501 C C . ILE B 1 180 ? -6.605 15.039 12.258 1 98.5 180 ILE B C 1
ATOM 4503 O O . ILE B 1 180 ? -5.699 15.867 12.117 1 98.5 180 ILE B O 1
ATOM 4507 N N . SER B 1 181 ? -7.383 15.055 13.242 1 98.5 181 SER B N 1
ATOM 4508 C CA . SER B 1 181 ? -7.109 15.82 14.461 1 98.5 181 SER B CA 1
ATOM 4509 C C . SER B 1 181 ? -7.211 14.938 15.695 1 98.5 181 SER B C 1
ATOM 4511 O O . SER B 1 181 ? -8.023 14.008 15.742 1 98.5 181 SER B O 1
ATOM 4513 N N . LEU B 1 182 ? -6.371 15.211 16.656 1 97.69 182 LEU B N 1
ATOM 4514 C CA . LEU B 1 182 ? -6.219 14.352 17.828 1 97.69 182 LEU B CA 1
ATOM 4515 C C . LEU B 1 182 ? -5.996 15.188 19.094 1 97.69 182 LEU B C 1
ATOM 4517 O O . LEU B 1 182 ? -5.805 16.406 19 1 97.69 182 LEU B O 1
ATOM 4521 N N . THR B 1 183 ? -5.977 14.445 20.156 1 97.44 183 THR B N 1
ATOM 4522 C CA . THR B 1 183 ? -5.594 15.047 21.438 1 97.44 183 THR B CA 1
ATOM 4523 C C . THR B 1 183 ? -4.129 14.766 21.75 1 97.44 183 THR B C 1
ATOM 4525 O O . THR B 1 183 ? -3.674 13.625 21.641 1 97.44 183 THR B O 1
ATOM 4528 N N . GLU B 1 184 ? -3.449 15.797 22.125 1 95.44 184 GLU B N 1
ATOM 4529 C CA . GLU B 1 184 ? -2.043 15.68 22.484 1 95.44 184 GLU B CA 1
ATOM 4530 C C . GLU B 1 184 ? -1.888 15.117 23.906 1 95.44 184 GLU B C 1
ATOM 4532 O O . GLU B 1 184 ? -2.822 15.18 24.703 1 95.44 184 GLU B O 1
ATOM 4537 N N . TYR B 1 185 ? -0.671 14.578 24.156 1 94 185 TYR B N 1
ATOM 4538 C CA . TYR B 1 185 ? -0.301 14.242 25.516 1 94 185 TYR B CA 1
ATOM 4539 C C . TYR B 1 185 ? 0.145 15.484 26.281 1 94 185 TYR B C 1
ATOM 4541 O O . TYR B 1 185 ? 1.091 16.172 25.875 1 94 185 TYR B O 1
ATOM 4549 N N . GLY B 1 186 ? -0.467 15.719 27.359 1 95.31 186 GLY B N 1
ATOM 4550 C CA . GLY B 1 186 ? -0.217 16.922 28.125 1 95.31 186 GLY B CA 1
ATOM 4551 C C . GLY B 1 186 ? 1.226 17.062 28.562 1 95.31 186 GLY B C 1
ATOM 4552 O O . GLY B 1 186 ? 1.763 18.172 28.625 1 95.31 186 GLY B O 1
ATOM 4553 N N . ASN B 1 187 ? 1.863 15.969 28.828 1 96.06 187 ASN B N 1
ATOM 4554 C CA . ASN B 1 187 ? 3.221 16 29.359 1 96.06 187 ASN B CA 1
ATOM 4555 C C . ASN B 1 187 ? 4.242 16.344 28.281 1 96.06 187 ASN B C 1
ATOM 4557 O O . ASN B 1 187 ? 5.418 16.562 28.578 1 96.06 187 ASN B O 1
ATOM 4561 N N . THR B 1 188 ? 3.842 16.469 27.047 1 97.25 188 THR B N 1
ATOM 4562 C CA . THR B 1 188 ? 4.746 16.875 25.969 1 97.25 188 THR B CA 1
ATOM 4563 C C . THR B 1 188 ? 4.824 18.391 25.875 1 97.25 188 THR B C 1
ATOM 4565 O O . THR B 1 188 ? 5.785 18.938 25.312 1 97.25 188 THR B O 1
ATOM 4568 N N . VAL B 1 189 ? 3.756 19.047 26.438 1 97.81 189 VAL B N 1
ATOM 4569 C CA . VAL B 1 189 ? 3.686 20.484 26.203 1 97.81 189 VAL B CA 1
ATOM 4570 C C . VAL B 1 189 ? 3.213 21.188 27.469 1 97.81 189 VAL B C 1
ATOM 4572 O O . VAL B 1 189 ? 2.291 22 27.422 1 97.81 189 VAL B O 1
ATOM 4575 N N . PRO B 1 190 ? 3.844 20.984 28.531 1 96.94 190 PRO B N 1
ATOM 4576 C CA . PRO B 1 190 ? 3.293 21.484 29.797 1 96.94 190 PRO B CA 1
ATOM 4577 C C . PRO B 1 190 ? 3.242 23.016 29.859 1 96.94 190 PRO B C 1
ATOM 4579 O O . PRO B 1 190 ? 2.383 23.578 30.547 1 96.94 190 PRO B O 1
ATOM 4582 N N . THR B 1 191 ? 4.129 23.75 29.203 1 98.25 191 THR B N 1
ATOM 4583 C CA . THR B 1 191 ? 4.156 25.188 29.359 1 98.25 191 THR B CA 1
ATOM 4584 C C . THR B 1 191 ? 3.777 25.891 28.062 1 98.25 191 THR B C 1
ATOM 4586 O O . THR B 1 191 ? 3.873 27.109 27.953 1 98.25 191 THR B O 1
ATOM 4589 N N . LEU B 1 192 ? 3.412 25.125 27.031 1 98.75 192 LEU B N 1
ATOM 4590 C CA . LEU B 1 192 ? 3.137 25.703 25.719 1 98.75 192 LEU B CA 1
ATOM 4591 C C . LEU B 1 192 ? 2.023 26.75 25.797 1 98.75 192 LEU B C 1
ATOM 4593 O O . LEU B 1 192 ? 2.178 27.875 25.328 1 98.75 192 LEU B O 1
ATOM 4597 N N . TRP B 1 193 ? 0.96 26.375 26.484 1 98.75 193 TRP B N 1
ATOM 4598 C CA . TRP B 1 193 ? -0.196 27.266 26.484 1 98.75 193 TRP B CA 1
ATOM 4599 C C . TRP B 1 193 ? 0.095 28.516 27.297 1 98.75 193 TRP B C 1
ATOM 4601 O O . TRP B 1 193 ? -0.338 29.625 26.922 1 98.75 193 TRP B O 1
ATOM 4611 N N . ASP B 1 194 ? 0.794 28.422 28.391 1 98.62 194 ASP B N 1
ATOM 4612 C CA . ASP B 1 194 ? 1.176 29.625 29.141 1 98.62 194 ASP B CA 1
ATOM 4613 C C . ASP B 1 194 ? 2.002 30.578 28.281 1 98.62 194 ASP B C 1
ATOM 4615 O O . ASP B 1 194 ? 1.816 31.797 28.344 1 98.62 194 ASP B O 1
ATOM 4619 N N . THR B 1 195 ? 2.879 30 27.531 1 98.81 195 THR B N 1
ATOM 4620 C CA . THR B 1 195 ? 3.682 30.797 26.609 1 98.81 195 THR B CA 1
ATOM 4621 C C . THR B 1 195 ? 2.803 31.438 25.547 1 98.81 195 THR B C 1
ATOM 4623 O O . THR B 1 195 ? 3.014 32.594 25.172 1 98.81 195 THR B O 1
ATOM 4626 N N . VAL B 1 196 ? 1.811 30.703 25.062 1 98.88 196 VAL B N 1
ATOM 4627 C CA . VAL B 1 196 ? 0.873 31.219 24.078 1 98.88 196 VAL B CA 1
ATOM 4628 C C . VAL B 1 196 ? 0.059 32.375 24.672 1 98.88 196 VAL B C 1
ATOM 4630 O O . VAL B 1 196 ? -0.181 33.375 24.016 1 98.88 196 VAL B O 1
ATOM 4633 N N . LYS B 1 197 ? -0.333 32.25 25.906 1 98.56 197 LYS B N 1
ATOM 4634 C CA . LYS B 1 197 ? -1.071 33.312 26.578 1 98.56 197 LYS B CA 1
ATOM 4635 C C . LYS B 1 197 ? -0.248 34.594 26.625 1 98.56 197 LYS B C 1
ATOM 4637 O O . LYS B 1 197 ? -0.782 35.688 26.438 1 98.56 197 LYS B O 1
ATOM 4642 N N . GLU B 1 198 ? 0.987 34.469 26.891 1 98.75 198 GLU B N 1
ATOM 4643 C CA . GLU B 1 198 ? 1.871 35.625 26.859 1 98.75 198 GLU B CA 1
ATOM 4644 C C . GLU B 1 198 ? 1.888 36.281 25.484 1 98.75 198 GLU B C 1
ATOM 4646 O O . GLU B 1 198 ? 1.862 37.5 25.359 1 98.75 198 GLU B O 1
ATOM 4651 N N . PHE B 1 199 ? 1.939 35.531 24.453 1 98.75 199 PHE B N 1
ATOM 4652 C CA . PHE B 1 199 ? 1.912 36.031 23.094 1 98.75 199 PHE B CA 1
ATOM 4653 C C . PHE B 1 199 ? 0.625 36.812 22.828 1 98.75 199 PHE B C 1
ATOM 4655 O O . PHE B 1 199 ? 0.656 37.875 22.234 1 98.75 199 PHE B O 1
ATOM 4662 N N . ILE B 1 200 ? -0.498 36.156 23.25 1 98.25 200 ILE B N 1
ATOM 4663 C CA . ILE B 1 200 ? -1.799 36.781 23.047 1 98.25 200 ILE B CA 1
ATOM 4664 C C . ILE B 1 200 ? -1.813 38.188 23.688 1 98.25 200 ILE B C 1
ATOM 4666 O O . ILE B 1 200 ? -2.32 39.125 23.109 1 98.25 200 ILE B O 1
ATOM 4670 N N . GLN B 1 201 ? -1.227 38.281 24.828 1 97.94 201 GLN B N 1
ATOM 4671 C CA . GLN B 1 201 ? -1.168 39.562 25.547 1 97.94 201 GLN B CA 1
ATOM 4672 C C . GLN B 1 201 ? -0.262 40.531 24.828 1 97.94 201 GLN B C 1
ATOM 4674 O O . GLN B 1 201 ? -0.581 41.719 24.75 1 97.94 201 GLN B O 1
ATOM 4679 N N . GLN B 1 202 ? 0.743 40.094 24.312 1 98.31 202 GLN B N 1
ATOM 4680 C CA . GLN B 1 202 ? 1.747 40.938 23.688 1 98.31 202 GLN B CA 1
A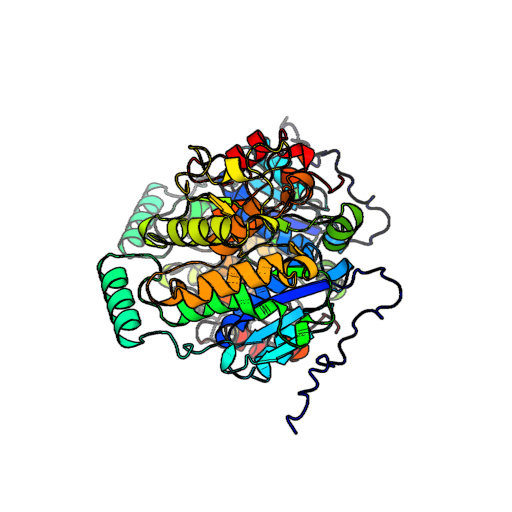TOM 4681 C C . GLN B 1 202 ? 1.305 41.375 22.297 1 98.31 202 GLN B C 1
ATOM 4683 O O . GLN B 1 202 ? 1.63 42.5 21.859 1 98.31 202 GLN B O 1
ATOM 4688 N N . TYR B 1 203 ? 0.647 40.531 21.594 1 98.19 203 TYR B N 1
ATOM 4689 C CA . TYR B 1 203 ? 0.276 40.812 20.203 1 98.19 203 TYR B CA 1
ATOM 4690 C C . TYR B 1 203 ? -1.222 40.625 20 1 98.19 203 TYR B C 1
ATOM 4692 O O . TYR B 1 203 ? -1.639 39.844 19.125 1 98.19 203 TYR B O 1
ATOM 4700 N N . PRO B 1 204 ? -2.076 41.344 20.656 1 97.44 204 PRO B N 1
ATOM 4701 C CA . PRO B 1 204 ? -3.521 41.156 20.516 1 97.44 204 PRO B CA 1
ATOM 4702 C C . PRO B 1 204 ? -4.008 41.469 19.094 1 97.44 204 PRO B C 1
ATOM 4704 O O . PRO B 1 204 ? -5.047 40.938 18.672 1 97.44 204 PRO B O 1
ATOM 4707 N N . GLN B 1 205 ? -3.215 42.188 18.281 1 97.31 205 GLN B N 1
ATOM 4708 C CA . GLN B 1 205 ? -3.619 42.562 16.938 1 97.31 205 GLN B CA 1
ATOM 4709 C C . GLN B 1 205 ? -3.605 41.375 16 1 97.31 205 GLN B C 1
ATOM 4711 O O . GLN B 1 205 ? -4.203 41.406 14.922 1 97.31 205 GLN B O 1
ATOM 4716 N N . HIS B 1 206 ? -2.855 40.312 16.391 1 97.94 206 HIS B N 1
ATOM 4717 C CA . HIS B 1 206 ? -2.721 39.125 15.555 1 97.94 206 HIS B CA 1
ATOM 4718 C C . HIS B 1 206 ? -3.826 38.125 15.836 1 97.94 206 HIS B C 1
ATOM 4720 O O . HIS B 1 206 ? -3.947 37.125 15.133 1 97.94 206 HIS B O 1
ATOM 4726 N N . ILE B 1 207 ? -4.695 38.375 16.875 1 97.69 207 ILE B N 1
ATOM 4727 C CA . ILE B 1 207 ? -5.59 37.344 17.406 1 97.69 207 ILE B CA 1
ATOM 4728 C C . ILE B 1 207 ? -7.031 37.656 17.016 1 97.69 207 ILE B C 1
ATOM 4730 O O . ILE B 1 207 ? -7.504 38.781 17.219 1 97.69 207 ILE B O 1
ATOM 4734 N N . ILE B 1 208 ? -7.637 36.688 16.422 1 97 208 ILE B N 1
ATOM 4735 C CA . ILE B 1 208 ? -9.086 36.812 16.266 1 97 208 ILE B CA 1
ATOM 4736 C C . ILE B 1 208 ? -9.758 36.688 17.625 1 97 208 ILE B C 1
ATOM 4738 O O . ILE B 1 208 ? -9.555 35.688 18.344 1 97 208 ILE B O 1
ATOM 4742 N N . PRO B 1 209 ? -10.523 37.656 17.969 1 94.81 209 PRO B N 1
ATOM 4743 C CA . PRO B 1 209 ? -11.125 37.625 19.312 1 94.81 209 PRO B CA 1
ATOM 4744 C C . PRO B 1 209 ? -11.914 36.344 19.578 1 94.81 209 PRO B C 1
ATOM 4746 O O . PRO B 1 209 ? -12.641 35.875 18.688 1 94.81 209 PRO B O 1
ATOM 4749 N N . ALA B 1 210 ? -11.812 35.906 20.781 1 91.81 210 ALA B N 1
ATOM 4750 C CA . ALA B 1 210 ? -12.414 34.625 21.156 1 91.81 210 ALA B CA 1
ATOM 4751 C C . ALA B 1 210 ? -13.938 34.688 21.062 1 91.81 210 ALA B C 1
ATOM 4753 O O . ALA B 1 210 ? -14.594 33.688 20.828 1 91.81 210 ALA B O 1
ATOM 4754 N N . ASN B 1 211 ? -14.5 35.875 21.188 1 92.19 211 ASN B N 1
ATOM 4755 C CA . ASN B 1 211 ? -15.945 36.031 21.172 1 92.19 211 ASN B CA 1
ATOM 4756 C C . ASN B 1 211 ? -16.484 36.219 19.766 1 92.19 211 ASN B C 1
ATOM 4758 O O . ASN B 1 211 ? -17.688 36.25 19.547 1 92.19 211 ASN B O 1
ATOM 4762 N N . SER B 1 212 ? -15.523 36.281 18.875 1 94.69 212 SER B N 1
ATOM 4763 C CA . SER B 1 212 ? -15.953 36.344 17.484 1 94.69 212 SER B CA 1
ATOM 4764 C C . SER B 1 212 ? -16.578 35.031 17.016 1 94.69 212 SER B C 1
ATOM 4766 O O . SER B 1 212 ? -16.094 33.969 17.375 1 94.69 212 SER B O 1
ATOM 4768 N N . SER B 1 213 ? -17.594 35.156 16.141 1 95.19 213 SER B N 1
ATOM 4769 C CA . SER B 1 213 ? -18.234 33.969 15.578 1 95.19 213 SER B CA 1
ATOM 4770 C C . SER B 1 213 ? -17.312 33.219 14.625 1 95.19 213 SER B C 1
ATOM 4772 O O . SER B 1 213 ? -17.547 32.062 14.297 1 95.19 213 SER B O 1
ATOM 4774 N N . ASP B 1 214 ? -16.266 33.906 14.305 1 96.56 214 ASP B N 1
ATOM 4775 C CA . ASP B 1 214 ? -15.352 33.312 13.336 1 96.56 214 ASP B CA 1
ATOM 4776 C C . ASP B 1 214 ? -14.172 32.625 14.039 1 96.56 214 ASP B C 1
ATOM 4778 O O . ASP B 1 214 ? -13.359 31.969 13.391 1 96.56 214 ASP B O 1
ATOM 4782 N N . SER B 1 215 ? -14.141 32.75 15.328 1 97.31 215 SER B N 1
ATOM 4783 C CA . SER B 1 215 ? -12.969 32.312 16.078 1 97.31 215 SER B CA 1
ATOM 4784 C C . SER B 1 215 ? -12.93 30.781 16.188 1 97.31 215 SER B C 1
ATOM 4786 O O . SER B 1 215 ? -13.961 30.141 16.375 1 97.31 215 SER B O 1
ATOM 4788 N N . LEU B 1 216 ? -11.734 30.25 16.203 1 98.31 216 LEU B N 1
ATOM 4789 C CA . LEU B 1 216 ? -11.516 28.812 16.422 1 98.31 216 LEU B CA 1
ATOM 4790 C C . LEU B 1 216 ? -11.031 28.547 17.844 1 98.31 216 LEU B C 1
ATOM 4792 O O . LEU B 1 216 ? -10.703 27.422 18.188 1 98.31 216 LEU B O 1
ATOM 4796 N N . MET B 1 217 ? -11.008 29.547 18.656 1 97.31 217 MET B N 1
ATOM 4797 C CA . MET B 1 217 ? -10.477 29.453 20.016 1 97.31 217 MET B CA 1
ATOM 4798 C C . MET B 1 217 ? -11.227 28.375 20.812 1 97.31 217 MET B C 1
ATOM 4800 O O . MET B 1 217 ? -10.617 27.625 21.578 1 97.31 217 MET B O 1
ATOM 4804 N N . ARG B 1 218 ? -12.469 28.25 20.562 1 97.31 218 ARG B N 1
ATOM 4805 C CA . ARG B 1 218 ? -13.289 27.297 21.312 1 97.31 218 ARG B CA 1
ATOM 4806 C C . ARG B 1 218 ? -12.992 25.859 20.891 1 97.31 218 ARG B C 1
ATOM 4808 O O . ARG B 1 218 ? -13.398 24.922 21.562 1 97.31 218 ARG B O 1
ATOM 4815 N N . TRP B 1 219 ? -12.312 25.703 19.828 1 98.38 219 TRP B N 1
ATOM 4816 C CA . TRP B 1 219 ? -11.906 24.359 19.438 1 98.38 219 TRP B CA 1
ATOM 4817 C C . TRP B 1 219 ? -10.758 23.844 20.297 1 98.38 219 TRP B C 1
ATOM 4819 O O . TRP B 1 219 ? -10.695 22.672 20.625 1 98.38 219 TRP B O 1
ATOM 4829 N N . ILE B 1 220 ? -9.883 24.766 20.781 1 98.31 220 ILE B N 1
ATOM 4830 C CA . ILE B 1 220 ? -8.68 24.312 21.469 1 98.31 220 ILE B CA 1
ATOM 4831 C C . ILE B 1 220 ? -8.766 24.672 22.953 1 98.31 220 ILE B C 1
ATOM 4833 O O . ILE B 1 220 ? -7.816 24.453 23.703 1 98.31 220 ILE B O 1
ATOM 4837 N N . THR B 1 221 ? -9.852 25.281 23.391 1 97.31 221 THR B N 1
ATOM 4838 C CA . THR B 1 221 ? -10.078 25.594 24.797 1 97.31 221 THR B CA 1
ATOM 4839 C C . THR B 1 221 ? -11.523 25.297 25.188 1 97.31 221 THR B C 1
ATOM 4841 O O . THR B 1 221 ? -12.445 25.5 24.406 1 97.31 221 THR B O 1
ATOM 4844 N N . ASN B 1 222 ? -11.633 24.859 26.422 1 95.12 222 ASN B N 1
ATOM 4845 C CA . ASN B 1 222 ? -12.969 24.594 26.938 1 95.12 222 ASN B CA 1
ATOM 4846 C C . ASN B 1 222 ? -13.398 25.625 27.969 1 95.12 222 ASN B C 1
ATOM 4848 O O . ASN B 1 222 ? -14.5 25.562 28.5 1 95.12 222 ASN B O 1
ATOM 4852 N N . ASP B 1 223 ? -12.531 26.578 28.266 1 94.19 223 ASP B N 1
ATOM 4853 C CA . ASP B 1 223 ? -12.766 27.547 29.328 1 94.19 223 ASP B CA 1
ATOM 4854 C C . ASP B 1 223 ? -12.391 28.953 28.891 1 94.19 223 ASP B C 1
ATOM 4856 O O . ASP B 1 223 ? -11.75 29.703 29.625 1 94.19 223 ASP B O 1
ATOM 4860 N N . GLU B 1 224 ? -12.688 29.234 27.672 1 87.75 224 GLU B N 1
ATOM 4861 C CA . GLU B 1 224 ? -12.539 30.562 27.094 1 87.75 224 GLU B CA 1
ATOM 4862 C C . GLU B 1 224 ? -11.086 31.031 27.125 1 87.75 224 GLU B C 1
ATOM 4864 O O . GLU B 1 224 ? -10.805 32.188 27.422 1 87.75 224 GLU B O 1
ATOM 4869 N N . GLY B 1 225 ? -10.242 30.094 27.031 1 91.94 225 GLY B N 1
ATOM 4870 C CA . GLY B 1 225 ? -8.844 30.453 26.859 1 91.94 225 GLY B CA 1
ATOM 4871 C C . GLY B 1 225 ? -8.008 30.25 28.094 1 91.94 225 GLY B C 1
ATOM 4872 O O . GLY B 1 225 ? -6.785 30.438 28.078 1 91.94 225 GLY B O 1
ATOM 4873 N N . ALA B 1 226 ? -8.523 29.781 29.125 1 94.06 226 ALA B N 1
ATOM 4874 C CA . ALA B 1 226 ? -7.766 29.609 30.359 1 94.06 226 ALA B CA 1
ATOM 4875 C C . ALA B 1 226 ? -6.793 28.438 30.25 1 94.06 226 ALA B C 1
ATOM 4877 O O . ALA B 1 226 ? -5.684 28.5 30.797 1 94.06 226 ALA B O 1
ATOM 4878 N N . SER B 1 227 ? -7.281 27.422 29.578 1 97 227 SER B N 1
ATOM 4879 C CA . SER B 1 227 ? -6.422 26.266 29.406 1 97 227 SER B CA 1
ATOM 4880 C C . SER B 1 227 ? -6.531 25.703 27.984 1 97 227 SER B C 1
ATOM 4882 O O . SER B 1 227 ? -7.531 25.938 27.297 1 97 227 SER B O 1
ATOM 4884 N N . TYR B 1 228 ? -5.457 25.125 27.625 1 98.12 228 TYR B N 1
ATOM 4885 C CA . TYR B 1 228 ? -5.402 24.391 26.359 1 98.12 228 TYR B CA 1
ATOM 4886 C C . TYR B 1 228 ? -5.969 22.984 26.547 1 98.12 228 TYR B C 1
ATOM 4888 O O . TYR B 1 228 ? -5.578 22.266 27.469 1 98.12 228 TYR B O 1
ATOM 4896 N N . ASN B 1 229 ? -6.945 22.578 25.734 1 98.25 229 ASN B N 1
ATOM 4897 C CA . ASN B 1 229 ? -7.566 21.281 25.875 1 98.25 229 ASN B CA 1
ATOM 4898 C C . ASN B 1 229 ? -6.789 20.203 25.125 1 98.25 229 ASN B C 1
ATOM 4900 O O . ASN B 1 229 ? -7.238 19.047 25.031 1 98.25 229 ASN B O 1
ATOM 4904 N N . LEU B 1 230 ? -5.672 20.531 24.375 1 98.44 230 LEU B N 1
ATOM 4905 C CA . LEU B 1 230 ? -4.688 19.625 23.766 1 98.44 230 LEU B CA 1
ATOM 4906 C C . LEU B 1 230 ? -5.137 19.172 22.391 1 98.44 230 LEU B C 1
ATOM 4908 O O . LEU B 1 230 ? -4.496 18.312 21.766 1 98.44 230 LEU B O 1
ATOM 4912 N N . CYS B 1 231 ? -6.211 19.75 21.859 1 98.56 231 CYS B N 1
ATOM 4913 C CA . CYS B 1 231 ? -6.637 19.422 20.5 1 98.56 231 CYS B CA 1
ATOM 4914 C C . CYS B 1 231 ? -5.652 19.984 19.484 1 98.56 231 CYS B C 1
ATOM 4916 O O . CYS B 1 231 ? -5.164 21.109 19.625 1 98.56 231 CYS B O 1
ATOM 4918 N N . HIS B 1 232 ? -5.348 19.172 18.516 1 98.69 232 HIS B N 1
ATOM 4919 C CA . HIS B 1 232 ? -4.496 19.641 17.438 1 98.69 232 HIS B CA 1
ATOM 4920 C C . HIS B 1 232 ? -4.793 18.906 16.125 1 98.69 232 HIS B C 1
ATOM 4922 O O . HIS B 1 232 ? -5.316 17.781 16.156 1 98.69 232 HIS B O 1
ATOM 4928 N N . PHE B 1 233 ? -4.52 19.562 15.008 1 98.75 233 PHE B N 1
ATOM 4929 C CA . PHE B 1 233 ? -4.43 18.891 13.719 1 98.75 233 PHE B CA 1
ATOM 4930 C C . PHE B 1 233 ? -3.162 18.047 13.633 1 98.75 233 PHE B C 1
ATOM 4932 O O . PHE B 1 233 ? -2.078 18.516 14.008 1 98.75 233 PHE B O 1
ATOM 4939 N N . TRP B 1 234 ? -3.299 16.844 13.195 1 97.88 234 TRP B N 1
ATOM 4940 C CA . TRP B 1 234 ? -2.123 16 12.984 1 97.88 234 TRP B CA 1
ATOM 4941 C C . TRP B 1 234 ? -1.357 16.438 11.742 1 97.88 234 TRP B C 1
ATOM 4943 O O . TRP B 1 234 ? -1.765 16.156 10.617 1 97.88 234 TRP B O 1
ATOM 4953 N N . SER B 1 235 ? -0.272 17.062 11.922 1 96.81 235 SER B N 1
ATOM 4954 C CA . SER B 1 235 ? 0.339 17.906 10.898 1 96.81 235 SER B CA 1
ATOM 4955 C C . SER B 1 235 ? 1.182 17.078 9.93 1 96.81 235 SER B C 1
ATOM 4957 O O . SER B 1 235 ? 1.753 17.625 8.984 1 96.81 235 SER B O 1
ATOM 4959 N N . ASN B 1 236 ? 1.211 15.758 10.141 1 96.19 236 ASN B N 1
ATOM 4960 C CA . ASN B 1 236 ? 1.887 14.945 9.133 1 96.19 236 ASN B CA 1
ATOM 4961 C C . ASN B 1 236 ? 1.117 14.93 7.82 1 96.19 236 ASN B C 1
ATOM 4963 O O . ASN B 1 236 ? 1.637 14.477 6.797 1 96.19 236 ASN B O 1
ATOM 4967 N N . PHE B 1 237 ? -0.074 15.344 7.867 1 97.44 237 PHE B N 1
ATOM 4968 C CA . PHE B 1 237 ? -0.875 15.75 6.719 1 97.44 237 PHE B CA 1
ATOM 4969 C C . PHE B 1 237 ? -1.37 17.188 6.887 1 97.44 237 PHE B C 1
ATOM 4971 O O . PHE B 1 237 ? -2.174 17.469 7.777 1 97.44 237 PHE B O 1
ATOM 4978 N N . GLU B 1 238 ? -0.991 18.078 6.07 1 98.19 238 GLU B N 1
ATOM 4979 C CA . GLU B 1 238 ? -1.543 19.438 6.027 1 98.19 238 GLU B CA 1
ATOM 4980 C C . GLU B 1 238 ? -1.387 20.047 4.637 1 98.19 238 GLU B C 1
ATOM 4982 O O . GLU B 1 238 ? -0.366 19.844 3.977 1 98.19 238 GLU B O 1
ATOM 4987 N N . ILE B 1 239 ? -2.324 20.562 4.121 1 98.75 239 ILE B N 1
ATOM 4988 C CA . ILE B 1 239 ? -2.342 21.406 2.939 1 98.75 239 ILE B CA 1
ATOM 4989 C C . ILE B 1 239 ? -2.615 22.859 3.352 1 98.75 239 ILE B C 1
ATOM 4991 O O . ILE B 1 239 ? -3.664 23.156 3.926 1 98.75 239 ILE B O 1
ATOM 4995 N N . ALA B 1 240 ? -1.629 23.719 3.012 1 98.88 240 ALA B N 1
ATOM 4996 C CA . ALA B 1 240 ? -1.775 25.047 3.615 1 98.88 240 ALA B CA 1
ATOM 4997 C C . ALA B 1 240 ? -1.127 26.109 2.744 1 98.88 240 ALA B C 1
ATOM 4999 O O . ALA B 1 240 ? -0.407 25.797 1.794 1 98.88 240 ALA B O 1
ATOM 5000 N N . SER B 1 241 ? -1.476 27.312 3.072 1 98.69 241 SER B N 1
ATOM 5001 C CA . SER B 1 241 ? -0.951 28.5 2.41 1 98.69 241 SER B CA 1
ATOM 5002 C C . SER B 1 241 ? 0.4 28.906 2.99 1 98.69 241 SER B C 1
ATOM 5004 O O . SER B 1 241 ? 0.532 29.078 4.203 1 98.69 241 SER B O 1
ATOM 5006 N N . LEU B 1 242 ? 1.3 29.125 2.113 1 98.81 242 LEU B N 1
ATOM 5007 C CA . LEU B 1 242 ? 2.613 29.562 2.562 1 98.81 242 LEU B CA 1
ATOM 5008 C C . LEU B 1 242 ? 2.586 31.047 2.943 1 98.81 242 LEU B C 1
ATOM 5010 O O . LEU B 1 242 ? 3.344 31.484 3.814 1 98.81 242 LEU B O 1
ATOM 5014 N N . SER B 1 243 ? 1.694 31.781 2.346 1 98.44 243 SER B N 1
ATOM 5015 C CA . SER B 1 243 ? 1.566 33.188 2.697 1 98.44 243 SER B CA 1
ATOM 5016 C C . SER B 1 243 ? 1.125 33.375 4.148 1 98.44 243 SER B C 1
ATOM 5018 O O . SER B 1 243 ? 1.539 34.312 4.82 1 98.44 243 SER B O 1
ATOM 5020 N N . TRP B 1 244 ? 0.312 32.5 4.613 1 98.69 244 TRP B N 1
ATOM 5021 C CA . TRP B 1 244 ? -0.1 32.531 6.012 1 98.69 244 TRP B CA 1
ATOM 5022 C C . TRP B 1 244 ? 1.083 32.281 6.941 1 98.69 244 TRP B C 1
ATOM 5024 O O . TRP B 1 244 ? 1.306 33.031 7.895 1 98.69 244 TRP B O 1
ATOM 5034 N N . LEU B 1 245 ? 1.894 31.328 6.652 1 98.69 245 LEU B N 1
ATOM 5035 C CA . LEU B 1 245 ? 3.039 30.984 7.492 1 98.69 245 LEU B CA 1
ATOM 5036 C C . LEU B 1 245 ? 4.102 32.094 7.422 1 98.69 245 LEU B C 1
ATOM 5038 O O . LEU B 1 245 ? 4.852 32.281 8.375 1 98.69 245 LEU B O 1
ATOM 5042 N N . ARG B 1 246 ? 4.105 32.781 6.328 1 98.62 246 ARG B N 1
ATOM 5043 C CA . ARG B 1 246 ? 5.086 33.844 6.133 1 98.62 246 ARG B CA 1
ATOM 5044 C C . ARG B 1 246 ? 4.562 35.188 6.656 1 98.62 246 ARG B C 1
ATOM 5046 O O . ARG B 1 246 ? 5.258 36.188 6.598 1 98.62 246 ARG B O 1
ATOM 5053 N N . SER B 1 247 ? 3.389 35.25 7.102 1 98.62 247 SER B N 1
ATOM 5054 C CA . SER B 1 247 ? 2.803 36.5 7.613 1 98.62 247 SER B CA 1
ATOM 5055 C C . SER B 1 247 ? 3.527 36.969 8.867 1 98.62 247 SER B C 1
ATOM 5057 O O . SER B 1 247 ? 4.125 36.188 9.586 1 98.62 247 SER B O 1
ATOM 5059 N N . GLN B 1 248 ? 3.35 38.219 9.102 1 98.56 248 GLN B N 1
ATOM 5060 C CA . GLN B 1 248 ? 3.941 38.812 10.305 1 98.56 248 GLN B CA 1
ATOM 5061 C C . GLN B 1 248 ? 3.346 38.156 11.562 1 98.56 248 GLN B C 1
ATOM 5063 O O . GLN B 1 248 ? 4.059 37.906 12.531 1 98.56 248 GLN B O 1
ATOM 5068 N N . ALA B 1 249 ? 2.113 37.906 11.57 1 98.81 249 ALA B N 1
ATOM 5069 C CA . ALA B 1 249 ? 1.435 37.312 12.719 1 98.81 249 ALA B CA 1
ATOM 5070 C C . ALA B 1 249 ? 2.043 35.969 13.078 1 98.81 249 ALA B C 1
ATOM 5072 O O . ALA B 1 249 ? 2.404 35.719 14.234 1 98.81 249 ALA B O 1
ATOM 5073 N N . TYR B 1 250 ? 2.197 35.125 12.086 1 98.88 250 TYR B N 1
ATOM 5074 C CA . TYR B 1 250 ? 2.738 33.781 12.352 1 98.88 250 TYR B CA 1
ATOM 5075 C C . TYR B 1 250 ? 4.203 33.875 12.766 1 98.88 250 TYR B C 1
ATOM 5077 O O . TYR B 1 250 ? 4.637 33.156 13.672 1 98.88 250 TYR B O 1
ATOM 5085 N N . LEU B 1 251 ? 4.961 34.719 12.117 1 98.88 251 LEU B N 1
ATOM 5086 C CA . LEU B 1 251 ? 6.379 34.812 12.43 1 98.88 251 LEU B CA 1
ATOM 5087 C C . LEU B 1 251 ? 6.582 35.344 13.844 1 98.88 251 LEU B C 1
ATOM 5089 O O . LEU B 1 251 ? 7.465 34.875 14.562 1 98.88 251 LEU B O 1
ATOM 5093 N N . ASP B 1 252 ? 5.754 36.344 14.234 1 98.88 252 ASP B N 1
ATOM 5094 C CA . ASP B 1 252 ? 5.824 36.812 15.609 1 98.88 252 ASP B CA 1
ATOM 5095 C C . ASP B 1 252 ? 5.508 35.688 16.594 1 98.88 252 ASP B C 1
ATOM 5097 O O . ASP B 1 252 ? 6.164 35.562 17.625 1 98.88 252 ASP B O 1
ATOM 5101 N N . TYR B 1 253 ? 4.535 34.969 16.281 1 98.88 253 TYR B N 1
ATOM 5102 C CA . TYR B 1 253 ? 4.125 33.812 17.094 1 98.88 253 TYR B CA 1
ATOM 5103 C C . TYR B 1 253 ? 5.262 32.812 17.234 1 98.88 253 TYR B C 1
ATOM 5105 O O . TYR B 1 253 ? 5.648 32.469 18.344 1 98.88 253 TYR B O 1
ATOM 5113 N N . PHE B 1 254 ? 5.816 32.375 16.109 1 98.81 254 PHE B N 1
ATOM 5114 C CA . PHE B 1 254 ? 6.906 31.406 16.141 1 98.81 254 PHE B CA 1
ATOM 5115 C C . PHE B 1 254 ? 8.094 31.938 16.922 1 98.81 254 PHE B C 1
ATOM 5117 O O . PHE B 1 254 ? 8.68 31.234 17.75 1 98.81 254 PHE B O 1
ATOM 5124 N N . ASN B 1 255 ? 8.469 33.156 16.609 1 98.69 255 ASN B N 1
ATOM 5125 C CA . ASN B 1 255 ? 9.617 33.75 17.281 1 98.69 255 ASN B CA 1
ATOM 5126 C C . ASN B 1 255 ? 9.422 33.781 18.797 1 98.69 255 ASN B C 1
ATOM 5128 O O . ASN B 1 255 ? 10.367 33.5 19.547 1 98.69 255 ASN B O 1
ATOM 5132 N N . HIS B 1 256 ? 8.234 34.125 19.188 1 98.75 256 HIS B N 1
ATOM 5133 C CA . HIS B 1 256 ? 7.918 34.156 20.609 1 98.75 256 HIS B CA 1
ATOM 5134 C C . HIS B 1 256 ? 8.102 32.75 21.219 1 98.75 256 HIS B C 1
ATOM 5136 O O . HIS B 1 256 ? 8.75 32.625 22.266 1 98.75 256 HIS B O 1
ATOM 5142 N N . LEU B 1 257 ? 7.586 31.734 20.578 1 98.88 257 LEU B N 1
ATOM 5143 C CA . LEU B 1 257 ? 7.715 30.359 21.062 1 98.88 257 LEU B CA 1
ATOM 5144 C C . LEU B 1 257 ? 9.172 29.906 21.031 1 98.88 257 LEU B C 1
ATOM 5146 O O . LEU B 1 257 ? 9.656 29.281 21.969 1 98.88 257 LEU B O 1
ATOM 5150 N N . ASP B 1 258 ? 9.797 30.234 19.922 1 98.62 258 ASP B N 1
ATOM 5151 C CA . ASP B 1 258 ? 11.18 29.812 19.75 1 98.62 258 ASP B CA 1
ATOM 5152 C C . ASP B 1 258 ? 12.07 30.375 20.859 1 98.62 258 ASP B C 1
ATOM 5154 O O . ASP B 1 258 ? 12.914 29.641 21.406 1 98.62 258 ASP B O 1
ATOM 5158 N N . LYS B 1 259 ? 11.867 31.578 21.219 1 98.44 259 LYS B N 1
ATOM 5159 C CA . LYS B 1 259 ? 12.664 32.219 22.25 1 98.44 259 LYS B CA 1
ATOM 5160 C C . LYS B 1 259 ? 12.422 31.594 23.625 1 98.44 259 LYS B C 1
ATOM 5162 O O . LYS B 1 259 ? 13.328 31.531 24.453 1 98.44 259 LYS B O 1
ATOM 5167 N N . ALA B 1 260 ? 11.25 31.109 23.844 1 98.44 260 ALA B N 1
ATOM 5168 C CA . ALA B 1 260 ? 10.906 30.484 25.109 1 98.44 260 ALA B CA 1
ATOM 5169 C C . ALA B 1 260 ? 11.625 29.141 25.266 1 98.44 260 ALA B C 1
ATOM 5171 O O . ALA B 1 260 ? 11.828 28.672 26.391 1 98.44 260 ALA B O 1
ATOM 5172 N N . GLY B 1 261 ? 11.938 28.516 24.141 1 98.38 261 GLY B N 1
ATOM 5173 C CA . GLY B 1 261 ? 12.82 27.359 24.156 1 98.38 261 GLY B CA 1
ATOM 5174 C C . GLY B 1 261 ? 12.078 26.047 24.344 1 98.38 261 GLY B C 1
ATOM 5175 O O . GLY B 1 261 ? 12.703 24.984 24.453 1 98.38 261 GLY B O 1
ATOM 5176 N N . GLY B 1 262 ? 10.766 26 24.359 1 98.38 262 GLY B N 1
ATOM 5177 C CA . GLY B 1 262 ? 9.969 24.812 24.656 1 98.38 262 GLY B CA 1
ATOM 5178 C C . GLY B 1 262 ? 10.18 23.688 23.656 1 98.38 262 GLY B C 1
ATOM 5179 O O . GLY B 1 262 ? 9.875 22.531 23.953 1 98.38 262 GLY B O 1
ATOM 5180 N N . PHE B 1 263 ? 10.695 23.922 22.5 1 98.5 263 PHE B N 1
ATOM 5181 C CA . PHE B 1 263 ? 11.031 22.875 21.531 1 98.5 263 PHE B CA 1
ATOM 5182 C C . PHE B 1 263 ? 12.125 21.969 22.094 1 98.5 263 PHE B C 1
ATOM 5184 O O . PHE B 1 263 ? 12.156 20.781 21.781 1 98.5 263 PHE B O 1
ATOM 5191 N N . PHE B 1 264 ? 13.008 22.531 22.906 1 98.5 264 PHE B N 1
ATOM 5192 C CA . PHE B 1 264 ? 14.18 21.797 23.375 1 98.5 264 PHE B CA 1
ATOM 5193 C C . PHE B 1 264 ? 14.047 21.469 24.859 1 98.5 264 PHE B C 1
ATOM 5195 O O . PHE B 1 264 ? 14.523 20.422 25.312 1 98.5 264 PHE B O 1
ATOM 5202 N N . TYR B 1 265 ? 13.391 22.359 25.609 1 98.31 265 TYR B N 1
ATOM 5203 C CA . TYR B 1 265 ? 13.273 22.141 27.047 1 98.31 265 TYR B CA 1
ATOM 5204 C C . TYR B 1 265 ? 12.109 21.203 27.359 1 98.31 265 TYR B C 1
ATOM 5206 O O . TYR B 1 265 ? 12.031 20.656 28.453 1 98.31 265 TYR B O 1
ATOM 5214 N N . GLU B 1 266 ? 11.18 21.156 26.469 1 97.88 266 GLU B N 1
ATOM 5215 C CA . GLU B 1 266 ? 10.07 20.203 26.453 1 97.88 266 GLU B CA 1
ATOM 5216 C C . GLU B 1 266 ? 10.008 19.469 25.109 1 97.88 266 GLU B C 1
ATOM 5218 O O . GLU B 1 266 ? 11.039 19.094 24.562 1 97.88 266 GLU B O 1
ATOM 5223 N N . ARG B 1 267 ? 8.906 19.047 24.688 1 97.81 267 ARG B N 1
ATOM 5224 C CA . ARG B 1 267 ? 8.711 18.391 23.391 1 97.81 267 ARG B CA 1
ATOM 5225 C C . ARG B 1 267 ? 7.566 19.031 22.609 1 97.81 267 ARG B C 1
ATOM 5227 O O . ARG B 1 267 ? 6.648 18.344 22.172 1 97.81 267 ARG B O 1
ATOM 5234 N N . TRP B 1 268 ? 7.688 20.391 22.547 1 98.44 268 TRP B N 1
ATOM 5235 C CA . TRP B 1 268 ? 6.668 21.078 21.766 1 98.44 268 TRP B CA 1
ATOM 5236 C C . TRP B 1 268 ? 6.66 20.562 20.328 1 98.44 268 TRP B C 1
ATOM 5238 O O . TRP B 1 268 ? 7.621 20.766 19.578 1 98.44 268 TRP B O 1
ATOM 5248 N N . GLY B 1 269 ? 5.551 19.875 19.984 1 98 269 GLY B N 1
ATOM 5249 C CA . GLY B 1 269 ? 5.426 19.359 18.641 1 98 269 GLY B CA 1
ATOM 5250 C C . GLY B 1 269 ? 4.945 20.406 17.641 1 98 269 GLY B C 1
ATOM 5251 O O . GLY B 1 269 ? 4.273 21.375 18.031 1 98 269 GLY B O 1
ATOM 5252 N N . ASP B 1 270 ? 5.25 20.188 16.406 1 98.38 270 ASP B N 1
ATOM 5253 C CA . ASP B 1 270 ? 4.805 21.125 15.375 1 98.38 270 ASP B CA 1
ATOM 5254 C C . ASP B 1 270 ? 3.289 21.062 15.195 1 98.38 270 ASP B C 1
ATOM 5256 O O . ASP B 1 270 ? 2.664 22.047 14.797 1 98.38 270 ASP B O 1
ATOM 5260 N N . ALA B 1 271 ? 2.678 19.906 15.492 1 98.56 271 ALA B N 1
ATOM 5261 C CA . ALA B 1 271 ? 1.231 19.766 15.328 1 98.56 271 ALA B CA 1
ATOM 5262 C C . ALA B 1 271 ? 0.482 20.703 16.266 1 98.56 271 ALA B C 1
ATOM 5264 O O . ALA B 1 271 ? -0.318 21.531 15.828 1 98.56 271 ALA B O 1
ATOM 5265 N N . PRO B 1 272 ? 0.797 20.656 17.578 1 98.62 272 PRO B N 1
ATOM 5266 C CA . PRO B 1 272 ? 0.13 21.625 18.453 1 98.62 272 PRO B CA 1
ATOM 5267 C C . PRO B 1 272 ? 0.488 23.078 18.109 1 98.62 272 PRO B C 1
ATOM 5269 O O . PRO B 1 272 ? -0.367 23.953 18.188 1 98.62 272 PRO B O 1
ATOM 5272 N N . VAL B 1 273 ? 1.688 23.297 17.719 1 98.81 273 VAL B N 1
ATOM 5273 C CA . VAL B 1 273 ? 2.129 24.656 17.406 1 98.81 273 VAL B CA 1
ATOM 5274 C C . VAL B 1 273 ? 1.342 25.203 16.219 1 98.81 273 VAL B C 1
ATOM 5276 O O . VAL B 1 273 ? 0.78 26.297 16.281 1 98.81 273 VAL B O 1
ATOM 5279 N N . HIS B 1 274 ? 1.26 24.406 15.109 1 98.81 274 HIS B N 1
ATOM 5280 C CA . HIS B 1 274 ? 0.487 24.812 13.945 1 98.81 274 HIS B CA 1
ATOM 5281 C C . HIS B 1 274 ? -0.988 24.984 14.297 1 98.81 274 HIS B C 1
ATOM 5283 O O . HIS B 1 274 ? -1.632 25.938 13.852 1 98.81 274 HIS B O 1
ATOM 5289 N N . SER B 1 275 ? -1.494 24.125 15.078 1 98.81 275 SER B N 1
ATOM 5290 C CA . SER B 1 275 ? -2.918 24.109 15.406 1 98.81 275 SER B CA 1
ATOM 5291 C C . SER B 1 275 ? -3.303 25.344 16.234 1 98.81 275 SER B C 1
ATOM 5293 O O . SER B 1 275 ? -4.324 25.969 15.969 1 98.81 275 SER B O 1
ATOM 5295 N N . ILE B 1 276 ? -2.488 25.641 17.188 1 98.81 276 ILE B N 1
ATOM 5296 C CA . ILE B 1 276 ? -2.746 26.797 18.031 1 98.81 276 ILE B CA 1
ATOM 5297 C C . ILE B 1 276 ? -2.672 28.078 17.188 1 98.81 276 ILE B C 1
ATOM 5299 O O . ILE B 1 276 ? -3.531 28.953 17.297 1 98.81 276 ILE B O 1
ATOM 5303 N N . ALA B 1 277 ? -1.686 28.172 16.312 1 98.94 277 ALA B N 1
ATOM 5304 C CA . ALA B 1 277 ? -1.588 29.328 15.43 1 98.94 277 ALA B CA 1
ATOM 5305 C C . ALA B 1 277 ? -2.844 29.469 14.578 1 98.94 277 ALA B C 1
ATOM 5307 O O . ALA B 1 277 ? -3.395 30.562 14.445 1 98.94 277 ALA B O 1
ATOM 5308 N N . ALA B 1 278 ? -3.281 28.359 14 1 98.88 278 ALA B N 1
ATOM 5309 C CA . ALA B 1 278 ? -4.496 28.391 13.188 1 98.88 278 ALA B CA 1
ATOM 5310 C C . ALA B 1 278 ? -5.695 28.844 14.016 1 98.88 278 ALA B C 1
ATOM 5312 O O . ALA B 1 278 ? -6.48 29.688 13.57 1 98.88 278 ALA B O 1
ATOM 5313 N N . ALA B 1 279 ? -5.789 28.359 15.211 1 98.69 279 ALA B N 1
ATOM 5314 C CA . ALA B 1 279 ? -6.926 28.672 16.062 1 98.69 279 ALA B CA 1
ATOM 5315 C C . ALA B 1 279 ? -6.922 30.141 16.469 1 98.69 279 ALA B C 1
ATOM 5317 O O . ALA B 1 279 ? -7.98 30.75 16.641 1 98.69 279 ALA B O 1
ATOM 5318 N N . LEU B 1 280 ? -5.758 30.719 16.594 1 98.44 280 LEU B N 1
ATOM 5319 C CA . LEU B 1 280 ? -5.621 32.094 17.047 1 98.44 280 LEU B CA 1
ATOM 5320 C C . LEU B 1 280 ? -5.855 33.062 15.891 1 98.44 280 LEU B C 1
ATOM 5322 O O . LEU B 1 280 ? -6.414 34.156 16.094 1 98.44 280 LEU B O 1
ATOM 5326 N N . MET B 1 281 ? -5.453 32.688 14.68 1 98.62 281 MET B N 1
ATOM 5327 C CA . MET B 1 281 ? -5.223 33.719 13.672 1 98.62 281 MET B CA 1
ATOM 5328 C C . MET B 1 281 ? -6.145 33.531 12.469 1 98.62 281 MET B C 1
ATOM 5330 O O . MET B 1 281 ? -6.277 34.438 11.633 1 98.62 281 MET B O 1
ATOM 5334 N N . LEU B 1 282 ? -6.723 32.312 12.352 1 98.75 282 LEU B N 1
ATOM 5335 C CA . LEU B 1 282 ? -7.551 32.031 11.18 1 98.75 282 LEU B CA 1
ATOM 5336 C C . LEU B 1 282 ? -9.023 32 11.555 1 98.75 282 LEU B C 1
ATOM 5338 O O . LEU B 1 282 ? -9.375 31.719 12.695 1 98.75 282 LEU B O 1
ATOM 5342 N N . LYS B 1 283 ? -9.828 32.312 10.555 1 98.19 283 LYS B N 1
ATOM 5343 C CA . LYS B 1 283 ? -11.281 32.188 10.672 1 98.19 283 LYS B CA 1
ATOM 5344 C C . LYS B 1 283 ? -11.711 30.734 10.43 1 98.19 283 LYS B C 1
ATOM 5346 O O . LYS B 1 283 ? -11.023 29.984 9.734 1 98.19 283 LYS B O 1
ATOM 5351 N N . LYS B 1 284 ? -12.914 30.438 10.945 1 98 284 LYS B N 1
ATOM 5352 C CA . LYS B 1 284 ? -13.516 29.125 10.711 1 98 284 LYS B CA 1
ATOM 5353 C C . LYS B 1 284 ? -13.562 28.812 9.219 1 98 284 LYS B C 1
ATOM 5355 O O . LYS B 1 284 ? -13.281 27.672 8.812 1 98 284 LYS B O 1
ATOM 5360 N N . SER B 1 285 ? -13.805 29.781 8.398 1 97.88 285 SER B N 1
ATOM 5361 C CA . SER B 1 285 ? -14 29.594 6.961 1 97.88 285 SER B CA 1
ATOM 5362 C C . SER B 1 285 ? -12.68 29.375 6.246 1 97.88 285 SER B C 1
ATOM 5364 O O . SER B 1 285 ? -12.656 28.969 5.082 1 97.88 285 SER B O 1
ATOM 5366 N N . GLU B 1 286 ? -11.578 29.562 6.949 1 98.62 286 GLU B N 1
ATOM 5367 C CA . GLU B 1 286 ? -10.266 29.469 6.312 1 98.62 286 GLU B CA 1
ATOM 5368 C C . GLU B 1 286 ? -9.617 28.125 6.586 1 98.62 286 GLU B C 1
ATOM 5370 O O . GLU B 1 286 ? -8.516 27.844 6.105 1 98.62 286 GLU B O 1
ATOM 5375 N N . VAL B 1 287 ? -10.281 27.25 7.328 1 98.75 287 VAL B N 1
ATOM 5376 C CA . VAL B 1 287 ? -9.781 25.906 7.652 1 98.75 287 VAL B CA 1
ATOM 5377 C C . VAL B 1 287 ? -10.695 24.859 7.035 1 98.75 287 VAL B C 1
ATOM 5379 O O . VAL B 1 287 ? -11.922 24.953 7.129 1 98.75 287 VAL B O 1
ATOM 5382 N N . HIS B 1 288 ? -10.086 23.891 6.406 1 98.69 288 HIS B N 1
ATOM 5383 C CA . HIS B 1 288 ? -10.859 22.875 5.684 1 98.69 288 HIS B CA 1
ATOM 5384 C C . HIS B 1 288 ? -10.492 21.469 6.145 1 98.69 288 HIS B C 1
ATOM 5386 O O . HIS B 1 288 ? -9.312 21.156 6.316 1 98.69 288 HIS B O 1
ATOM 5392 N N . PHE B 1 289 ? -11.531 20.703 6.363 1 98.5 289 PHE B N 1
ATOM 5393 C CA . PHE B 1 289 ? -11.383 19.281 6.617 1 98.5 289 PHE B CA 1
ATOM 5394 C C . PHE B 1 289 ? -11.414 18.484 5.312 1 98.5 289 PHE B C 1
ATOM 5396 O O . PHE B 1 289 ? -12.477 18.344 4.699 1 98.5 289 PHE B O 1
ATOM 5403 N N . PHE B 1 290 ? -10.258 18.047 4.91 1 98.31 290 PHE B N 1
ATOM 5404 C CA . PHE B 1 290 ? -10.219 17.219 3.709 1 98.31 290 PHE B CA 1
ATOM 5405 C C . PHE B 1 290 ? -10.789 15.828 3.986 1 98.31 290 PHE B C 1
ATOM 5407 O O . PHE B 1 290 ? -10.086 14.828 3.842 1 98.31 290 PHE B O 1
ATOM 5414 N N . TYR B 1 291 ? -12.031 15.812 4.176 1 97.88 291 TYR B N 1
ATOM 5415 C CA . TYR B 1 291 ? -12.828 14.68 4.633 1 97.88 291 TYR B CA 1
ATOM 5416 C C . TYR B 1 291 ? -12.781 13.539 3.625 1 97.88 291 TYR B C 1
ATOM 5418 O O . TYR B 1 291 ? -12.734 12.367 4.004 1 97.88 291 TYR B O 1
ATOM 5426 N N . ASP B 1 292 ? -12.719 13.844 2.396 1 97.44 292 ASP B N 1
ATOM 5427 C CA . ASP B 1 292 ? -12.891 12.828 1.362 1 97.44 292 ASP B CA 1
ATOM 5428 C C . ASP B 1 292 ? -11.539 12.266 0.918 1 97.44 292 ASP B C 1
ATOM 5430 O O . ASP B 1 292 ? -11.453 11.602 -0.119 1 97.44 292 ASP B O 1
ATOM 5434 N N . MET B 1 293 ? -10.516 12.641 1.751 1 96.81 293 MET B N 1
ATOM 5435 C CA . MET B 1 293 ? -9.188 12.078 1.504 1 96.81 293 MET B CA 1
ATOM 5436 C C . MET B 1 293 ? -8.836 11.031 2.561 1 96.81 293 MET B C 1
ATOM 5438 O O . MET B 1 293 ? -8.617 11.375 3.727 1 96.81 293 MET B O 1
ATOM 5442 N N . GLY B 1 294 ? -8.984 9.711 2.309 1 97.19 294 GLY B N 1
ATOM 5443 C CA . GLY B 1 294 ? -8.492 8.711 3.238 1 97.19 294 GLY B CA 1
ATOM 5444 C C . GLY B 1 294 ? -7.012 8.859 3.547 1 97.19 294 GLY B C 1
ATOM 5445 O O . GLY B 1 294 ? -6.215 9.164 2.656 1 97.19 294 GLY B O 1
ATOM 5446 N N . TYR B 1 295 ? -6.695 8.711 4.812 1 98.25 295 TYR B N 1
ATOM 5447 C CA . TYR B 1 295 ? -5.324 8.938 5.25 1 98.25 295 TYR B CA 1
ATOM 5448 C C . TYR B 1 295 ? -4.969 8.023 6.422 1 98.25 295 TYR B C 1
ATOM 5450 O O . TYR B 1 295 ? -5.781 7.82 7.324 1 98.25 295 TYR B O 1
ATOM 5458 N N . TYR B 1 296 ? -3.748 7.473 6.324 1 98.19 296 TYR B N 1
ATOM 5459 C CA . TYR B 1 296 ? -3.271 6.613 7.402 1 98.19 296 TYR B CA 1
ATOM 5460 C C . TYR B 1 296 ? -1.84 6.961 7.789 1 98.19 296 TYR B C 1
ATOM 5462 O O . TYR B 1 296 ? -0.979 7.125 6.918 1 98.19 296 TYR B O 1
ATOM 5470 N N . HIS B 1 297 ? -1.605 7.203 8.938 1 97.44 297 HIS B N 1
ATOM 5471 C CA . HIS B 1 297 ? -0.305 7.215 9.594 1 97.44 297 HIS B CA 1
ATOM 5472 C C . HIS B 1 297 ? -0.34 6.414 10.891 1 97.44 297 HIS B C 1
ATOM 5474 O O . HIS B 1 297 ? -1.137 6.707 11.789 1 97.44 297 HIS B O 1
ATOM 5480 N N . ASN B 1 298 ? 0.462 5.461 11.039 1 95.31 298 ASN B N 1
ATOM 5481 C CA . ASN B 1 298 ? 0.414 4.527 12.156 1 95.31 298 ASN B CA 1
ATOM 5482 C C . ASN B 1 298 ? 0.34 5.262 13.492 1 95.31 298 ASN B C 1
ATOM 5484 O O . ASN B 1 298 ? 1.176 6.121 13.781 1 95.31 298 ASN B O 1
ATOM 5488 N N . PRO B 1 299 ? -0.568 4.977 14.195 1 94.75 299 PRO B N 1
ATOM 5489 C CA . PRO B 1 299 ? -1.569 3.912 14.102 1 94.75 299 PRO B CA 1
ATOM 5490 C C . PRO B 1 299 ? -2.947 4.434 13.695 1 94.75 299 PRO B C 1
ATOM 5492 O O . PRO B 1 299 ? -3.93 3.689 13.742 1 94.75 299 PRO B O 1
ATOM 5495 N N . PHE B 1 300 ? -3.08 5.707 13.305 1 96.69 300 PHE B N 1
ATOM 5496 C CA . PHE B 1 300 ? -4.406 6.289 13.148 1 96.69 300 PHE B CA 1
ATOM 5497 C C . PHE B 1 300 ? -4.781 6.406 11.68 1 96.69 300 PHE B C 1
ATOM 5499 O O . PHE B 1 300 ? -3.91 6.555 10.82 1 96.69 300 PHE B O 1
ATOM 5506 N N . LYS B 1 301 ? -6.09 6.316 11.5 1 96.81 301 LYS B N 1
ATOM 5507 C CA . LYS B 1 301 ? -6.629 6.367 10.148 1 96.81 301 LYS B CA 1
ATOM 5508 C C . LYS B 1 301 ? -7.867 7.254 10.078 1 96.81 301 LYS B C 1
ATOM 5510 O O . LYS B 1 301 ? -8.672 7.277 11.016 1 96.81 301 LYS B O 1
ATOM 5515 N N . HIS B 1 302 ? -7.891 8.047 9.055 1 98 302 HIS B N 1
ATOM 5516 C CA . HIS B 1 302 ? -9.125 8.688 8.633 1 98 302 HIS B CA 1
ATOM 5517 C C . HIS B 1 302 ? -9.688 8.023 7.375 1 98 302 HIS B C 1
ATOM 5519 O O . HIS B 1 302 ? -8.977 7.859 6.383 1 98 302 HIS B O 1
ATOM 5525 N N . CYS B 1 303 ? -10.898 7.578 7.426 1 97.69 303 CYS B N 1
ATOM 5526 C CA . CYS B 1 303 ? -11.633 7.043 6.289 1 97.69 303 CYS B CA 1
ATOM 5527 C C . CYS B 1 303 ? -13.047 7.617 6.23 1 97.69 303 CYS B C 1
ATOM 5529 O O . CYS B 1 303 ? -13.82 7.477 7.184 1 97.69 303 CYS B O 1
ATOM 5531 N N . PRO B 1 304 ? -13.43 8.266 5.129 1 97.06 304 PRO B N 1
ATOM 5532 C CA . PRO B 1 304 ? -14.773 8.844 5.051 1 97.06 304 PRO B CA 1
ATOM 5533 C C . PRO B 1 304 ? -15.875 7.789 5.188 1 97.06 304 PRO B C 1
ATOM 5535 O O . PRO B 1 304 ? -15.719 6.664 4.707 1 97.06 304 PRO B O 1
ATOM 5538 N N . THR B 1 305 ? -16.938 8.172 5.789 1 93.94 305 THR B N 1
ATOM 5539 C CA . THR B 1 305 ? -18 7.211 6.07 1 93.94 305 THR B CA 1
ATOM 5540 C C . THR B 1 305 ? -19.25 7.555 5.277 1 93.94 305 THR B C 1
ATOM 5542 O O . THR B 1 305 ? -20.078 6.68 5.004 1 93.94 305 THR B O 1
ATOM 5545 N N . GLU B 1 306 ? -19.422 8.906 4.957 1 93 306 GLU B N 1
ATOM 5546 C CA . GLU B 1 306 ? -20.578 9.391 4.207 1 93 306 GLU B CA 1
ATOM 5547 C C . GLU B 1 306 ? -20.156 10.375 3.117 1 93 306 GLU B C 1
ATOM 5549 O O . GLU B 1 306 ? -19.203 11.125 3.291 1 93 306 GLU B O 1
ATOM 5554 N N . PRO B 1 307 ? -20.875 10.438 2.043 1 94.69 307 PRO B N 1
ATOM 5555 C CA . PRO B 1 307 ? -21.859 9.461 1.587 1 94.69 307 PRO B CA 1
ATOM 5556 C C . PRO B 1 307 ? -21.266 8.078 1.346 1 94.69 307 PRO B C 1
ATOM 5558 O O . PRO B 1 307 ? -20.047 7.957 1.145 1 94.69 307 PRO B O 1
ATOM 5561 N N . GLU B 1 308 ? -22.047 7.137 1.314 1 92.62 308 GLU B N 1
ATOM 5562 C CA . GLU B 1 308 ? -21.609 5.742 1.299 1 92.62 308 GLU B CA 1
ATOM 5563 C C . GLU B 1 308 ? -20.766 5.438 0.063 1 92.62 308 GLU B C 1
ATOM 5565 O O . GLU B 1 308 ? -19.812 4.664 0.131 1 92.62 308 GLU B O 1
ATOM 5570 N N . TRP B 1 309 ? -21.094 6.008 -1.029 1 93.5 309 TRP B N 1
ATOM 5571 C CA . TRP B 1 309 ? -20.391 5.703 -2.275 1 93.5 309 TRP B CA 1
ATOM 5572 C C . TRP B 1 309 ? -18.922 6.09 -2.188 1 93.5 309 TRP B C 1
ATOM 5574 O O . TRP B 1 309 ? -18.078 5.555 -2.918 1 93.5 309 TRP B O 1
ATOM 5584 N N . LEU B 1 310 ? -18.625 7.027 -1.331 1 94.75 310 LEU B N 1
ATOM 5585 C CA . LEU B 1 310 ? -17.25 7.48 -1.2 1 94.75 310 LEU B CA 1
ATOM 5586 C C . LEU B 1 310 ? -16.344 6.348 -0.707 1 94.75 310 LEU B C 1
ATOM 5588 O O . LEU B 1 310 ? -15.352 6.016 -1.352 1 94.75 310 LEU B O 1
ATOM 5592 N N . SER B 1 311 ? -16.703 5.707 0.373 1 95 311 SER B N 1
ATOM 5593 C CA . SER B 1 311 ? -15.914 4.605 0.925 1 95 311 SER B CA 1
ATOM 5594 C C . SER B 1 311 ? -15.984 3.373 0.032 1 95 311 SER B C 1
ATOM 5596 O O . SER B 1 311 ? -15.016 2.623 -0.077 1 95 311 SER B O 1
ATOM 5598 N N . VAL B 1 312 ? -17.109 3.201 -0.647 1 95.12 312 VAL B N 1
ATOM 5599 C CA . VAL B 1 312 ? -17.359 1.99 -1.422 1 95.12 312 VAL B CA 1
ATOM 5600 C C . VAL B 1 312 ? -16.609 2.061 -2.75 1 95.12 312 VAL B C 1
ATOM 5602 O O . VAL B 1 312 ? -15.969 1.088 -3.162 1 95.12 312 VAL B O 1
ATOM 5605 N N . GLU B 1 313 ? -16.609 3.256 -3.363 1 94.5 313 GLU B N 1
ATOM 5606 C CA . GLU B 1 313 ? -16.172 3.33 -4.758 1 94.5 313 GLU B CA 1
ATOM 5607 C C . GLU B 1 313 ? -14.812 4.008 -4.883 1 94.5 313 GLU B C 1
ATOM 5609 O O . GLU B 1 313 ? -14.078 3.762 -5.844 1 94.5 313 GLU B O 1
ATOM 5614 N N . LYS B 1 314 ? -14.508 4.816 -3.848 1 94.69 314 LYS B N 1
ATOM 5615 C CA . LYS B 1 314 ? -13.336 5.664 -4.055 1 94.69 314 LYS B CA 1
ATOM 5616 C C . LYS B 1 314 ? -12.195 5.262 -3.125 1 94.69 314 LYS B C 1
ATOM 5618 O O . LYS B 1 314 ? -11.047 5.664 -3.332 1 94.69 314 LYS B O 1
ATOM 5623 N N . CYS B 1 315 ? -12.477 4.48 -2.1 1 97.25 315 CYS B N 1
ATOM 5624 C CA . CYS B 1 315 ? -11.484 4.23 -1.061 1 97.25 315 CYS B CA 1
ATOM 5625 C C . CYS B 1 315 ? -11.242 2.738 -0.889 1 97.25 315 CYS B C 1
ATOM 5627 O O . CYS B 1 315 ? -12.094 1.92 -1.226 1 97.25 315 CYS B O 1
ATOM 5629 N N . SER B 1 316 ? -10.062 2.381 -0.359 1 97.5 316 SER B N 1
ATOM 5630 C CA . SER B 1 316 ? -9.773 1.001 0.017 1 97.5 316 SER B CA 1
ATOM 5631 C C . SER B 1 316 ? -9.797 0.824 1.531 1 97.5 316 SER B C 1
ATOM 5633 O O . SER B 1 316 ? -9.695 -0.297 2.033 1 97.5 316 SER B O 1
ATOM 5635 N N . CYS B 1 317 ? -9.922 1.91 2.273 1 96.81 317 CYS B N 1
ATOM 5636 C CA . CYS B 1 317 ? -9.906 1.851 3.73 1 96.81 317 CYS B CA 1
ATOM 5637 C C . CYS B 1 317 ? -11.266 1.433 4.273 1 96.81 317 CYS B C 1
ATOM 5639 O O . CYS B 1 317 ? -12.273 1.53 3.576 1 96.81 317 CYS B O 1
ATOM 5641 N N . ASP B 1 318 ? -11.266 0.968 5.465 1 94.31 318 ASP B N 1
ATOM 5642 C CA . ASP B 1 318 ? -12.469 0.6 6.199 1 94.31 318 ASP B CA 1
ATOM 5643 C C . ASP B 1 318 ? -13.016 1.788 6.984 1 94.31 318 ASP B C 1
ATOM 5645 O O . ASP B 1 318 ? -12.414 2.227 7.961 1 94.31 318 ASP B O 1
ATOM 5649 N N . PRO B 1 319 ? -14.172 2.248 6.676 1 94.75 319 PRO B N 1
ATOM 5650 C CA . PRO B 1 319 ? -14.719 3.418 7.367 1 94.75 319 PRO B CA 1
ATOM 5651 C C . PRO B 1 319 ? -14.938 3.172 8.859 1 94.75 319 PRO B C 1
ATOM 5653 O O . PRO B 1 319 ? -14.922 4.113 9.656 1 94.75 319 PRO B O 1
ATOM 5656 N N . THR B 1 320 ? -15.07 1.944 9.258 1 93.44 320 THR B N 1
ATOM 5657 C CA . THR B 1 320 ? -15.344 1.627 10.648 1 93.44 320 THR B CA 1
ATOM 5658 C C . THR B 1 320 ? -14.094 1.795 11.5 1 93.44 320 THR B C 1
ATOM 5660 O O . THR B 1 320 ? -14.172 1.842 12.734 1 93.44 320 THR B O 1
ATOM 5663 N N . ASP B 1 321 ? -13.008 1.897 10.852 1 93.06 321 ASP B N 1
ATOM 5664 C CA . ASP B 1 321 ? -11.734 2.029 11.555 1 93.06 321 ASP B CA 1
ATOM 5665 C C . ASP B 1 321 ? -11.281 3.486 11.602 1 93.06 321 ASP B C 1
ATOM 5667 O O . ASP B 1 321 ? -10.164 3.781 12.031 1 93.06 321 ASP B O 1
ATOM 5671 N N . SER B 1 322 ? -12.078 4.375 11.219 1 96.38 322 SER B N 1
ATOM 5672 C CA . SER B 1 322 ? -11.734 5.793 11.211 1 96.38 322 SER B CA 1
ATOM 5673 C C . SER B 1 322 ? -11.648 6.348 12.633 1 96.38 322 SER B C 1
ATOM 5675 O O . SER B 1 322 ? -12.477 6.02 13.484 1 96.38 322 SER B O 1
ATOM 5677 N N . ILE B 1 323 ? -10.742 7.176 12.891 1 97.19 323 ILE B N 1
ATOM 5678 C CA . ILE B 1 323 ? -10.477 7.715 14.219 1 97.19 323 ILE B CA 1
ATOM 5679 C C . ILE B 1 323 ? -11.461 8.844 14.523 1 97.19 323 ILE B C 1
ATOM 5681 O O . ILE B 1 323 ? -11.602 9.266 15.672 1 97.19 323 ILE B O 1
ATOM 5685 N N . ASP B 1 324 ? -12.164 9.281 13.594 1 94.5 324 ASP B N 1
ATOM 5686 C CA . ASP B 1 324 ? -12.891 10.547 13.648 1 94.5 324 ASP B CA 1
ATOM 5687 C C . ASP B 1 324 ? -13.883 10.562 14.812 1 94.5 324 ASP B C 1
ATOM 5689 O O . ASP B 1 324 ? -14.109 11.602 15.422 1 94.5 324 ASP B O 1
ATOM 5693 N N . LYS B 1 325 ? -14.414 9.414 15.117 1 90.5 325 LYS B N 1
ATOM 5694 C CA . LYS B 1 325 ? -15.445 9.367 16.156 1 90.5 325 LYS B CA 1
ATOM 5695 C C . LYS B 1 325 ? -14.883 8.836 17.469 1 90.5 325 LYS B C 1
ATOM 5697 O O . LYS B 1 325 ? -15.609 8.688 18.453 1 90.5 325 LYS B O 1
ATOM 5702 N N . ASN B 1 326 ? -13.672 8.539 17.422 1 93.12 326 ASN B N 1
ATOM 5703 C CA . ASN B 1 326 ? -12.992 8.109 18.641 1 93.12 326 ASN B CA 1
ATOM 5704 C C . ASN B 1 326 ? -12.922 9.242 19.672 1 93.12 3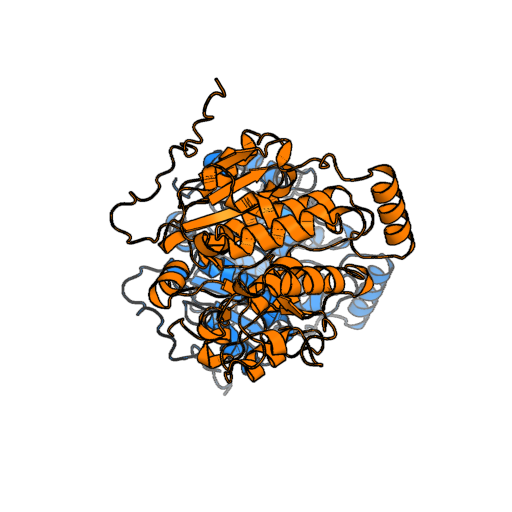26 ASN B C 1
ATOM 5706 O O . ASN B 1 326 ? -12.844 10.414 19.297 1 93.12 326 ASN B O 1
ATOM 5710 N N . SER B 1 327 ? -12.859 8.922 20.938 1 92.69 327 SER B N 1
ATOM 5711 C CA . SER B 1 327 ? -12.812 9.914 22 1 92.69 327 SER B CA 1
ATOM 5712 C C . SER B 1 327 ? -11.508 10.695 21.969 1 92.69 327 SER B C 1
ATOM 5714 O O . SER B 1 327 ? -11.43 11.812 22.5 1 92.69 327 SER B O 1
ATOM 5716 N N . TRP B 1 328 ? -10.578 10.094 21.328 1 94.88 328 TRP B N 1
ATOM 5717 C CA . TRP B 1 328 ? -9.273 10.75 21.266 1 94.88 328 TRP B CA 1
ATOM 5718 C C . TRP B 1 328 ? -9.227 11.766 20.125 1 94.88 328 TRP B C 1
ATOM 5720 O O . TRP B 1 328 ? -8.289 12.555 20.031 1 94.88 328 TRP B O 1
ATOM 5730 N N . SER B 1 329 ? -10.18 11.688 19.266 1 97.25 329 SER B N 1
ATOM 5731 C CA . SER B 1 329 ? -10.25 12.602 18.125 1 97.25 329 SER B CA 1
ATOM 5732 C C . SER B 1 329 ? -10.805 13.961 18.531 1 97.25 329 SER B C 1
ATOM 5734 O O . SER B 1 329 ? -11.688 14.039 19.391 1 97.25 329 SER B O 1
ATOM 5736 N N . CYS B 1 330 ? -10.289 15.016 17.906 1 98.25 330 CYS B N 1
ATOM 5737 C CA . CYS B 1 330 ? -10.805 16.359 18.109 1 98.25 330 CYS B CA 1
ATOM 5738 C C . CYS B 1 330 ? -11.68 16.781 16.938 1 98.25 330 CYS B C 1
ATOM 5740 O O . CYS B 1 330 ? -12.125 17.938 16.875 1 98.25 330 CYS B O 1
ATOM 5742 N N . THR B 1 331 ? -11.883 15.883 15.992 1 98.06 331 THR B N 1
ATOM 5743 C CA . THR B 1 331 ? -12.602 16.219 14.766 1 98.06 331 THR B CA 1
ATOM 5744 C C . THR B 1 331 ? -14.07 16.516 15.062 1 98.06 331 THR B C 1
ATOM 5746 O O . THR B 1 331 ? -14.648 17.438 14.492 1 98.06 331 THR B O 1
ATOM 5749 N N . SER B 1 332 ? -14.672 15.766 16 1 96.25 332 SER B N 1
ATOM 5750 C CA . SER B 1 332 ? -16.062 15.992 16.359 1 96.25 332 SER B CA 1
ATOM 5751 C C . SER B 1 332 ? -16.266 17.391 16.922 1 96.25 332 SER B C 1
ATOM 5753 O O . SER B 1 332 ? -17.234 18.078 16.609 1 96.25 332 SER B O 1
ATOM 5755 N N . GLN B 1 333 ? -15.336 17.828 17.734 1 96.56 333 GLN B N 1
ATOM 5756 C CA . GLN B 1 333 ? -15.398 19.172 18.312 1 96.56 333 GLN B CA 1
ATOM 5757 C C . GLN B 1 333 ? -15.25 20.25 17.234 1 96.56 333 GLN B C 1
ATOM 5759 O O . GLN B 1 333 ? -15.93 21.266 17.281 1 96.56 333 GLN B O 1
ATOM 5764 N N . PHE B 1 334 ? -14.398 20.016 16.312 1 98.25 334 PHE B N 1
ATOM 5765 C CA . PHE B 1 334 ? -14.211 20.938 15.203 1 98.25 334 PHE B CA 1
ATOM 5766 C C . PHE B 1 334 ? -15.492 21.078 14.383 1 98.25 334 PHE B C 1
ATOM 5768 O O . PHE B 1 334 ? -15.938 22.188 14.094 1 98.25 334 PHE B O 1
ATOM 5775 N N . LEU B 1 335 ? -16.094 19.938 14.062 1 97.94 335 LEU B N 1
ATOM 5776 C CA . LEU B 1 335 ? -17.312 19.922 13.258 1 97.94 335 LEU B CA 1
ATOM 5777 C C . LEU B 1 335 ? -18.453 20.625 13.992 1 97.94 335 LEU B C 1
ATOM 5779 O O . LEU B 1 335 ? -19.203 21.375 13.375 1 97.94 335 LEU B O 1
ATOM 5783 N N . GLN B 1 336 ? -18.531 20.391 15.281 1 96.81 336 GLN B N 1
ATOM 5784 C CA . GLN B 1 336 ? -19.547 21.062 16.094 1 96.81 336 GLN B CA 1
ATOM 5785 C C . GLN B 1 336 ? -19.344 22.578 16.062 1 96.81 336 GLN B C 1
ATOM 5787 O O . GLN B 1 336 ? -20.297 23.344 15.906 1 96.81 336 GLN B O 1
ATOM 5792 N N . LEU B 1 337 ? -18.125 22.938 16.219 1 97.38 337 LEU B N 1
ATOM 5793 C CA . LEU B 1 337 ? -17.797 24.359 16.281 1 97.38 337 LEU B CA 1
ATOM 5794 C C . LEU B 1 337 ? -18.156 25.062 14.969 1 97.38 337 LEU B C 1
ATOM 5796 O O . LEU B 1 337 ? -18.688 26.172 14.977 1 97.38 337 LEU B O 1
ATOM 5800 N N . VAL B 1 338 ? -17.828 24.406 13.828 1 97.31 338 VAL B N 1
ATOM 5801 C CA . VAL B 1 338 ? -18.031 25.062 12.547 1 97.31 338 VAL B CA 1
ATOM 5802 C C . VAL B 1 338 ? -19.438 24.797 12.047 1 97.31 338 VAL B C 1
ATOM 5804 O O . VAL B 1 338 ? -19.844 25.328 11.008 1 97.31 338 VAL B O 1
ATOM 5807 N N . GLY B 1 339 ? -20.234 24 12.719 1 96.94 339 GLY B N 1
ATOM 5808 C CA . GLY B 1 339 ? -21.625 23.734 12.391 1 96.94 339 GLY B CA 1
ATOM 5809 C C . GLY B 1 339 ? -21.781 22.906 11.133 1 96.94 339 GLY B C 1
ATOM 5810 O O . GLY B 1 339 ? -22.672 23.172 10.312 1 96.94 339 GLY B O 1
ATOM 5811 N N . LYS B 1 340 ? -20.906 21.953 10.977 1 97.06 340 LYS B N 1
ATOM 5812 C CA . LYS B 1 340 ? -20.922 21.125 9.773 1 97.06 340 LYS B CA 1
ATOM 5813 C C . LYS B 1 340 ? -20.75 19.641 10.125 1 97.06 340 LYS B C 1
ATOM 5815 O O . LYS B 1 340 ? -20.453 19.297 11.266 1 97.06 340 LYS B O 1
ATOM 5820 N N . THR B 1 341 ? -21.047 18.828 9.125 1 96.25 341 THR B N 1
ATOM 5821 C CA . THR B 1 341 ? -20.734 17.406 9.164 1 96.25 341 THR B CA 1
ATOM 5822 C C . THR B 1 341 ? -19.688 17.047 8.117 1 96.25 341 THR B C 1
ATOM 5824 O O . THR B 1 341 ? -19.328 17.891 7.289 1 96.25 341 THR B O 1
ATOM 5827 N N . GLY B 1 342 ? -19.188 15.859 8.258 1 95.38 342 GLY B N 1
ATOM 5828 C CA . GLY B 1 342 ? -18.234 15.406 7.266 1 95.38 342 GLY B CA 1
ATOM 5829 C C . GLY B 1 342 ? -18.734 15.586 5.84 1 95.38 342 GLY B C 1
ATOM 5830 O O . GLY B 1 342 ? -17.969 16 4.965 1 95.38 342 GLY B O 1
ATOM 5831 N N . LYS B 1 343 ? -19.953 15.367 5.562 1 93.88 343 LYS B N 1
ATOM 5832 C CA . LYS B 1 343 ? -20.562 15.422 4.234 1 93.88 343 LYS B CA 1
ATOM 5833 C C . LYS B 1 343 ? -20.453 16.828 3.641 1 93.88 343 LYS B C 1
ATOM 5835 O O . LYS B 1 343 ? -20.328 16.984 2.424 1 93.88 343 LYS B O 1
ATOM 5840 N N . ASP B 1 344 ? -20.453 17.797 4.469 1 96.06 344 ASP B N 1
ATOM 5841 C CA . ASP B 1 344 ? -20.391 19.188 4.02 1 96.06 344 ASP B CA 1
ATOM 5842 C C . ASP B 1 344 ? -19.031 19.516 3.438 1 96.06 344 ASP B C 1
ATOM 5844 O O . ASP B 1 344 ? -18.859 20.547 2.766 1 96.06 344 ASP B O 1
ATOM 5848 N N . PHE B 1 345 ? -18.062 18.625 3.68 1 97.44 345 PHE B N 1
ATOM 5849 C CA . PHE B 1 345 ? -16.703 18.891 3.229 1 97.44 345 PHE B CA 1
ATOM 5850 C C . PHE B 1 345 ? -16.375 18.078 1.985 1 97.44 345 PHE B C 1
ATOM 5852 O O . PHE B 1 345 ? -15.266 18.156 1.454 1 97.44 345 PHE B O 1
ATOM 5859 N N . VAL B 1 346 ? -17.266 17.234 1.489 1 96.5 346 VAL B N 1
ATOM 5860 C CA . VAL B 1 346 ? -17.031 16.391 0.323 1 96.5 346 VAL B CA 1
ATOM 5861 C C . VAL B 1 346 ? -16.891 17.266 -0.925 1 96.5 346 VAL B C 1
ATOM 5863 O O . VAL B 1 346 ? -17.75 18.109 -1.207 1 96.5 346 VAL B O 1
ATOM 5866 N N . ILE B 1 347 ? -15.812 17.062 -1.601 1 96.06 347 ILE B N 1
ATOM 5867 C CA . ILE B 1 347 ? -15.547 17.812 -2.826 1 96.06 347 ILE B CA 1
ATOM 5868 C C . ILE B 1 347 ? -15.586 16.875 -4.023 1 96.06 347 ILE B C 1
ATOM 5870 O O . ILE B 1 347 ? -16.078 17.234 -5.098 1 96.06 347 ILE B O 1
ATOM 5874 N N . THR B 1 348 ? -15.102 15.625 -3.816 1 92.88 348 THR B N 1
ATOM 5875 C CA . THR B 1 348 ? -15.031 14.648 -4.891 1 92.88 348 THR B CA 1
ATOM 5876 C C . THR B 1 348 ? -16.422 14.328 -5.426 1 92.88 348 THR B C 1
ATOM 5878 O O . THR B 1 348 ? -17.406 14.414 -4.691 1 92.88 348 THR B O 1
ATOM 5881 N N . GLN B 1 349 ? -16.406 14.094 -6.676 1 87.38 349 GLN B N 1
ATOM 5882 C CA . GLN B 1 349 ? -17.672 13.727 -7.316 1 87.38 349 GLN B CA 1
ATOM 5883 C C . GLN B 1 349 ? -17.75 12.227 -7.57 1 87.38 349 GLN B C 1
ATOM 5885 O O . GLN B 1 349 ? -16.719 11.562 -7.727 1 87.38 349 GLN B O 1
ATOM 5890 N N . ARG B 1 350 ? -18.922 11.789 -7.535 1 88.06 350 ARG B N 1
ATOM 5891 C CA . ARG B 1 350 ? -19.109 10.375 -7.812 1 88.06 350 ARG B CA 1
ATOM 5892 C C . ARG B 1 350 ? -18.891 10.07 -9.289 1 88.06 350 ARG B C 1
ATOM 5894 O O . ARG B 1 350 ? -19.312 10.852 -10.156 1 88.06 350 ARG B O 1
#

Sequence (700 aa):
MLRKKNYTAYQYDYDHPKDGSIQRENAAFVLLVRNEDLNDLRETMQMLEDRFNKKYHYPYVFLNNEPFDDKFREYTTGLSSGKTYYGQLTPEMWTYPDWIDQEKARLSREKMNAEGVIYGGLESYRHMCRFQSGFFFRHPLMKQFDYYWRVEPHVKFNCDIDYDPFRVMKEKDLKYGFAISLTEYGNTVPTLWDTVKEFIQQYPQHIIPANSSDSLMRWITNDEGASYNLCHFWSNFEIASLSWLRSQAYLDYFNHLDKAGGFFYERWGDAPVHSIAAALMLKKSEVHFFYDMGYYHNPFKHCPTEPEWLSVEKCSCDPTDSIDKNSWSCTSQFLQLVGKTGKDFVITQRMLRKKNYTAYQYDYDHPKDGSIQRENAAFVLLVRNEDLNDLRETMQMLEDRFNKKYHYPYVFLNNEPFDDKFREYTTGLSSGKTYYGQLTPEMWTYPDWIDQEKARLSREKMNAEGVIYGGLESYRHMCRFQSGFFFRHPLMKQFDYYWRVEPHVKFNCDIDYDPFRVMKEKDLKYGFAISLTEYGNTVPTLWDTVKEFIQQYPQHIIPANSSDSLMRWITNDEGASYNLCHFWSNFEIASLSWLRSQAYLDYFNHLDKAGGFFYERWGDAPVHSIAAALMLKKSEVHFFYDMGYYHNPFKHCPTEPEWLSVEKCSCDPTDSIDKNSWSCTSQFLQLVGKTGKDFVITQR

Solvent-accessible surface area (backbone atoms only — not comparable to full-atom values): 37443 Å² total; per-residue (Å²): 132,83,77,78,82,78,76,62,62,61,81,64,96,58,89,47,79,78,68,82,80,63,92,68,66,56,42,30,38,38,29,81,50,57,68,89,42,45,55,49,30,34,46,26,49,51,36,45,33,71,30,44,33,64,79,64,36,54,28,39,38,40,33,19,86,53,82,77,50,68,64,51,55,49,39,53,46,38,56,43,57,23,52,32,34,73,45,64,55,54,64,85,54,62,56,82,57,89,86,55,59,64,65,59,22,51,53,36,22,51,51,31,38,75,70,63,42,85,70,30,58,42,65,68,54,31,43,49,20,45,21,69,57,65,34,59,76,68,35,78,85,41,64,81,40,48,32,38,33,40,50,54,60,66,36,47,60,37,21,52,45,84,63,61,69,64,50,50,31,60,77,59,59,37,46,37,30,34,61,46,33,30,55,58,65,62,87,35,43,77,57,50,52,64,54,48,50,51,46,48,68,74,42,53,90,49,43,52,52,72,85,40,93,43,33,30,42,68,60,36,15,87,59,90,64,77,47,68,66,41,42,21,40,44,56,68,39,31,40,34,31,43,62,58,61,67,27,68,56,43,45,52,50,42,51,54,50,58,71,70,31,41,34,49,55,50,50,40,45,32,27,50,52,53,31,50,49,45,26,35,57,39,44,51,77,22,51,43,58,44,40,60,44,23,36,34,45,88,90,48,30,34,29,38,63,59,59,58,61,49,33,26,46,38,26,34,53,54,42,89,64,26,38,55,81,40,88,58,26,36,42,56,55,44,29,60,72,70,70,49,56,66,58,76,42,54,74,68,76,133,130,82,76,77,80,78,79,61,64,61,84,61,102,56,92,47,77,76,68,81,82,64,91,69,68,57,43,30,38,39,30,84,51,58,70,88,42,44,54,49,30,33,47,26,49,50,37,45,34,71,29,44,34,67,80,65,36,54,29,40,38,41,33,19,86,53,86,75,50,69,65,50,53,49,40,52,46,38,57,42,57,24,54,31,35,74,46,64,56,52,65,86,53,63,55,84,58,89,87,54,57,64,65,59,21,50,53,36,22,52,51,30,37,74,71,63,42,86,72,29,60,41,65,67,56,31,42,48,21,46,21,70,58,66,34,60,76,68,34,77,86,42,64,79,40,47,33,38,33,41,50,52,60,67,35,49,58,38,22,54,45,82,63,58,67,63,51,50,30,60,77,60,58,37,46,38,31,32,59,45,32,30,55,56,65,63,86,35,42,77,59,52,54,63,53,47,51,52,46,48,69,73,42,54,89,50,44,51,52,71,85,40,92,42,36,31,40,67,60,36,14,88,59,89,66,76,45,68,66,39,40,21,40,43,54,69,40,32,39,34,31,43,61,58,62,67,30,70,55,43,44,52,50,41,51,55,49,58,73,72,32,41,34,50,56,49,49,40,47,33,27,50,52,52,31,50,50,44,26,36,57,37,44,52,76,23,50,45,57,44,40,59,45,24,37,34,45,88,92,48,30,33,30,38,65,59,59,58,61,50,33,26,46,38,28,33,52,54,43,88,64,27,38,54,82,39,90,56,26,36,42,55,54,45,28,60,73,70,71,50,56,65,57,76,43,56,75,68,76,133

pLDDT: mean 93.64, std 13.27, range [24.47, 98.94]